Protein AF-0000000080648891 (afdb_homodimer)

Secondary structure (DSSP, 8-state):
--------------------------HHHHHHHHHHH---EEEEEEESEEEEEEPTT-TT-EEEEEES--SEEEEEEPTT---EEEEEHHHHHHHS---TTSPPEEEEEEE-TTS-EEEEEEEEEEEEEETTTTEEEEEEEESS-TTSTTSS-STT--SS--SEESSEEEEE--PPPEEEEEE-TT--EEEEEEE-EEEETTTTEEEES-S--HHHHHHHH-GGG-EE---/--------------------------HHHHHHHHHHH---EEEEEEESEEEEEEPTT-TT-EEEEEES--SEEEEEEPTT---EEEEEHHHHHHHS---TTSPPEEEEEEE-TTS-EEEEEEEEEEEEEETTTTEEEEEEEESS-TTSTTS--GGG--SS--SEESSEEEEE--PPPEEEEEE-TT--EEEEEEE-EEEETTTTEEEES-S--HHHHHHHH-GGG-EE---

Sequence (462 aa):
MAVLAMALLTVSGGVMAEEAEGTEVEVEDLEELQSEKNVTFMFVQTAQSGTLVPVEGQENLFTLTLMGVAPQTIAFSDRPERIVAQAEMQQFLDGMCFEAENPPNAALEILDADEEEDVAVVELFDPVYDNESQTLQYNVSILEMPDHSYAVFNERADQALPETFGPATLFIDDCSDGWWRCCTLDGTFCGKIKVGRCYNWAHARCEWCSYDHGHGCTDSYGSQCEYDCGNMAVLAMALLTVSGGVMAEEAEGTEVEVEDLEELQSEKNVTFMFVQTAQSGTLVPVEGQENLFTLTLMGVAPQTIAFSDRPERIVAQAEMQQFLDGMCFEAENPPNAALEILDADEEEDVAVVELFDPVYDNESQTLQYNVSILEMPDHSYAVFNERADQALPETFGPATLFIDDCSDGWWRCCTLDGTFCGKIKVGRCYNWAHARCEWCSYDHGHGCTDSYGSQCEYDCGN

Structure (mmCIF, N/CA/C/O backbone):
data_AF-0000000080648891-model_v1
#
loop_
_entity.id
_entity.type
_entity.pdbx_description
1 polymer Lipoprotein
#
loop_
_atom_site.group_PDB
_atom_site.id
_atom_site.type_symbol
_atom_site.label_atom_id
_atom_site.label_alt_id
_atom_site.label_comp_id
_atom_site.label_asym_id
_atom_site.label_entity_id
_atom_site.label_seq_id
_atom_site.pdbx_PDB_ins_code
_atom_site.Cartn_x
_atom_site.Cartn_y
_atom_site.Cartn_z
_atom_site.occupancy
_atom_site.B_iso_or_equiv
_atom_site.auth_seq_id
_atom_site.auth_comp_id
_atom_site.auth_asym_id
_atom_site.auth_atom_id
_atom_site.pdbx_PDB_model_num
ATOM 1 N N . MET A 1 1 ? 33.938 -25.906 64.125 1 26.42 1 MET A N 1
ATOM 2 C CA . MET A 1 1 ? 33.938 -25.969 62.688 1 26.42 1 MET A CA 1
ATOM 3 C C . MET A 1 1 ? 32.688 -25.297 62.125 1 26.42 1 MET A C 1
ATOM 5 O O . MET A 1 1 ? 31.578 -25.844 62.219 1 26.42 1 MET A O 1
ATOM 9 N N . ALA A 1 2 ? 32.594 -23.953 62.219 1 28.61 2 ALA A N 1
ATOM 10 C CA . ALA A 1 2 ? 31.531 -22.953 62 1 28.61 2 ALA A CA 1
ATOM 11 C C . ALA A 1 2 ? 31.109 -22.906 60.531 1 28.61 2 ALA A C 1
ATOM 13 O O . ALA A 1 2 ? 31.938 -22.656 59.656 1 28.61 2 ALA A O 1
ATOM 14 N N . VAL A 1 3 ? 30.156 -23.797 60.125 1 30.38 3 VAL A N 1
ATOM 15 C CA . VAL A 1 3 ? 29.609 -23.984 58.812 1 30.38 3 VAL A CA 1
ATOM 16 C C . VAL A 1 3 ? 28.984 -22.672 58.312 1 30.38 3 VAL A C 1
ATOM 18 O O . VAL A 1 3 ? 28.094 -22.125 58.969 1 30.38 3 VAL A O 1
ATOM 21 N N . LEU A 1 4 ? 29.75 -21.812 57.594 1 26.92 4 LEU A N 1
ATOM 22 C CA . LEU A 1 4 ? 29.422 -20.547 57 1 26.92 4 LEU A CA 1
ATOM 23 C C . LEU A 1 4 ? 28.281 -20.703 56 1 26.92 4 LEU A C 1
ATOM 25 O O . LEU A 1 4 ? 28.406 -21.453 55 1 26.92 4 LEU A O 1
ATOM 29 N N . ALA A 1 5 ? 27.031 -20.578 56.469 1 25.81 5 ALA A N 1
ATOM 30 C CA . ALA A 1 5 ? 25.781 -20.609 55.688 1 25.81 5 ALA A CA 1
ATOM 31 C C . ALA A 1 5 ? 25.75 -19.484 54.656 1 25.81 5 ALA A C 1
ATOM 33 O O . ALA A 1 5 ? 25.75 -18.297 55.031 1 25.81 5 ALA A O 1
ATOM 34 N N . MET A 1 6 ? 26.469 -19.703 53.5 1 25.17 6 MET A N 1
ATOM 35 C CA . MET A 1 6 ? 26.453 -18.734 52.438 1 25.17 6 MET A CA 1
ATOM 36 C C . MET A 1 6 ? 25.031 -18.469 51.938 1 25.17 6 MET A C 1
ATOM 38 O O . MET A 1 6 ? 24.328 -19.406 51.562 1 25.17 6 MET A O 1
ATOM 42 N N . ALA A 1 7 ? 24.297 -17.531 52.5 1 26.05 7 ALA A N 1
ATOM 43 C CA . ALA A 1 7 ? 22.984 -17.062 52.094 1 26.05 7 ALA A CA 1
ATOM 44 C C . ALA A 1 7 ? 23.016 -16.578 50.625 1 26.05 7 ALA A C 1
ATOM 46 O O . ALA A 1 7 ? 23.688 -15.594 50.312 1 26.05 7 ALA A O 1
ATOM 47 N N . LEU A 1 8 ? 22.969 -17.516 49.625 1 25.8 8 LEU A N 1
ATOM 48 C CA . LEU A 1 8 ? 22.859 -17.141 48.219 1 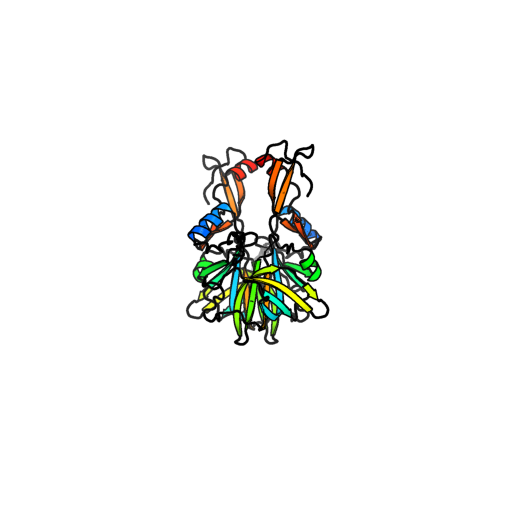25.8 8 LEU A CA 1
ATOM 49 C C . LEU A 1 8 ? 21.594 -16.344 47.969 1 25.8 8 LEU A C 1
ATOM 51 O O . LEU A 1 8 ? 20.484 -16.828 48.156 1 25.8 8 LEU A O 1
ATOM 55 N N . LEU A 1 9 ? 21.562 -15.039 48.25 1 26.14 9 LEU A N 1
ATOM 56 C CA . LEU A 1 9 ? 20.453 -14.172 47.906 1 26.14 9 LEU A CA 1
ATOM 57 C C . LEU A 1 9 ? 20.203 -14.18 46.406 1 26.14 9 LEU A C 1
ATOM 59 O O . LEU A 1 9 ? 21.062 -13.789 45.625 1 26.14 9 LEU A O 1
ATOM 63 N N . THR A 1 10 ? 19.453 -15.164 45.875 1 28.86 10 THR A N 1
ATOM 64 C CA . THR A 1 10 ? 19 -15.18 44.5 1 28.86 10 THR A CA 1
ATOM 65 C C . THR A 1 10 ? 18.156 -13.953 44.188 1 28.86 10 THR A C 1
ATOM 67 O O . THR A 1 10 ? 17.141 -13.711 44.844 1 28.86 10 THR A O 1
ATOM 70 N N . VAL A 1 11 ? 18.703 -12.773 43.938 1 28.33 11 VAL A N 1
ATOM 71 C CA . VAL A 1 11 ? 17.969 -11.602 43.469 1 28.33 11 VAL A CA 1
ATOM 72 C C . VAL A 1 11 ? 17.188 -11.938 42.188 1 28.33 11 VAL A C 1
ATOM 74 O O . VAL A 1 11 ? 17.797 -12.273 41.188 1 28.33 11 VAL A O 1
ATOM 77 N N . SER A 1 12 ? 16.062 -12.633 42.25 1 26.47 12 SER A N 1
ATOM 78 C CA . SER A 1 12 ? 15.18 -12.953 41.156 1 26.47 12 SER A CA 1
ATOM 79 C C . SER A 1 12 ? 14.664 -11.68 40.469 1 26.47 12 SER A C 1
ATOM 81 O O . SER A 1 12 ? 13.805 -10.984 41.031 1 26.47 12 SER A O 1
ATOM 83 N N . GLY A 1 13 ? 15.43 -10.672 40.125 1 28.08 13 GLY A N 1
ATOM 84 C CA . GLY A 1 13 ? 14.859 -9.484 39.5 1 28.08 13 GLY A CA 1
ATOM 85 C C . GLY A 1 13 ? 14.094 -9.781 38.219 1 28.08 13 GLY A C 1
ATOM 86 O O . GLY A 1 13 ? 14.695 -10.031 37.188 1 28.08 13 GLY A O 1
ATOM 87 N N . GLY A 1 14 ? 13 -10.508 38.281 1 26.88 14 GLY A N 1
ATOM 88 C CA . GLY A 1 14 ? 12.141 -10.797 37.156 1 26.88 14 GLY A CA 1
ATOM 89 C C . GLY A 1 14 ? 11.664 -9.547 36.438 1 26.88 14 GLY A C 1
ATOM 90 O O . GLY A 1 14 ? 10.938 -8.727 37 1 26.88 14 GLY A O 1
ATOM 91 N N . VAL A 1 15 ? 12.539 -8.828 35.688 1 28.97 15 VAL A N 1
ATOM 92 C CA . VAL A 1 15 ? 12.062 -7.754 34.812 1 28.97 15 VAL A CA 1
ATOM 93 C C . VAL A 1 15 ? 10.859 -8.242 34 1 28.97 15 VAL A C 1
ATOM 95 O O . VAL A 1 15 ? 10.938 -9.266 33.312 1 28.97 15 VAL A O 1
ATOM 98 N N . MET A 1 16 ? 9.68 -8.039 34.469 1 22.67 16 MET A N 1
ATOM 99 C CA . MET A 1 16 ? 8.414 -8.258 33.781 1 22.67 16 MET A CA 1
ATOM 100 C C . MET A 1 16 ? 8.414 -7.582 32.438 1 22.67 16 MET A C 1
ATOM 102 O O . MET A 1 16 ? 8.539 -6.359 32.344 1 22.67 16 MET A O 1
ATOM 106 N N . ALA A 1 17 ? 9.062 -8.117 31.5 1 25.44 17 ALA A N 1
ATOM 107 C CA . ALA A 1 17 ? 8.844 -7.688 30.109 1 25.44 17 ALA A CA 1
ATOM 108 C C . ALA A 1 17 ? 7.359 -7.52 29.828 1 25.44 17 ALA A C 1
ATOM 110 O O . ALA A 1 17 ? 6.574 -8.453 30.016 1 25.44 17 ALA A O 1
ATOM 111 N N . GLU A 1 18 ? 6.816 -6.348 29.953 1 26.92 18 GLU A N 1
ATOM 112 C CA . GLU A 1 18 ? 5.453 -6.055 29.516 1 26.92 18 GLU A CA 1
ATOM 113 C C . GLU A 1 18 ? 5.156 -6.695 28.172 1 26.92 18 GLU A C 1
ATOM 115 O O . GLU A 1 18 ? 5.887 -6.48 27.203 1 26.92 18 GLU A O 1
ATOM 120 N N . GLU A 1 19 ? 4.566 -7.801 28.109 1 26.33 19 GLU A N 1
ATOM 121 C CA . GLU A 1 19 ? 4.027 -8.617 27.016 1 26.33 19 GLU A CA 1
ATOM 122 C C . GLU A 1 19 ? 3.26 -7.762 26.016 1 26.33 19 GLU A C 1
ATOM 124 O O . GLU A 1 19 ? 2.289 -7.09 26.375 1 26.33 19 GLU A O 1
ATOM 129 N N . ALA A 1 20 ? 3.93 -7.152 25.094 1 27.78 20 ALA A N 1
ATOM 130 C CA . ALA A 1 20 ? 3.201 -6.527 24 1 27.78 20 ALA A CA 1
ATOM 131 C C . ALA A 1 20 ? 2.139 -7.469 23.438 1 27.78 20 ALA A C 1
ATOM 133 O O . ALA A 1 20 ? 2.465 -8.477 22.812 1 27.78 20 ALA A O 1
ATOM 134 N N . GLU A 1 21 ? 1.035 -7.656 24.156 1 28.05 21 GLU A N 1
ATOM 135 C CA . GLU A 1 21 ? -0.144 -8.422 23.766 1 28.05 21 GLU A CA 1
ATOM 136 C C . GLU A 1 21 ? -0.554 -8.102 22.328 1 28.05 21 GLU A C 1
ATOM 138 O O . GLU A 1 21 ? -0.754 -6.941 21.969 1 28.05 21 GLU A O 1
ATOM 143 N N . GLY A 1 22 ? -0.03 -8.727 21.406 1 31.25 22 GLY A N 1
ATOM 144 C CA . GLY A 1 22 ? -0.549 -8.688 20.047 1 31.25 22 GLY A CA 1
ATOM 145 C C . GLY A 1 22 ? -2.064 -8.719 20 1 31.25 22 GLY A C 1
ATOM 146 O O . GLY A 1 22 ? -2.686 -9.734 20.312 1 31.25 22 GLY A O 1
ATOM 147 N N . THR A 1 23 ? -2.785 -7.766 20.531 1 31.06 23 THR A N 1
ATOM 148 C CA . THR A 1 23 ? -4.223 -7.625 20.75 1 31.06 23 THR A CA 1
ATOM 149 C C . THR A 1 23 ? -4.984 -7.77 19.438 1 31.06 23 THR A C 1
ATOM 151 O O . THR A 1 23 ? -4.645 -7.133 18.438 1 31.06 23 THR A O 1
ATOM 154 N N . GLU A 1 24 ? -5.547 -9.008 19.094 1 34.56 24 GLU A N 1
ATOM 155 C CA . GLU A 1 24 ? -6.684 -9.07 18.188 1 34.56 24 GLU A CA 1
ATOM 156 C C . GLU A 1 24 ? -7.539 -7.809 18.281 1 34.56 24 GLU A C 1
ATOM 158 O O . GLU A 1 24 ? -8.07 -7.496 19.344 1 34.56 24 GLU A O 1
ATOM 163 N N . VAL A 1 25 ? -7.316 -6.867 17.547 1 41.78 25 VAL A N 1
ATOM 164 C CA . VAL A 1 25 ? -8.164 -5.699 17.781 1 41.78 25 VAL A CA 1
ATOM 165 C C . VAL A 1 25 ? -9.555 -5.957 17.219 1 41.78 25 VAL A C 1
ATOM 167 O O . VAL A 1 25 ? -9.711 -6.25 16.031 1 41.78 25 VAL A O 1
ATOM 170 N N . GLU A 1 26 ? -10.484 -6.578 17.984 1 41.69 26 GLU A N 1
ATOM 171 C CA . GLU A 1 26 ? -11.891 -6.621 17.625 1 41.69 26 GLU A CA 1
ATOM 172 C C . GLU A 1 26 ? -12.312 -5.359 16.875 1 41.69 26 GLU A C 1
ATOM 174 O O . GLU A 1 26 ? -11.727 -4.293 17.062 1 41.69 26 GLU A O 1
ATOM 179 N N . VAL A 1 27 ? -13.188 -5.652 15.812 1 44.38 27 VAL A N 1
ATOM 180 C CA . VAL A 1 27 ? -13.75 -4.582 15 1 44.38 27 VAL A CA 1
ATOM 181 C C . VAL A 1 27 ? -13.969 -3.338 15.859 1 44.38 27 VAL A C 1
ATOM 183 O O . VAL A 1 27 ? -13.805 -2.211 15.383 1 44.38 27 VAL A O 1
ATOM 186 N N . GLU A 1 28 ? -14.508 -3.693 16.984 1 45.03 28 GLU A N 1
ATOM 187 C CA . GLU A 1 28 ? -14.766 -2.572 17.875 1 45.03 28 GLU A CA 1
ATOM 188 C C . GLU A 1 28 ? -13.477 -1.821 18.219 1 45.03 28 GLU A C 1
ATOM 190 O O . GLU A 1 28 ? -13.469 -0.591 18.297 1 45.03 28 GLU A O 1
ATOM 195 N N . ASP A 1 29 ? -12.461 -2.59 18.406 1 48.34 29 ASP A N 1
ATOM 196 C CA . ASP A 1 29 ? -11.18 -1.974 18.766 1 48.34 29 ASP A CA 1
ATOM 197 C C . ASP A 1 29 ? -10.562 -1.273 17.547 1 48.34 29 ASP A C 1
ATOM 199 O O . ASP A 1 29 ? -9.945 -0.214 17.688 1 48.34 29 ASP A O 1
ATOM 203 N N . LEU A 1 30 ? -10.891 -1.833 16.422 1 46.53 30 LEU A N 1
ATOM 204 C CA . LEU A 1 30 ? -10.422 -1.188 15.195 1 46.53 30 LEU A CA 1
ATOM 205 C C . LEU A 1 30 ? -11.102 0.164 15 1 46.53 30 LEU A C 1
ATOM 207 O O . LEU A 1 30 ? -10.492 1.101 14.477 1 46.53 30 LEU A O 1
ATOM 211 N N . GLU A 1 31 ? -12.398 0.16 15.414 1 50.12 31 GLU A N 1
ATOM 212 C CA . GLU A 1 31 ? -13.133 1.418 15.297 1 50.12 31 GLU A CA 1
ATOM 213 C C . GLU A 1 31 ? -12.469 2.52 16.125 1 50.12 31 GLU A C 1
ATOM 215 O O . GLU A 1 31 ? -12.352 3.658 15.664 1 50.12 31 GLU A O 1
ATOM 220 N N . GLU A 1 32 ? -12.266 2.111 17.344 1 48.91 32 GLU A N 1
ATOM 221 C CA . GLU A 1 32 ? -11.648 3.113 18.203 1 48.91 32 GLU A CA 1
ATOM 222 C C . GLU A 1 32 ? -10.305 3.576 17.656 1 48.91 32 GLU A C 1
ATOM 224 O O . GLU A 1 32 ? -9.977 4.762 17.719 1 48.91 32 GLU A O 1
ATOM 229 N N . LEU A 1 33 ? -9.648 2.59 17.172 1 46.5 33 LEU A N 1
ATOM 230 C CA . LEU A 1 33 ? -8.328 2.924 16.641 1 46.5 33 LEU A CA 1
ATOM 231 C C . LEU A 1 33 ? -8.445 3.855 15.445 1 46.5 33 LEU A C 1
ATOM 233 O O . LEU A 1 33 ? -7.645 4.781 15.289 1 46.5 33 LEU A O 1
ATOM 237 N N . GLN A 1 34 ? -9.477 3.525 14.547 1 50.28 34 GLN A N 1
ATOM 238 C CA . GLN A 1 34 ? -9.609 4.34 13.344 1 50.28 34 GLN A CA 1
ATOM 239 C C . GLN A 1 34 ? -9.961 5.785 13.688 1 50.28 34 GLN A C 1
ATOM 241 O O . GLN A 1 34 ? -9.461 6.719 13.07 1 50.28 34 GLN A O 1
ATOM 246 N N . SER A 1 35 ? -10.945 5.887 14.633 1 47.25 35 SER A N 1
ATOM 247 C CA . SER A 1 35 ? -11.477 7.215 14.922 1 47.25 35 SER A CA 1
ATOM 248 C C . SER A 1 35 ? -10.383 8.156 15.398 1 47.25 35 SER A C 1
ATOM 250 O O . SER A 1 35 ? -10.406 9.352 15.102 1 47.25 35 SER A O 1
ATOM 252 N N . GLU A 1 36 ? -9.312 7.516 15.969 1 50.84 36 GLU A N 1
ATOM 253 C CA . GLU A 1 36 ? -8.391 8.477 16.562 1 50.84 36 GLU A CA 1
ATOM 254 C C . GLU A 1 36 ? -7.137 8.656 15.719 1 50.84 36 GLU A C 1
ATOM 256 O O . GLU A 1 36 ? -6.512 9.719 15.734 1 50.84 36 GLU A O 1
ATOM 261 N N . LYS A 1 37 ? -6.902 7.672 14.805 1 61.91 37 LYS A N 1
ATOM 262 C CA . LYS A 1 37 ? -5.531 7.801 14.312 1 61.91 37 LYS A CA 1
ATOM 263 C C . LYS A 1 37 ? -5.504 7.918 12.789 1 61.91 37 LYS A C 1
ATOM 265 O O . LYS A 1 37 ? -4.441 8.102 12.195 1 61.91 37 LYS A O 1
ATOM 270 N N . ASN A 1 38 ? -6.547 8.195 12.148 1 75.88 38 ASN A N 1
ATOM 271 C CA . ASN A 1 38 ? -6.539 8.266 10.695 1 75.88 38 ASN A CA 1
ATOM 272 C C . ASN A 1 38 ? -5.637 7.203 10.078 1 75.88 38 ASN A C 1
ATOM 274 O O . ASN A 1 38 ? -4.719 7.52 9.32 1 75.88 38 ASN A O 1
ATOM 278 N N . VAL A 1 39 ? -5.887 5.945 10.406 1 84.38 39 VAL A N 1
ATOM 279 C CA . VAL A 1 39 ? -5.082 4.812 9.961 1 84.38 39 VAL A CA 1
ATOM 280 C C . VAL A 1 39 ? -5.285 4.59 8.469 1 84.38 39 VAL A C 1
ATOM 282 O O . VAL A 1 39 ? -6.414 4.641 7.973 1 84.38 39 VAL A O 1
ATOM 285 N N . THR A 1 40 ? -4.191 4.492 7.75 1 89.5 40 THR A N 1
ATOM 286 C CA . THR A 1 40 ? -4.238 4.191 6.324 1 89.5 40 THR A CA 1
ATOM 287 C C . THR A 1 40 ? -3.996 2.709 6.07 1 89.5 40 THR A C 1
ATOM 289 O O . THR A 1 40 ? -3.223 2.07 6.789 1 89.5 40 THR A O 1
ATOM 292 N N . PHE A 1 41 ? -4.703 2.174 5.066 1 92.56 41 PHE A N 1
ATOM 293 C CA . PHE A 1 41 ? -4.637 0.75 4.758 1 92.56 41 PHE A CA 1
ATOM 294 C C . PHE A 1 41 ? -4.266 0.53 3.295 1 92.56 41 PHE A C 1
ATOM 296 O O . PHE A 1 41 ? -4.473 1.411 2.459 1 92.56 41 PHE A O 1
ATOM 303 N N . MET A 1 42 ? -3.73 -0.648 3.037 1 95.12 42 MET A N 1
ATOM 304 C CA . MET A 1 42 ? -3.588 -1.234 1.707 1 95.12 42 MET A CA 1
ATOM 305 C C . MET A 1 42 ? -4.305 -2.578 1.625 1 95.12 42 MET A C 1
ATOM 307 O O . MET A 1 42 ? -4.488 -3.252 2.641 1 95.12 42 MET A O 1
ATOM 311 N N . PHE A 1 43 ? -4.707 -2.9 0.429 1 96.12 43 PHE A N 1
ATOM 312 C CA . PHE A 1 43 ? -5.566 -4.066 0.267 1 96.12 43 PHE A CA 1
ATOM 313 C C . PHE A 1 43 ? -4.961 -5.051 -0.726 1 96.12 43 PHE A C 1
ATOM 315 O O . PHE A 1 43 ? -4.371 -4.645 -1.729 1 96.12 43 PHE A O 1
ATOM 322 N N . VAL A 1 44 ? -5.133 -6.309 -0.404 1 96 44 VAL A N 1
ATOM 323 C CA . VAL A 1 44 ? -4.512 -7.363 -1.201 1 96 44 VAL A CA 1
ATOM 324 C C . VAL A 1 44 ? -5.578 -8.352 -1.671 1 96 44 VAL A C 1
ATOM 326 O O . VAL A 1 44 ? -6.379 -8.836 -0.869 1 96 44 VAL A O 1
ATOM 329 N N . GLN A 1 45 ? -5.609 -8.609 -2.986 1 95.62 45 GLN A N 1
ATOM 330 C CA . GLN A 1 45 ? -6.453 -9.633 -3.592 1 95.62 45 GLN A CA 1
ATOM 331 C C . GLN A 1 45 ? -5.621 -10.625 -4.395 1 95.62 45 GLN A C 1
ATOM 333 O O . GLN A 1 45 ? -4.73 -10.234 -5.148 1 95.62 45 GLN A O 1
ATOM 338 N N . THR A 1 46 ? -5.902 -11.938 -4.18 1 94.38 46 THR A N 1
ATOM 339 C CA . THR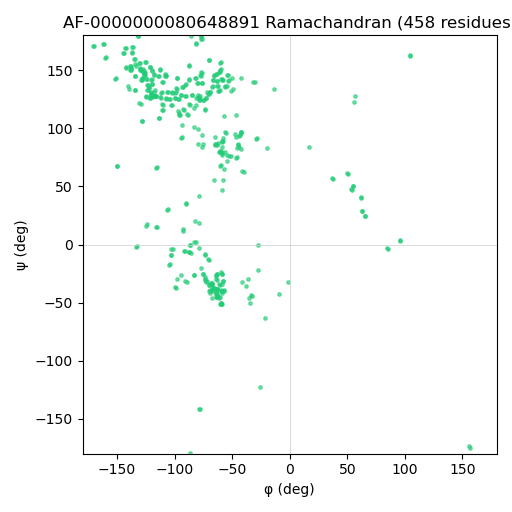 A 1 46 ? -5.125 -12.969 -4.859 1 94.38 46 THR A CA 1
ATOM 340 C C . THR A 1 46 ? -6.02 -13.812 -5.762 1 94.38 46 THR A C 1
ATOM 342 O O . THR A 1 46 ? -7.188 -14.047 -5.441 1 94.38 46 THR A O 1
ATOM 345 N N . ALA A 1 47 ? -5.445 -14.25 -6.891 1 94.56 47 ALA A N 1
ATOM 346 C CA . ALA A 1 47 ? -6.133 -15.086 -7.871 1 94.56 47 ALA A CA 1
ATOM 347 C C . ALA A 1 47 ? -5.219 -16.203 -8.375 1 94.56 47 ALA A C 1
ATOM 349 O O . ALA A 1 47 ? -3.998 -16.031 -8.43 1 94.56 47 ALA A O 1
ATOM 350 N N . GLN A 1 48 ? -5.766 -17.266 -8.797 1 92.94 48 GLN A N 1
ATOM 351 C CA . GLN A 1 48 ? -5.004 -18.406 -9.281 1 92.94 48 GLN A CA 1
ATOM 352 C C . GLN A 1 48 ? -4.59 -18.234 -10.734 1 92.94 48 GLN A C 1
ATOM 354 O O . GLN A 1 48 ? -3.627 -18.844 -11.195 1 92.94 48 GLN A O 1
ATOM 359 N N . SER A 1 49 ? -5.359 -17.469 -11.43 1 94.25 49 SER A N 1
ATOM 360 C CA . SER A 1 49 ? -5.07 -17.172 -12.828 1 94.25 49 SER A CA 1
ATOM 361 C C . SER A 1 49 ? -5.816 -15.922 -13.305 1 94.25 49 SER A C 1
ATOM 363 O O . SER A 1 49 ? -6.605 -15.344 -12.555 1 94.25 49 SER A O 1
ATOM 365 N N . GLY A 1 50 ? -5.48 -15.469 -14.555 1 95.62 50 GLY A N 1
ATOM 366 C CA . GLY A 1 50 ? -6.219 -14.328 -15.062 1 95.62 50 GLY A CA 1
ATOM 367 C C . GLY A 1 50 ? -5.957 -14.055 -16.531 1 95.62 50 GLY A C 1
ATOM 368 O O . GLY A 1 50 ? -5.156 -14.742 -17.172 1 95.62 50 GLY A O 1
ATOM 369 N N . THR A 1 51 ? -6.75 -13.141 -17.062 1 95.69 51 THR A N 1
ATOM 370 C CA . THR A 1 51 ? -6.574 -12.625 -18.422 1 95.69 51 THR A CA 1
ATOM 371 C C . THR A 1 51 ? -6.582 -11.102 -18.422 1 95.69 51 THR A C 1
ATOM 373 O O . THR A 1 51 ? -7.184 -10.477 -17.562 1 95.69 51 THR A O 1
ATOM 376 N N . LEU A 1 52 ? -5.906 -10.508 -19.312 1 93.31 52 LEU A N 1
ATOM 377 C CA . LEU A 1 52 ? -5.891 -9.086 -19.609 1 93.31 52 LEU A CA 1
ATOM 378 C C . LEU A 1 52 ? -6.129 -8.844 -21.094 1 93.31 52 LEU A C 1
ATOM 380 O O . LEU A 1 52 ? -5.238 -9.078 -21.922 1 93.31 52 LEU A O 1
ATOM 384 N N . VAL A 1 53 ? -7.344 -8.359 -21.406 1 94 53 VAL A N 1
ATOM 385 C CA . VAL A 1 53 ? -7.762 -8.266 -22.812 1 94 53 VAL A CA 1
ATOM 386 C C . VAL A 1 53 ? -8.094 -6.812 -23.156 1 94 53 VAL A C 1
ATOM 388 O O . VAL A 1 53 ? -8.883 -6.168 -22.453 1 94 53 VAL A O 1
ATOM 391 N N . PRO A 1 54 ? -7.516 -6.281 -24.219 1 91.69 54 PRO A N 1
ATOM 392 C CA . PRO A 1 54 ? -7.863 -4.914 -24.625 1 91.69 54 PRO A CA 1
ATOM 393 C C . PRO A 1 54 ? -9.336 -4.766 -25 1 91.69 54 PRO A C 1
ATOM 395 O O . PRO A 1 54 ? -9.93 -5.676 -25.578 1 91.69 54 PRO A O 1
ATOM 398 N N . VAL A 1 55 ? -9.852 -3.666 -24.484 1 92.75 55 VAL A N 1
ATOM 399 C CA . VAL A 1 55 ? -11.211 -3.336 -24.891 1 92.75 55 VAL A CA 1
ATOM 400 C C . VAL A 1 55 ? -11.195 -2.699 -26.281 1 92.75 55 VAL A C 1
ATOM 402 O O . VAL A 1 55 ? -10.547 -1.671 -26.484 1 92.75 55 VAL A O 1
ATOM 405 N N . GLU A 1 56 ? -11.992 -3.291 -27.156 1 92.5 56 GLU A N 1
ATOM 406 C CA . GLU A 1 56 ? -11.984 -2.84 -28.547 1 92.5 56 GLU A CA 1
ATOM 407 C C . GLU A 1 56 ? -12.422 -1.38 -28.656 1 92.5 56 GLU A C 1
ATOM 409 O O . GLU A 1 56 ? -13.406 -0.973 -28.031 1 92.5 56 GLU A O 1
ATOM 414 N N . GLY A 1 57 ? -11.602 -0.621 -29.422 1 91.69 57 GLY A N 1
ATOM 415 C CA . GLY A 1 57 ? -11.945 0.758 -29.734 1 91.69 57 GLY A CA 1
ATOM 416 C C . GLY A 1 57 ? -11.523 1.737 -28.656 1 91.69 57 GLY A C 1
ATOM 417 O O . GLY A 1 57 ? -11.758 2.941 -28.781 1 91.69 57 GLY A O 1
ATOM 418 N N . GLN A 1 58 ? -11 1.317 -27.609 1 90.94 58 GLN A N 1
ATOM 419 C CA . GLN A 1 58 ? -10.57 2.203 -26.531 1 90.94 58 GLN A CA 1
ATOM 420 C C . GLN A 1 58 ? -9.062 2.117 -26.312 1 90.94 58 GLN A C 1
ATOM 422 O O . GLN A 1 58 ? -8.508 1.022 -26.234 1 90.94 58 GLN A O 1
ATOM 427 N N . GLU A 1 59 ? -8.492 3.293 -26.219 1 87.31 59 GLU A N 1
ATOM 428 C CA . GLU A 1 59 ? -7.051 3.342 -25.984 1 87.31 59 GLU A CA 1
ATOM 429 C C . GLU A 1 59 ? -6.73 3.111 -24.5 1 87.31 59 GLU A C 1
ATOM 431 O O . GLU A 1 59 ? -7.387 3.676 -23.625 1 87.31 59 GLU A O 1
ATOM 436 N N . ASN A 1 60 ? -5.863 2.223 -24.172 1 89.06 60 ASN A N 1
ATOM 437 C CA . ASN A 1 60 ? -5.324 1.956 -22.844 1 89.06 60 ASN A CA 1
ATOM 438 C C . ASN A 1 60 ? -6.414 1.498 -21.875 1 89.06 60 ASN A C 1
ATOM 440 O O . ASN A 1 60 ? -6.469 1.956 -20.734 1 89.06 60 ASN A O 1
ATOM 444 N N . LEU A 1 61 ? -7.398 0.884 -22.391 1 91.75 61 LEU A N 1
ATOM 445 C CA . LEU A 1 61 ? -8.414 0.252 -21.562 1 91.75 61 LEU A CA 1
ATOM 446 C C . LEU A 1 61 ? -8.43 -1.259 -21.781 1 91.75 61 LEU A C 1
ATOM 448 O O . LEU A 1 61 ? -8.445 -1.732 -22.906 1 91.75 61 LEU A O 1
ATOM 452 N N . PHE A 1 62 ? -8.352 -2.012 -20.688 1 93.38 62 PHE A N 1
ATOM 453 C CA . PHE A 1 62 ? -8.32 -3.471 -20.703 1 93.38 62 PHE A CA 1
ATOM 454 C C . PHE A 1 62 ? -9.344 -4.047 -19.734 1 93.38 62 PHE A C 1
ATOM 456 O O . PHE A 1 62 ? -9.719 -3.389 -18.766 1 93.38 62 PHE A O 1
ATOM 463 N N . THR A 1 63 ? -9.789 -5.215 -20.078 1 96.81 63 THR A N 1
ATOM 464 C CA . THR A 1 63 ? -10.539 -6.008 -19.094 1 96.81 63 THR A CA 1
ATOM 465 C C . THR A 1 63 ? -9.625 -7.016 -18.406 1 96.81 63 THR A C 1
ATOM 467 O O . THR A 1 63 ? -9.062 -7.898 -19.062 1 96.81 63 THR A O 1
ATOM 470 N N . LEU A 1 64 ? -9.461 -6.805 -17.141 1 97.25 64 LEU A N 1
ATOM 471 C CA . LEU A 1 64 ? -8.75 -7.754 -16.297 1 97.25 64 LEU A CA 1
ATOM 472 C C . LEU A 1 64 ? -9.727 -8.742 -15.656 1 97.25 64 LEU A C 1
ATOM 474 O O . LEU A 1 64 ? -10.625 -8.344 -14.914 1 97.25 64 LEU A O 1
ATOM 478 N N . THR A 1 65 ? -9.586 -10.008 -16 1 98.62 65 THR A N 1
ATOM 479 C CA . THR A 1 65 ? -10.383 -11.047 -15.367 1 98.62 65 THR A CA 1
ATOM 480 C C . THR A 1 65 ? -9.5 -11.938 -14.484 1 98.62 65 THR A C 1
ATOM 482 O O . THR A 1 65 ? -8.531 -12.523 -14.961 1 98.62 65 THR A O 1
ATOM 485 N N . LEU A 1 66 ? -9.828 -11.977 -13.227 1 98.19 66 LEU A N 1
ATOM 486 C CA . LEU A 1 66 ? -9.133 -12.805 -12.242 1 98.19 66 LEU A CA 1
ATOM 487 C C . LEU A 1 66 ? -9.969 -14.023 -11.875 1 98.19 66 LEU A C 1
ATOM 489 O O . LEU A 1 66 ? -11.125 -13.883 -11.477 1 98.19 66 LEU A O 1
ATOM 493 N N . MET A 1 67 ? -9.414 -15.219 -12.008 1 97.81 67 MET A N 1
ATOM 494 C CA . MET A 1 67 ? -10.117 -16.469 -11.727 1 97.81 67 MET A CA 1
ATOM 495 C C . MET A 1 67 ? -9.516 -17.172 -10.508 1 97.81 67 MET A C 1
ATOM 497 O O . MET A 1 67 ? -8.297 -17.125 -10.297 1 97.81 67 MET A O 1
ATOM 501 N N . GLY A 1 68 ? -10.383 -17.938 -9.781 1 95.19 68 GLY A N 1
ATOM 502 C CA . GLY A 1 68 ? -9.93 -18.562 -8.547 1 95.19 68 GLY A CA 1
ATOM 503 C C . GLY A 1 68 ? -9.508 -17.547 -7.496 1 95.19 68 GLY A C 1
ATOM 504 O O . GLY A 1 68 ? -8.461 -17.703 -6.863 1 95.19 68 GLY A O 1
ATOM 505 N N . VAL A 1 69 ? -10.289 -16.422 -7.379 1 95.81 69 VAL A N 1
ATOM 506 C CA . VAL A 1 69 ? -9.953 -15.359 -6.43 1 95.81 69 VAL A CA 1
ATOM 507 C C . VAL A 1 69 ? -10.336 -15.797 -5.016 1 95.81 69 VAL A C 1
ATOM 509 O O . VAL A 1 69 ? -11.359 -16.453 -4.82 1 95.81 69 VAL A O 1
ATOM 512 N N . ALA A 1 70 ? -9.453 -15.477 -4.039 1 91.56 70 ALA A N 1
ATOM 513 C CA . ALA A 1 70 ? -9.852 -15.648 -2.646 1 91.56 70 ALA A CA 1
ATOM 514 C C . ALA A 1 70 ? -11.094 -14.82 -2.332 1 91.56 70 ALA A C 1
ATOM 516 O O . ALA A 1 70 ? -11.227 -13.68 -2.793 1 91.56 70 ALA A O 1
ATOM 517 N N . PRO A 1 71 ? -12.008 -15.359 -1.524 1 93.19 71 PRO A N 1
ATOM 518 C CA . PRO A 1 71 ? -13.266 -14.656 -1.265 1 93.19 71 PRO A CA 1
ATOM 519 C C . PRO A 1 71 ? -13.094 -13.453 -0.339 1 93.19 71 PRO A C 1
ATOM 521 O O . PRO A 1 71 ? -14.039 -12.68 -0.144 1 93.19 71 PRO A O 1
ATOM 524 N N . GLN A 1 72 ? -11.891 -13.305 0.229 1 90.62 72 GLN A N 1
ATOM 525 C CA . GLN A 1 72 ? -11.609 -12.188 1.117 1 90.62 72 GLN A CA 1
ATOM 526 C C . GLN A 1 72 ? -10.555 -11.258 0.516 1 90.62 72 GLN A C 1
ATOM 528 O O . GLN A 1 72 ? -9.664 -11.711 -0.202 1 90.62 72 GLN A O 1
ATOM 533 N N . THR A 1 73 ? -10.711 -10.031 0.778 1 93.38 73 THR A N 1
ATOM 534 C CA . THR A 1 73 ? -9.656 -9.047 0.563 1 93.38 73 THR A CA 1
ATOM 535 C C . THR A 1 73 ? -8.898 -8.773 1.86 1 93.38 73 THR A C 1
ATOM 537 O O . THR A 1 73 ? -9.508 -8.445 2.881 1 93.38 73 THR A O 1
ATOM 540 N N . ILE A 1 74 ? -7.613 -8.93 1.815 1 91.75 74 ILE A N 1
ATOM 541 C CA . ILE A 1 74 ? -6.77 -8.695 2.984 1 91.75 74 ILE A CA 1
ATOM 542 C C . ILE A 1 74 ? -6.359 -7.227 3.043 1 91.75 74 ILE A C 1
ATOM 544 O O . ILE A 1 74 ? -6.109 -6.605 2.008 1 91.75 74 ILE A O 1
ATOM 548 N N . ALA A 1 75 ? -6.324 -6.727 4.289 1 93.38 75 ALA A N 1
ATOM 549 C CA . ALA A 1 75 ? -5.852 -5.359 4.5 1 93.38 75 ALA A CA 1
ATOM 550 C C . ALA A 1 75 ? -4.766 -5.316 5.57 1 93.38 75 ALA A C 1
ATOM 552 O O . ALA A 1 75 ? -4.82 -6.059 6.555 1 93.38 75 ALA A O 1
ATOM 553 N N . PHE A 1 76 ? -3.795 -4.449 5.344 1 92.75 76 PHE A N 1
ATOM 554 C CA . PHE A 1 76 ? -2.83 -4.168 6.398 1 92.75 76 PHE A CA 1
ATOM 555 C C . PHE A 1 76 ? -2.525 -2.676 6.473 1 92.75 76 PHE A C 1
ATOM 557 O O . PHE A 1 76 ? -2.617 -1.968 5.469 1 92.75 76 PHE A O 1
ATOM 564 N N . SER A 1 77 ? -2.174 -2.217 7.641 1 91.75 77 SER A N 1
ATOM 565 C CA . SER A 1 77 ? -2.002 -0.787 7.871 1 91.75 77 SER A CA 1
ATOM 566 C C . SER A 1 77 ? -0.584 -0.338 7.535 1 91.75 77 SER A C 1
ATOM 568 O O . SER A 1 77 ? 0.346 -1.146 7.543 1 91.75 77 SER A O 1
ATOM 570 N N . ASP A 1 78 ? -0.534 0.909 7.215 1 91.62 78 ASP A N 1
ATOM 571 C CA . ASP A 1 78 ? 0.783 1.534 7.281 1 91.62 78 ASP A CA 1
ATOM 572 C C . ASP A 1 78 ? 1.313 1.548 8.711 1 91.62 78 ASP A C 1
ATOM 574 O O . ASP A 1 78 ? 0.537 1.624 9.664 1 91.62 78 ASP A O 1
ATOM 578 N N . ARG A 1 79 ? 2.596 1.417 8.758 1 91.12 79 ARG A N 1
ATOM 579 C CA . ARG A 1 79 ? 3.219 1.663 10.055 1 91.12 79 ARG A CA 1
ATOM 580 C C . ARG A 1 79 ? 2.953 3.09 10.531 1 91.12 79 ARG A C 1
ATOM 582 O O . ARG A 1 79 ? 2.73 3.986 9.719 1 91.12 79 ARG A O 1
ATOM 589 N N . PRO A 1 80 ? 2.885 3.395 11.844 1 88.88 80 PRO A N 1
ATOM 590 C CA . PRO A 1 80 ? 3.309 2.514 12.93 1 88.88 80 PRO A CA 1
ATOM 591 C C . PRO A 1 80 ? 2.205 1.562 13.391 1 88.88 80 PRO A C 1
ATOM 593 O O . PRO A 1 80 ? 2.432 0.717 14.258 1 88.88 80 PRO A O 1
ATOM 596 N N . GLU A 1 81 ? 1.025 1.748 12.859 1 87.38 81 GLU A N 1
ATOM 597 C CA . GLU A 1 81 ? -0.047 0.835 13.242 1 87.38 81 GLU A CA 1
ATOM 598 C C . GLU A 1 81 ? 0.22 -0.577 12.727 1 87.38 81 GLU A C 1
ATOM 600 O O . GLU A 1 81 ? 0.738 -0.753 11.617 1 87.38 81 GLU A O 1
ATOM 605 N N . ARG A 1 82 ? -0.107 -1.602 13.508 1 90.5 82 ARG A N 1
ATOM 606 C CA . ARG A 1 82 ? 0.102 -3.014 13.203 1 90.5 82 ARG A CA 1
ATOM 607 C C . ARG A 1 82 ? -1.228 -3.752 13.094 1 90.5 82 ARG A C 1
ATOM 609 O O . ARG A 1 82 ? -1.508 -4.656 13.883 1 90.5 82 ARG A O 1
ATOM 616 N N . ILE A 1 83 ? -1.921 -3.342 12.094 1 87.94 83 ILE A N 1
ATOM 617 C CA . ILE A 1 83 ? -3.268 -3.883 11.945 1 87.94 83 ILE A CA 1
ATOM 618 C C . ILE A 1 83 ? -3.33 -4.777 10.703 1 87.94 83 ILE A C 1
ATOM 620 O O . ILE A 1 83 ? -2.871 -4.391 9.625 1 87.94 83 ILE A O 1
ATOM 624 N N . VAL A 1 84 ? -3.771 -5.957 10.867 1 90 84 VAL A N 1
ATOM 625 C CA . VAL A 1 84 ? -4.148 -6.867 9.789 1 90 84 VAL A CA 1
ATOM 626 C C . VAL A 1 84 ? -5.641 -7.176 9.875 1 90 84 VAL A C 1
ATOM 628 O O . VAL A 1 84 ? -6.16 -7.488 10.945 1 90 84 VAL A O 1
ATOM 631 N N . ALA A 1 85 ? -6.324 -6.969 8.734 1 87.81 85 ALA A N 1
ATOM 632 C CA . ALA A 1 85 ? -7.77 -7.188 8.688 1 87.81 85 ALA A CA 1
ATOM 633 C C . ALA A 1 85 ? -8.188 -7.789 7.352 1 87.81 85 ALA A C 1
ATOM 635 O O . ALA A 1 85 ? -7.348 -8.031 6.48 1 87.81 85 ALA A O 1
ATOM 636 N N . GLN A 1 86 ? -9.414 -8.25 7.238 1 88.88 86 GLN A N 1
ATOM 637 C CA . GLN A 1 86 ? -9.961 -8.742 5.977 1 88.88 86 GLN A CA 1
ATOM 638 C C . GLN A 1 86 ? -11.43 -8.352 5.828 1 88.88 86 GLN A C 1
ATOM 640 O O . GLN A 1 86 ? -12.133 -8.156 6.824 1 88.88 86 GLN A O 1
ATOM 645 N N . ALA A 1 87 ? -11.859 -8.227 4.656 1 89.56 87 ALA A N 1
ATOM 646 C CA . ALA A 1 87 ? -13.258 -7.992 4.293 1 89.56 87 ALA A CA 1
ATOM 647 C C . ALA A 1 87 ? -13.719 -8.984 3.229 1 89.56 87 ALA A C 1
ATOM 649 O O . ALA A 1 87 ? -12.945 -9.344 2.334 1 89.56 87 ALA A O 1
ATOM 650 N N . GLU A 1 88 ? -14.977 -9.398 3.406 1 93.31 88 GLU A N 1
ATOM 651 C CA . GLU A 1 88 ? -15.562 -10.156 2.303 1 93.31 88 GLU A CA 1
ATOM 652 C C . GLU A 1 88 ? -15.461 -9.383 0.989 1 93.31 88 GLU A C 1
ATOM 654 O O . GLU A 1 88 ? -15.656 -8.172 0.96 1 93.31 88 GLU A O 1
ATOM 659 N N . MET A 1 89 ? -15.266 -10.148 -0.128 1 95.88 89 MET A N 1
ATOM 660 C CA . MET A 1 89 ? -14.922 -9.508 -1.396 1 95.88 89 MET A CA 1
ATOM 661 C C . MET A 1 89 ? -16.016 -8.531 -1.821 1 95.88 89 MET A C 1
ATOM 663 O O . MET A 1 89 ? -15.734 -7.359 -2.092 1 95.88 89 MET A O 1
ATOM 667 N N . GLN A 1 90 ? -17.266 -9.008 -1.831 1 97.19 90 GLN A N 1
ATOM 668 C CA . GLN A 1 90 ? -18.344 -8.133 -2.295 1 97.19 90 GLN A CA 1
ATOM 669 C C . GLN A 1 90 ? -18.484 -6.914 -1.392 1 97.19 90 GLN A C 1
ATOM 671 O O . GLN A 1 90 ? -18.734 -5.809 -1.872 1 97.19 90 GLN A O 1
ATOM 676 N N . GLN A 1 91 ? -18.312 -7.109 -0.126 1 95.31 91 GLN A N 1
ATOM 677 C CA . GLN A 1 91 ? -18.406 -5.996 0.813 1 95.31 91 GLN A CA 1
ATOM 678 C C . GLN A 1 91 ? -17.312 -4.969 0.545 1 95.31 91 GLN A C 1
ATOM 680 O O . GLN A 1 91 ? -17.547 -3.762 0.593 1 95.31 91 GLN A O 1
ATOM 685 N N . PHE A 1 92 ? -16.141 -5.465 0.334 1 96.31 92 PHE A N 1
ATOM 686 C CA . PHE A 1 92 ? -15.039 -4.57 -0.002 1 96.31 92 PHE A CA 1
ATOM 687 C C . PHE A 1 92 ? -15.344 -3.789 -1.274 1 96.31 92 PHE A C 1
ATOM 689 O O . PHE A 1 92 ? -15.172 -2.57 -1.316 1 96.31 92 PHE A O 1
ATOM 696 N N . LEU A 1 93 ? -15.75 -4.465 -2.316 1 97.38 93 LEU A N 1
ATOM 697 C CA . LEU A 1 93 ? -16 -3.832 -3.605 1 97.38 93 LEU A CA 1
ATOM 698 C C . LEU A 1 93 ? -17.094 -2.771 -3.48 1 97.38 93 LEU A C 1
ATOM 700 O O . LEU A 1 93 ? -17 -1.709 -4.098 1 97.38 93 LEU A O 1
ATOM 704 N N . ASP A 1 94 ? -18.047 -3.006 -2.641 1 95.25 94 ASP A N 1
ATOM 705 C CA . ASP A 1 94 ? -19.141 -2.059 -2.439 1 95.25 94 ASP A CA 1
ATOM 706 C C . ASP A 1 94 ? -18.656 -0.824 -1.678 1 95.25 94 ASP A C 1
ATOM 708 O O . ASP A 1 94 ? -19.188 0.273 -1.865 1 95.25 94 ASP A O 1
ATOM 712 N N . GLY A 1 95 ? -17.703 -1.086 -0.863 1 93.56 95 GLY A N 1
ATOM 713 C CA . GLY A 1 95 ? -17.312 -0.038 0.063 1 93.56 95 GLY A CA 1
ATOM 714 C C . GLY A 1 95 ? -16.141 0.797 -0.445 1 93.56 95 GLY A C 1
ATOM 715 O O . GLY A 1 95 ? -15.977 1.946 -0.035 1 93.56 95 GLY A O 1
ATOM 716 N N . MET A 1 96 ? -15.336 0.078 -1.325 1 90.62 96 MET A N 1
ATOM 717 C CA . MET A 1 96 ? -14.141 0.738 -1.836 1 90.62 96 MET A CA 1
ATOM 718 C C . MET A 1 96 ? -14.484 1.686 -2.98 1 90.62 96 MET A C 1
ATOM 720 O O . MET A 1 96 ? -15.359 1.389 -3.793 1 90.62 96 MET A O 1
ATOM 724 N N . CYS A 1 97 ? -14.641 2.932 -3.01 1 82.44 97 CYS A N 1
ATOM 725 C CA . CYS A 1 97 ? -14.953 3.994 -3.959 1 82.44 97 CYS A CA 1
ATOM 726 C C . CYS A 1 97 ? -14.203 3.787 -5.273 1 82.44 97 CYS A C 1
ATOM 728 O O . CYS A 1 97 ? -13.172 4.422 -5.512 1 82.44 97 CYS A O 1
ATOM 730 N N . PHE A 1 98 ? -14.75 2.896 -6.215 1 89.75 98 PHE A N 1
ATOM 731 C CA . PHE A 1 98 ? -14.172 2.65 -7.531 1 89.75 98 PHE A CA 1
ATOM 732 C C . PHE A 1 98 ? -14.742 3.617 -8.562 1 89.75 98 PHE A C 1
ATOM 734 O O . PHE A 1 98 ? -14.891 3.268 -9.734 1 89.75 98 PHE A O 1
ATOM 741 N N . GLU A 1 99 ? -15.016 4.785 -8.172 1 84.06 99 GLU A N 1
ATOM 742 C CA . GLU A 1 99 ? -15.602 5.785 -9.055 1 84.06 99 GLU A CA 1
ATOM 743 C C . GLU A 1 99 ? -14.633 6.168 -10.172 1 84.06 99 GLU A C 1
ATOM 745 O O . GLU A 1 99 ? -13.43 6.293 -9.938 1 84.06 99 GLU A O 1
ATOM 750 N N . ALA A 1 100 ? -15.203 6.418 -11.273 1 83.31 100 ALA A N 1
ATOM 751 C CA . ALA A 1 100 ? -14.414 6.691 -12.469 1 83.31 100 ALA A CA 1
ATOM 752 C C . ALA A 1 100 ? -13.57 7.953 -12.297 1 83.31 100 ALA A C 1
ATOM 754 O O . ALA A 1 100 ? -12.492 8.07 -12.875 1 83.31 100 ALA A O 1
ATOM 755 N N . GLU A 1 101 ? -14.031 8.867 -11.539 1 86.44 101 GLU A N 1
ATOM 756 C CA . GLU A 1 101 ? -13.344 10.141 -11.383 1 86.44 101 GLU A CA 1
ATOM 757 C C . GLU A 1 101 ? -12.016 9.969 -10.648 1 86.44 101 GLU A C 1
ATOM 759 O O . GLU A 1 101 ? -11.07 10.734 -10.875 1 86.44 101 GLU A O 1
ATOM 764 N N . ASN A 1 102 ? -12.016 9.031 -9.727 1 91.56 102 ASN A N 1
ATOM 765 C CA . ASN A 1 102 ? -10.805 8.781 -8.953 1 91.56 102 ASN A CA 1
ATOM 766 C C . ASN A 1 102 ? -10.703 7.324 -8.523 1 91.56 102 ASN A C 1
ATOM 768 O O . ASN A 1 102 ? -10.75 7.012 -7.336 1 91.56 102 ASN A O 1
ATOM 772 N N . PRO A 1 103 ? -10.508 6.434 -9.523 1 95.12 103 PRO A N 1
ATOM 773 C CA . PRO A 1 103 ? -10.43 5.004 -9.203 1 95.12 103 PRO A CA 1
ATOM 774 C C . PRO A 1 103 ? -9.148 4.641 -8.453 1 95.12 103 PRO A C 1
ATOM 776 O O . PRO A 1 103 ? -8.164 5.387 -8.5 1 95.12 103 PRO A O 1
ATOM 779 N N . PRO A 1 104 ? -9.141 3.518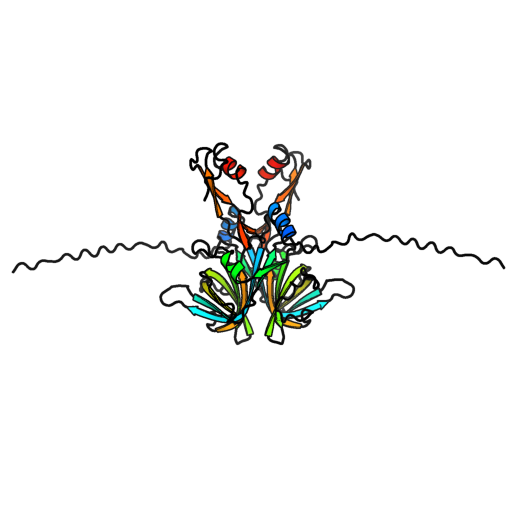 -7.746 1 96.94 104 PRO A N 1
ATOM 780 C CA . PRO A 1 104 ? -7.934 3.107 -7.023 1 96.94 104 PRO A CA 1
ATOM 781 C C . PRO A 1 104 ? -6.758 2.824 -7.953 1 96.94 104 PRO A C 1
ATOM 783 O O . PRO A 1 104 ? -6.953 2.346 -9.078 1 96.94 104 PRO A O 1
ATOM 786 N N . ASN A 1 105 ? -5.578 3.232 -7.508 1 96.31 105 ASN A N 1
ATOM 787 C CA . ASN A 1 105 ? -4.352 2.666 -8.055 1 96.31 105 ASN A CA 1
ATOM 788 C C . ASN A 1 105 ? -4.082 1.269 -7.508 1 96.31 105 ASN A C 1
ATOM 790 O O . ASN A 1 105 ? -4.441 0.965 -6.367 1 96.31 105 ASN A O 1
ATOM 794 N N . ALA A 1 106 ? -3.477 0.44 -8.32 1 96.81 106 ALA A N 1
ATOM 795 C CA . ALA A 1 106 ? -3.09 -0.887 -7.852 1 96.81 106 ALA A CA 1
ATOM 796 C C . ALA A 1 106 ? -1.864 -1.398 -8.602 1 96.81 106 ALA A C 1
ATOM 798 O O . ALA A 1 106 ? -1.674 -1.085 -9.781 1 96.81 106 ALA A O 1
ATOM 799 N N . ALA A 1 107 ? -1.016 -2.088 -7.883 1 95 107 ALA A N 1
ATOM 800 C CA . ALA A 1 107 ? 0.002 -2.91 -8.531 1 95 107 ALA A CA 1
ATOM 801 C C . ALA A 1 107 ? -0.532 -4.305 -8.836 1 95 107 ALA A C 1
ATOM 803 O O . ALA A 1 107 ? -1.009 -5.004 -7.941 1 95 107 ALA A O 1
ATOM 804 N N . LEU A 1 108 ? -0.513 -4.641 -10.125 1 94.25 108 LEU A N 1
ATOM 805 C CA . LEU A 1 108 ? -0.842 -5.992 -10.578 1 94.25 108 LEU A CA 1
ATOM 806 C C . LEU A 1 108 ? 0.421 -6.82 -10.773 1 94.25 108 LEU A C 1
ATOM 808 O O . LEU A 1 108 ? 1.242 -6.516 -11.641 1 94.25 108 LEU A O 1
ATOM 812 N N . GLU A 1 109 ? 0.604 -7.828 -9.906 1 91.5 109 GLU A N 1
ATOM 813 C CA . GLU A 1 109 ? 1.687 -8.797 -10.07 1 91.5 109 GLU A CA 1
ATOM 814 C C . GLU A 1 109 ? 1.185 -10.086 -10.695 1 91.5 109 GLU A C 1
ATOM 816 O O . GLU A 1 109 ? 0.227 -10.695 -10.211 1 91.5 109 GLU A O 1
ATOM 821 N N . ILE A 1 110 ? 1.835 -10.477 -11.781 1 90.5 110 ILE A N 1
ATOM 822 C CA . ILE A 1 110 ? 1.4 -11.703 -12.453 1 90.5 110 ILE A CA 1
ATOM 823 C C . ILE A 1 110 ? 2.594 -12.633 -12.648 1 90.5 110 ILE A C 1
ATOM 825 O O . ILE A 1 110 ? 3.74 -12.18 -12.703 1 90.5 110 ILE A O 1
ATOM 829 N N . LEU A 1 111 ? 2.26 -13.914 -12.656 1 86.5 111 LEU A N 1
ATOM 830 C CA . LEU A 1 111 ? 3.213 -14.93 -13.102 1 86.5 111 LEU A CA 1
ATOM 831 C C . LEU A 1 111 ? 2.875 -15.414 -14.5 1 86.5 111 LEU A C 1
ATOM 833 O O . LEU A 1 111 ? 1.767 -15.898 -14.75 1 86.5 111 LEU A O 1
ATOM 837 N N . ASP A 1 112 ? 3.854 -15.203 -15.367 1 78.12 112 ASP A N 1
ATOM 838 C CA . ASP A 1 112 ? 3.6 -15.641 -16.734 1 78.12 112 ASP A CA 1
ATOM 839 C C . ASP A 1 112 ? 3.969 -17.109 -16.922 1 78.12 112 ASP A C 1
ATOM 841 O O . ASP A 1 112 ? 4.344 -17.781 -15.961 1 78.12 112 ASP A O 1
ATOM 845 N N . ALA A 1 113 ? 3.752 -17.547 -18.172 1 69.88 113 ALA A N 1
ATOM 846 C CA . ALA A 1 113 ? 3.963 -18.953 -18.484 1 69.88 113 ALA A CA 1
ATOM 847 C C . ALA A 1 113 ? 5.426 -19.344 -18.297 1 69.88 113 ALA A C 1
ATOM 849 O O . ALA A 1 113 ? 5.73 -20.516 -18.031 1 69.88 113 ALA A O 1
ATOM 850 N N . ASP A 1 114 ? 6.305 -18.422 -18.406 1 68.5 114 ASP A N 1
ATOM 851 C CA . ASP A 1 114 ? 7.727 -18.719 -18.25 1 68.5 114 ASP A CA 1
ATOM 852 C C . ASP A 1 114 ? 8.172 -18.5 -16.812 1 68.5 114 ASP A C 1
ATOM 854 O O . ASP A 1 114 ? 9.375 -18.453 -16.516 1 68.5 114 ASP A O 1
ATOM 858 N N . GLU A 1 115 ? 7.227 -18.359 -15.945 1 67.75 115 GLU A N 1
ATOM 859 C CA . GLU A 1 115 ? 7.434 -18.203 -14.508 1 67.75 115 GLU A CA 1
ATOM 860 C C . GLU A 1 115 ? 8.164 -16.891 -14.195 1 67.75 115 GLU A C 1
ATOM 862 O O . GLU A 1 115 ? 8.93 -16.812 -13.234 1 67.75 115 GLU A O 1
ATOM 867 N N . GLU A 1 116 ? 7.996 -16.016 -15.117 1 74.62 116 GLU A N 1
ATOM 868 C CA . GLU A 1 116 ? 8.555 -14.695 -14.875 1 74.62 116 GLU A CA 1
ATOM 869 C C . GLU A 1 116 ? 7.52 -13.766 -14.242 1 74.62 116 GLU A C 1
ATOM 871 O O . GLU A 1 116 ? 6.34 -13.805 -14.602 1 74.62 116 GLU A O 1
ATOM 876 N N . GLU A 1 117 ? 7.973 -13.062 -13.242 1 80.94 117 GLU A N 1
ATOM 877 C CA . GLU A 1 117 ? 7.094 -12.125 -12.555 1 80.94 117 GLU A CA 1
ATOM 878 C C . GLU A 1 117 ? 7.062 -10.773 -13.273 1 80.94 117 GLU A C 1
ATOM 880 O O . GLU A 1 117 ? 8.109 -10.25 -13.664 1 80.94 117 GLU A O 1
ATOM 885 N N . ASP A 1 118 ? 5.828 -10.281 -13.555 1 83.56 118 ASP A N 1
ATOM 886 C CA . ASP A 1 118 ? 5.621 -8.938 -14.094 1 83.56 118 ASP A CA 1
ATOM 887 C C . ASP A 1 118 ? 4.758 -8.094 -13.156 1 83.56 118 ASP A 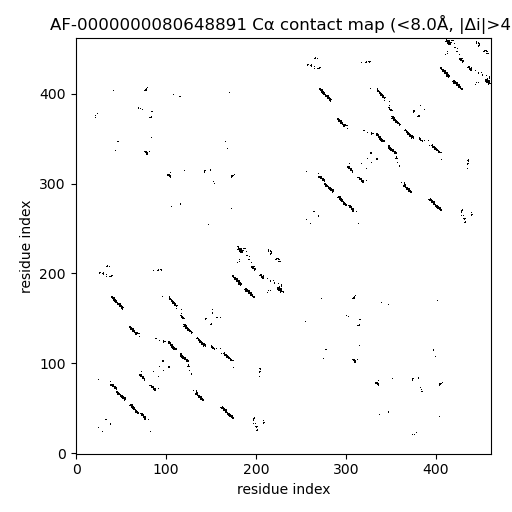C 1
ATOM 889 O O . ASP A 1 118 ? 3.85 -8.617 -12.508 1 83.56 118 ASP A O 1
ATOM 893 N N . VAL A 1 119 ? 5.141 -6.824 -13.086 1 89.31 119 VAL A N 1
ATOM 894 C CA . VAL A 1 119 ? 4.344 -5.891 -12.297 1 89.31 119 VAL A CA 1
ATOM 895 C C . VAL A 1 119 ? 3.848 -4.754 -13.188 1 89.31 119 VAL A C 1
ATOM 897 O O . VAL A 1 119 ? 4.625 -4.168 -13.945 1 89.31 119 VAL A O 1
ATOM 900 N N . ALA A 1 120 ? 2.564 -4.531 -13.18 1 89.38 120 ALA A N 1
ATOM 901 C CA . ALA A 1 120 ? 1.967 -3.363 -13.82 1 89.38 120 ALA A CA 1
ATOM 902 C C . ALA A 1 120 ? 1.171 -2.533 -12.82 1 89.38 120 ALA A C 1
ATOM 904 O O . ALA A 1 120 ? 0.472 -3.082 -11.961 1 89.38 120 ALA A O 1
ATOM 905 N N . VAL A 1 121 ? 1.357 -1.236 -12.875 1 93.12 121 VAL A N 1
ATOM 906 C CA . VAL A 1 121 ? 0.524 -0.361 -12.055 1 93.12 121 VAL A CA 1
ATOM 907 C C . VAL A 1 121 ? -0.672 0.124 -12.875 1 93.12 121 VAL A C 1
ATOM 909 O O . VAL A 1 121 ? -0.512 0.603 -14 1 93.12 121 VAL A O 1
ATOM 912 N N . VAL A 1 122 ? -1.826 -0.05 -12.281 1 93.44 122 VAL A N 1
ATOM 913 C CA . VAL A 1 122 ? -3.049 0.189 -13.047 1 93.44 122 VAL A CA 1
ATOM 914 C C . VAL A 1 122 ? -4.031 0.998 -12.203 1 93.44 122 VAL A C 1
ATOM 916 O O . VAL A 1 122 ? -3.891 1.081 -10.984 1 93.44 122 VAL A O 1
ATOM 919 N N . GLU A 1 123 ? -4.973 1.635 -12.922 1 95.5 123 GLU A N 1
ATOM 920 C CA . GLU A 1 123 ? -6.227 2.082 -12.32 1 95.5 123 GLU A CA 1
ATOM 921 C C . GLU A 1 123 ? -7.297 1.003 -12.406 1 95.5 123 GLU A C 1
ATOM 923 O O . GLU A 1 123 ? -7.422 0.327 -13.438 1 95.5 123 GLU A O 1
ATOM 928 N N . LEU A 1 124 ? -8.078 0.792 -11.359 1 97.31 124 LEU A N 1
ATOM 929 C CA . LEU A 1 124 ? -9.125 -0.223 -11.336 1 97.31 124 LEU A CA 1
ATOM 930 C C . LEU A 1 124 ? -10.508 0.42 -11.43 1 97.31 124 LEU A C 1
ATOM 932 O O . LEU A 1 124 ? -10.836 1.307 -10.641 1 97.31 124 LEU A O 1
ATOM 936 N N . PHE A 1 125 ? -11.305 -0.193 -12.398 1 94.12 125 PHE A N 1
ATOM 937 C CA . PHE A 1 125 ? -12.664 0.302 -12.609 1 94.12 125 PHE A CA 1
ATOM 938 C C . PHE A 1 125 ? -13.664 -0.846 -12.617 1 94.12 125 PHE A C 1
ATOM 940 O O . PHE A 1 125 ? -13.312 -1.984 -12.93 1 94.12 125 PHE A O 1
ATOM 947 N N . ASP A 1 126 ? -14.906 -0.467 -12.297 1 95.62 126 ASP A N 1
ATOM 948 C CA . ASP A 1 126 ? -16.094 -1.263 -12.594 1 95.62 126 ASP A CA 1
ATOM 949 C C . ASP A 1 126 ? -15.914 -2.707 -12.125 1 95.62 126 ASP A C 1
ATOM 951 O O . ASP A 1 126 ? -16.109 -3.643 -12.906 1 95.62 126 ASP A O 1
ATOM 955 N N . PRO A 1 127 ? -15.734 -2.877 -10.875 1 98.19 127 PRO A N 1
ATOM 956 C CA . PRO A 1 127 ? -15.57 -4.254 -10.406 1 98.19 127 PRO A CA 1
ATOM 957 C C . PRO A 1 127 ? -16.844 -5.078 -10.539 1 98.19 127 PRO A C 1
ATOM 959 O O . PRO A 1 127 ? -17.953 -4.562 -10.305 1 98.19 127 PRO A O 1
ATOM 962 N N . VAL A 1 128 ? -16.688 -6.273 -11.016 1 98.31 128 VAL A N 1
ATOM 963 C CA . VAL A 1 128 ? -17.75 -7.27 -11.055 1 98.31 128 VAL A CA 1
ATOM 964 C C . VAL A 1 128 ? -17.25 -8.578 -10.453 1 98.31 128 VAL A C 1
ATOM 966 O O . VAL A 1 128 ? -16.266 -9.156 -10.922 1 98.31 128 VAL A O 1
ATOM 969 N N . TYR A 1 129 ? -17.938 -8.992 -9.43 1 98.44 129 TYR A N 1
ATOM 970 C CA . TYR A 1 129 ? -17.531 -10.203 -8.719 1 98.44 129 TYR A CA 1
ATOM 971 C C . TYR A 1 129 ? -18.641 -11.25 -8.75 1 98.44 129 TYR A C 1
ATOM 973 O O . TYR A 1 129 ? -19.812 -10.938 -8.516 1 98.44 129 TYR A O 1
ATOM 981 N N . ASP A 1 130 ? -18.234 -12.43 -9.117 1 98.5 130 ASP A N 1
ATOM 982 C CA . ASP A 1 130 ? -19.109 -13.602 -9.031 1 98.5 130 ASP A CA 1
ATOM 983 C C . ASP A 1 130 ? -18.578 -14.594 -7.992 1 98.5 130 ASP A C 1
ATOM 985 O O . ASP A 1 130 ? -17.609 -15.305 -8.242 1 98.5 130 ASP A O 1
ATOM 989 N N . ASN A 1 131 ? -19.266 -14.688 -6.906 1 96.81 131 ASN A N 1
ATOM 990 C CA . ASN A 1 131 ? -18.828 -15.531 -5.797 1 96.81 131 ASN A CA 1
ATOM 991 C C . ASN A 1 131 ? -18.875 -17.016 -6.168 1 96.81 131 ASN A C 1
ATOM 993 O O . ASN A 1 131 ? -18 -17.781 -5.789 1 96.81 131 ASN A O 1
ATOM 997 N N . GLU A 1 132 ? -19.828 -17.469 -6.863 1 97.19 132 GLU A N 1
ATOM 998 C CA . GLU A 1 132 ? -20 -18.875 -7.223 1 97.19 132 GLU A CA 1
ATOM 999 C C . GLU A 1 132 ? -18.844 -19.359 -8.086 1 97.19 132 GLU A C 1
ATOM 1001 O O . GLU A 1 132 ? -18.281 -20.438 -7.832 1 97.19 132 GLU A O 1
ATOM 1006 N N . SER A 1 133 ? -18.438 -18.578 -9.078 1 97.81 133 SER A N 1
ATOM 1007 C CA . SER A 1 133 ? -17.359 -18.969 -9.969 1 97.81 133 SER A CA 1
ATOM 1008 C C . SER A 1 133 ? -16.016 -18.469 -9.461 1 97.81 133 SER A C 1
ATOM 1010 O O . SER A 1 133 ? -14.969 -18.75 -10.062 1 97.81 133 SER A O 1
ATOM 1012 N N . GLN A 1 134 ? -16 -17.688 -8.391 1 97 134 GLN A N 1
ATOM 1013 C CA . GLN A 1 134 ? -14.789 -17.062 -7.84 1 97 134 GLN A CA 1
ATOM 1014 C C . GLN A 1 134 ? -14.047 -16.281 -8.906 1 97 134 GLN A C 1
ATOM 1016 O O . GLN A 1 134 ? -12.836 -16.438 -9.078 1 97 134 GLN A O 1
ATOM 1021 N N . THR A 1 135 ? -14.836 -15.492 -9.594 1 98.62 135 THR A N 1
ATOM 1022 C CA . THR A 1 135 ? -14.289 -14.68 -10.672 1 98.62 135 THR A CA 1
ATOM 1023 C C . THR A 1 135 ? -14.484 -13.195 -10.391 1 98.62 135 THR A C 1
ATOM 1025 O O . THR A 1 135 ? -15.578 -12.773 -10.008 1 98.62 135 THR A O 1
ATOM 1028 N N . LEU A 1 136 ? -13.438 -12.406 -10.461 1 98.75 136 LEU A N 1
ATOM 1029 C CA . LEU A 1 136 ? -13.438 -10.961 -10.273 1 98.75 136 LEU A CA 1
ATOM 1030 C C . LEU A 1 136 ? -12.945 -10.25 -11.531 1 98.75 136 LEU A C 1
ATOM 1032 O O . LEU A 1 136 ? -11.891 -10.594 -12.07 1 98.75 136 LEU A O 1
ATOM 1036 N N . GLN A 1 137 ? -13.703 -9.32 -11.992 1 98.75 137 GLN A N 1
ATOM 1037 C CA . GLN A 1 137 ? -13.344 -8.57 -13.188 1 98.75 137 GLN A CA 1
ATOM 1038 C C . GLN A 1 137 ? -13.211 -7.082 -12.891 1 98.75 137 GLN A C 1
ATOM 1040 O O . GLN A 1 137 ? -14.031 -6.516 -12.164 1 98.75 137 GLN A O 1
ATOM 1045 N N . TYR A 1 138 ? -12.211 -6.441 -13.43 1 98.31 138 TYR A N 1
ATOM 1046 C CA . TYR A 1 138 ? -12.039 -4.996 -13.469 1 98.31 138 TYR A CA 1
ATOM 1047 C C . TYR A 1 138 ? -11.812 -4.512 -14.898 1 98.31 138 TYR A C 1
ATOM 1049 O O . TYR A 1 138 ? -11.234 -5.23 -15.719 1 98.31 138 TYR A O 1
ATOM 1057 N N . ASN A 1 139 ? -12.281 -3.359 -15.195 1 96.75 139 ASN A N 1
ATOM 1058 C CA . ASN A 1 139 ? -11.609 -2.578 -16.219 1 96.75 139 ASN A CA 1
ATOM 1059 C C . ASN A 1 139 ? -10.367 -1.881 -15.68 1 96.75 139 ASN A C 1
ATOM 1061 O O . ASN A 1 139 ? -10.367 -1.386 -14.547 1 96.75 139 ASN A O 1
ATOM 1065 N N . VAL A 1 140 ? -9.297 -1.914 -16.547 1 95.19 140 VAL A N 1
ATOM 1066 C CA . VAL A 1 140 ? -8.078 -1.3 -16.016 1 95.19 140 VAL A CA 1
ATOM 1067 C C . VAL A 1 140 ? -7.453 -0.401 -17.078 1 95.19 140 VAL A C 1
ATOM 1069 O O . VAL A 1 140 ? -7.605 -0.648 -18.281 1 95.19 140 VAL A O 1
ATOM 1072 N N . SER A 1 141 ? -6.859 0.699 -16.656 1 92.06 141 SER A N 1
ATOM 1073 C CA . SER A 1 141 ? -5.934 1.518 -17.438 1 92.06 141 SER A CA 1
ATOM 1074 C C . SER A 1 141 ? -4.52 1.438 -16.859 1 92.06 141 SER A C 1
ATOM 1076 O O . SER A 1 141 ? -4.324 1.506 -15.648 1 92.06 141 SER A O 1
ATOM 1078 N N . ILE A 1 142 ? -3.58 1.183 -17.688 1 89.75 142 ILE A N 1
ATOM 1079 C CA . ILE A 1 142 ? -2.195 1.047 -17.25 1 89.75 142 ILE A CA 1
ATOM 1080 C C . ILE A 1 142 ? -1.562 2.428 -17.094 1 89.75 142 ILE A C 1
ATOM 1082 O O . ILE A 1 142 ? -1.618 3.246 -18.016 1 89.75 142 ILE A O 1
ATOM 1086 N N . LEU A 1 143 ? -1.135 2.732 -15.93 1 85.81 143 LEU A N 1
ATOM 1087 C CA . LEU A 1 143 ? -0.579 4.047 -15.641 1 85.81 143 LEU A CA 1
ATOM 1088 C C . LEU A 1 143 ? 0.762 4.238 -16.344 1 85.81 143 LEU A C 1
ATOM 1090 O O . LEU A 1 143 ? 1.091 5.348 -16.766 1 85.81 143 LEU A O 1
ATOM 1094 N N . GLU A 1 144 ? 1.629 3.145 -16.328 1 69.5 144 GLU A N 1
ATOM 1095 C CA . GLU A 1 144 ? 2.928 3.316 -16.969 1 69.5 144 GLU A CA 1
ATOM 1096 C C . GLU A 1 144 ? 2.812 3.172 -18.484 1 69.5 144 GLU A C 1
ATOM 1098 O O . GLU A 1 144 ? 2.201 2.225 -18.984 1 69.5 144 GLU A O 1
ATOM 1103 N N . MET A 1 145 ? 2.527 4.148 -19.203 1 51.44 145 MET A N 1
ATOM 1104 C CA . MET A 1 145 ? 2.531 3.912 -20.656 1 51.44 145 MET A CA 1
ATOM 1105 C C . MET A 1 145 ? 3.914 3.482 -21.125 1 51.44 145 MET A C 1
ATOM 1107 O O . MET A 1 145 ? 4.926 3.854 -20.531 1 51.44 145 MET A O 1
ATOM 1111 N N . PRO A 1 146 ? 3.799 2.326 -21.984 1 42.03 146 PRO A N 1
ATOM 1112 C CA . PRO A 1 146 ? 4.961 1.641 -22.547 1 42.03 146 PRO A CA 1
ATOM 1113 C C . PRO A 1 146 ? 6.109 2.594 -22.875 1 42.03 146 PRO A C 1
ATOM 1115 O O . PRO A 1 146 ? 7.277 2.221 -22.734 1 42.03 146 PRO A O 1
ATOM 1118 N N . ASP A 1 147 ? 5.891 3.629 -23.547 1 41.72 147 ASP A N 1
ATOM 1119 C CA . ASP A 1 147 ? 7.113 4.316 -23.953 1 41.72 147 ASP A CA 1
ATOM 1120 C C . ASP A 1 147 ? 7.934 4.75 -22.75 1 41.72 147 ASP A C 1
ATOM 1122 O O . ASP A 1 147 ? 9.086 5.164 -22.891 1 41.72 147 ASP A O 1
ATOM 1126 N N . HIS A 1 148 ? 7.34 4.891 -21.75 1 36.47 148 HIS A N 1
ATOM 1127 C CA . HIS A 1 148 ? 8.172 5.137 -20.578 1 36.47 148 HIS A CA 1
ATOM 1128 C C . HIS A 1 148 ? 8.492 3.834 -19.844 1 36.47 148 HIS A C 1
ATOM 1130 O O . HIS A 1 148 ? 7.625 2.969 -19.703 1 36.47 148 HIS A O 1
ATOM 1136 N N . SER A 1 149 ? 9.664 3.332 -20.016 1 34.44 149 SER A N 1
ATOM 1137 C CA . SER A 1 149 ? 10.383 2.104 -19.703 1 34.44 149 SER A CA 1
ATOM 1138 C C . SER A 1 149 ? 9.828 1.432 -18.453 1 34.44 149 SER A C 1
ATOM 1140 O O . SER A 1 149 ? 10.32 0.387 -18.031 1 34.44 149 SER A O 1
ATOM 1142 N N . TYR A 1 150 ? 9.195 2.203 -17.688 1 34.12 150 TYR A N 1
ATOM 1143 C CA . TYR A 1 150 ? 9.156 1.518 -16.391 1 34.12 150 TYR A CA 1
ATOM 1144 C C . TYR A 1 150 ? 8.109 0.411 -16.406 1 34.12 150 TYR A C 1
ATOM 1146 O O . TYR A 1 150 ? 7.715 -0.087 -15.344 1 34.12 150 TYR A O 1
ATOM 1154 N N . ALA A 1 151 ? 7.176 0.624 -17.422 1 38.62 151 ALA A N 1
ATOM 1155 C CA . ALA A 1 151 ? 6.258 -0.484 -17.172 1 38.62 151 ALA A CA 1
ATOM 1156 C C . ALA A 1 151 ? 6.98 -1.637 -16.469 1 38.62 151 ALA A C 1
ATOM 1158 O O . ALA A 1 151 ? 6.566 -2.078 -15.398 1 38.62 151 ALA A O 1
ATOM 1159 N N . VAL A 1 152 ? 6.93 -2.932 -17.156 1 40.03 152 VAL A N 1
ATOM 1160 C CA . VAL A 1 152 ? 7.34 -4.309 -16.906 1 40.03 152 VAL A CA 1
ATOM 1161 C C . VAL A 1 152 ? 8.844 -4.359 -16.641 1 40.03 152 VAL A C 1
ATOM 1163 O O . VAL A 1 152 ? 9.648 -4.199 -17.562 1 40.03 152 VAL A O 1
ATOM 1166 N N . PHE A 1 153 ? 9.227 -3.67 -15.773 1 38.16 153 PHE A N 1
ATOM 1167 C CA . PHE A 1 153 ? 10.617 -3.779 -15.352 1 38.16 153 PHE A CA 1
ATOM 1168 C C . PHE A 1 153 ? 11.195 -5.129 -15.75 1 38.16 153 PHE A C 1
ATOM 1170 O O . PHE A 1 153 ? 12.414 -5.32 -15.719 1 38.16 153 PHE A O 1
ATOM 1177 N N . ASN A 1 154 ? 10.594 -6.266 -15.148 1 37.97 154 ASN A N 1
ATOM 1178 C CA . ASN A 1 154 ? 11.734 -7.16 -15.297 1 37.97 154 ASN A CA 1
ATOM 1179 C C . ASN A 1 154 ? 12.32 -7.09 -16.703 1 37.97 154 ASN A C 1
ATOM 1181 O O . ASN A 1 154 ? 11.594 -6.906 -17.672 1 37.97 154 ASN A O 1
ATOM 1185 N N . GLU A 1 155 ? 13.516 -6.555 -16.859 1 38.59 155 GLU A N 1
ATOM 1186 C CA . GLU A 1 155 ? 14.234 -6.691 -18.109 1 38.59 155 GLU A CA 1
ATOM 1187 C C . GLU A 1 155 ? 13.539 -7.68 -19.047 1 38.59 155 GLU A C 1
ATOM 1189 O O . GLU A 1 155 ? 13.82 -7.719 -20.25 1 38.59 155 GLU A O 1
ATOM 1194 N N . ARG A 1 156 ? 13.141 -8.688 -18.438 1 37.53 156 ARG A N 1
ATOM 1195 C CA . ARG A 1 156 ? 12.703 -9.75 -19.328 1 37.53 156 ARG A CA 1
ATOM 1196 C C . ARG A 1 156 ? 11.305 -9.469 -19.875 1 37.53 156 ARG A C 1
ATOM 1198 O O . ARG A 1 156 ? 10.633 -10.375 -20.375 1 37.53 156 ARG A O 1
ATOM 1205 N N . ALA A 1 157 ? 10.781 -8.25 -19.297 1 41.16 157 ALA A N 1
ATOM 1206 C CA . ALA A 1 157 ? 9.367 -8.016 -19.594 1 41.16 157 ALA A CA 1
ATOM 1207 C C . ALA A 1 157 ? 9.133 -7.992 -21.109 1 41.16 157 ALA A C 1
ATOM 1209 O O . ALA A 1 157 ? 9.891 -7.367 -21.844 1 41.16 157 ALA A O 1
ATOM 1210 N N . ASP A 1 158 ? 8.57 -8.82 -21.562 1 45.53 158 ASP A N 1
ATOM 1211 C CA . ASP A 1 158 ? 7.941 -8.758 -22.875 1 45.53 158 ASP A CA 1
ATOM 1212 C C . ASP A 1 158 ? 7.23 -7.43 -23.094 1 45.53 158 ASP A C 1
ATOM 1214 O O . ASP A 1 158 ? 6.918 -6.723 -22.125 1 45.53 158 ASP A O 1
ATOM 1218 N N . GLN A 1 159 ? 7.195 -6.77 -24.312 1 50.12 159 GLN A N 1
ATOM 1219 C CA . GLN A 1 159 ? 6.543 -5.566 -24.812 1 50.12 159 GLN A CA 1
ATOM 1220 C C . GLN A 1 159 ? 5.141 -5.418 -24.234 1 50.12 159 GLN A C 1
ATOM 1222 O O . GLN A 1 159 ? 4.664 -4.301 -24.016 1 50.12 159 GLN A O 1
ATOM 1227 N N . ALA A 1 160 ? 4.402 -6.516 -24.016 1 58.66 160 ALA A N 1
ATOM 1228 C CA . ALA A 1 160 ? 2.998 -6.473 -23.609 1 58.66 160 ALA A CA 1
ATOM 1229 C C . ALA A 1 160 ? 2.699 -7.531 -22.562 1 58.66 160 ALA A C 1
ATOM 1231 O O . ALA A 1 160 ? 3.316 -8.602 -22.547 1 58.66 160 ALA A O 1
ATOM 1232 N N . LEU A 1 161 ? 1.968 -7.09 -21.484 1 71.56 161 LEU A N 1
ATOM 1233 C CA . LEU A 1 161 ? 1.436 -8.102 -20.578 1 71.56 161 LEU A CA 1
ATOM 1234 C C . LEU A 1 161 ? 0.724 -9.203 -21.359 1 71.56 161 LEU A C 1
ATOM 1236 O O . LEU A 1 161 ? 0.031 -8.93 -22.344 1 71.56 161 LEU A O 1
ATOM 1240 N N . PRO A 1 162 ? 1.061 -10.438 -20.953 1 79.12 162 PRO A N 1
ATOM 1241 C CA . PRO A 1 162 ? 0.345 -11.523 -21.641 1 79.12 162 PRO A CA 1
ATOM 1242 C C . PRO A 1 162 ? -1.166 -11.453 -21.422 1 79.12 162 PRO A C 1
ATOM 1244 O O . PRO A 1 162 ? -1.628 -10.984 -20.375 1 79.12 162 PRO A O 1
ATOM 1247 N N . GLU A 1 163 ? -1.86 -11.906 -22.453 1 86.81 163 GLU A N 1
ATOM 1248 C CA . GLU A 1 163 ? -3.318 -11.914 -22.375 1 86.81 163 GLU A CA 1
ATOM 1249 C C . GLU A 1 163 ? -3.807 -12.914 -21.328 1 86.81 163 GLU A C 1
ATOM 1251 O O . GLU A 1 163 ? -4.879 -12.734 -20.75 1 86.81 163 GLU A O 1
ATOM 1256 N N . THR A 1 164 ? -3.043 -13.984 -21.203 1 92.12 164 THR A N 1
ATOM 1257 C CA . THR A 1 164 ? -3.344 -14.992 -20.188 1 92.12 164 THR A CA 1
ATOM 1258 C C . THR A 1 164 ? -2.141 -15.211 -19.266 1 92.12 164 THR A C 1
ATOM 1260 O O . THR A 1 164 ? -0.999 -15.227 -19.734 1 92.12 164 THR A O 1
ATOM 1263 N N . PHE A 1 165 ? -2.428 -15.312 -18 1 91 165 PHE A N 1
ATOM 1264 C CA . PHE A 1 165 ? -1.34 -15.5 -17.047 1 91 165 PHE A CA 1
ATOM 1265 C C . PHE A 1 165 ? -1.774 -16.406 -15.898 1 91 165 PHE A C 1
ATOM 1267 O O . PHE A 1 165 ? -2.957 -16.719 -15.766 1 91 165 PHE A O 1
ATOM 1274 N N . GLY A 1 166 ? -0.785 -16.906 -15.148 1 91.25 166 GLY A N 1
ATOM 1275 C CA . GLY A 1 166 ? -1.042 -17.719 -13.969 1 91.25 166 GLY A CA 1
ATOM 1276 C C . GLY A 1 166 ? -1.438 -16.906 -12.75 1 91.25 166 GLY A C 1
ATOM 1277 O O . GLY A 1 166 ? -2.236 -15.977 -12.859 1 91.25 166 GLY A O 1
ATOM 1278 N N . PRO A 1 167 ? -0.925 -17.344 -11.555 1 92.19 167 PRO A N 1
ATOM 1279 C CA . PRO A 1 167 ? -1.291 -16.641 -10.32 1 92.19 167 PRO A CA 1
ATOM 1280 C C . PRO A 1 167 ? -1.031 -15.133 -10.398 1 92.19 167 PRO A C 1
ATOM 1282 O O . PRO A 1 167 ? -0.048 -14.703 -11.008 1 92.19 167 PRO A O 1
ATOM 1285 N N . ALA A 1 168 ? -1.931 -14.438 -9.828 1 93.38 168 ALA A N 1
ATOM 1286 C CA . ALA A 1 168 ? -1.862 -12.984 -9.844 1 93.38 168 ALA A CA 1
ATOM 1287 C C . ALA A 1 168 ? -2.248 -12.398 -8.484 1 93.38 168 ALA A C 1
ATOM 1289 O O . ALA A 1 168 ? -3.023 -13 -7.746 1 93.38 168 ALA A O 1
ATOM 1290 N N . THR A 1 169 ? -1.689 -11.289 -8.188 1 94.31 169 THR A N 1
ATOM 1291 C CA . THR A 1 169 ? -2.008 -10.555 -6.965 1 94.31 169 THR A CA 1
ATOM 1292 C C . THR A 1 169 ? -2.203 -9.07 -7.266 1 94.31 169 THR A C 1
ATOM 1294 O O . THR A 1 169 ? -1.442 -8.484 -8.031 1 94.31 169 THR A O 1
ATOM 1297 N N . LEU A 1 170 ? -3.291 -8.516 -6.719 1 96.94 170 LEU A N 1
ATOM 1298 C CA . LEU A 1 170 ? -3.52 -7.078 -6.742 1 96.94 170 LEU A CA 1
ATOM 1299 C C . LEU A 1 170 ? -3.195 -6.453 -5.387 1 96.94 170 LEU A C 1
ATOM 1301 O O . LEU A 1 170 ? -3.643 -6.949 -4.352 1 96.94 170 LEU A O 1
ATOM 1305 N N . PHE A 1 171 ? -2.43 -5.406 -5.43 1 96.81 171 PHE A N 1
ATOM 1306 C CA . PHE A 1 171 ? -2.221 -4.527 -4.281 1 96.81 171 PHE A CA 1
ATOM 1307 C C . PHE A 1 171 ? -2.865 -3.168 -4.516 1 96.81 171 PHE A C 1
ATOM 1309 O O . PHE A 1 171 ? -2.424 -2.406 -5.379 1 96.81 171 PHE A O 1
ATOM 1316 N N . ILE A 1 172 ? -3.783 -2.9 -3.744 1 97.88 172 ILE A N 1
ATOM 1317 C CA . ILE A 1 172 ? -4.668 -1.766 -3.984 1 97.88 172 ILE A CA 1
ATOM 1318 C C . ILE A 1 172 ? -4.41 -0.678 -2.943 1 97.88 172 ILE A C 1
ATOM 1320 O O . ILE A 1 172 ? -4.27 -0.97 -1.753 1 97.88 172 ILE A O 1
ATOM 1324 N N . ASP A 1 173 ? -4.43 0.544 -3.393 1 96.44 173 ASP A N 1
ATOM 1325 C CA . ASP A 1 173 ? -4.094 1.664 -2.52 1 96.44 173 ASP A CA 1
ATOM 1326 C C . ASP A 1 173 ? -5.25 1.995 -1.578 1 96.44 173 ASP A C 1
ATOM 1328 O O . ASP A 1 173 ? -6.227 1.25 -1.504 1 96.44 173 ASP A O 1
ATOM 1332 N N . ASP A 1 174 ? -5.043 2.986 -0.735 1 93.25 174 ASP A N 1
ATOM 1333 C CA . ASP A 1 174 ? -5.938 3.367 0.353 1 93.25 174 ASP A CA 1
ATOM 1334 C C . ASP A 1 174 ? -7.148 4.137 -0.174 1 93.25 174 ASP A C 1
ATOM 1336 O O . ASP A 1 174 ? -7.254 4.387 -1.376 1 93.25 174 ASP A O 1
ATOM 1340 N N . CYS A 1 175 ? -8.062 4.465 0.825 1 91.44 175 CYS A N 1
ATOM 1341 C CA . CYS A 1 175 ? -9.195 5.336 0.512 1 91.44 175 CYS A CA 1
ATOM 1342 C C . CYS A 1 175 ? -8.719 6.695 0.015 1 91.44 175 CYS A C 1
ATOM 1344 O O . CYS A 1 175 ? -7.699 7.207 0.485 1 91.44 175 CYS A O 1
ATOM 1346 N N . SER A 1 176 ? -9.406 7.25 -0.944 1 84.12 176 SER A N 1
ATOM 1347 C CA . SER A 1 176 ? -9.047 8.539 -1.521 1 84.12 176 SER A CA 1
ATOM 1348 C C . SER A 1 176 ? -9.547 9.695 -0.659 1 84.12 176 SER A C 1
ATOM 1350 O O . SER A 1 176 ? -10.641 9.617 -0.094 1 84.12 176 SER A O 1
ATOM 1352 N N . ASP A 1 177 ? -8.68 10.68 -0.664 1 78.62 177 ASP A N 1
ATOM 1353 C CA . ASP A 1 177 ? -9.18 11.906 -0.061 1 78.62 177 ASP A CA 1
ATOM 1354 C C . ASP A 1 177 ? -10.414 12.422 -0.806 1 78.62 177 ASP A C 1
ATOM 1356 O O . ASP A 1 177 ? -10.703 11.969 -1.914 1 78.62 177 ASP A O 1
ATOM 1360 N N . GLY A 1 178 ? -11.188 13.195 -0.081 1 79 178 GLY A N 1
ATOM 1361 C CA . GLY A 1 178 ? -12.352 13.844 -0.674 1 79 178 GLY A CA 1
ATOM 1362 C C . GLY A 1 178 ? -12.438 15.32 -0.352 1 79 178 GLY A C 1
ATOM 1363 O O . GLY A 1 178 ? -11.5 15.898 0.212 1 79 178 GLY A O 1
ATOM 1364 N N . TRP A 1 179 ? -13.516 15.922 -0.912 1 83.31 179 TRP A N 1
ATOM 1365 C CA . TRP A 1 179 ? -13.742 17.344 -0.684 1 83.31 179 TRP A CA 1
ATOM 1366 C C . TRP A 1 179 ? -14.914 17.562 0.27 1 83.31 179 TRP A C 1
ATOM 1368 O O . TRP A 1 179 ? -16.016 17.062 0.042 1 83.31 179 TRP A O 1
ATOM 1378 N N . TRP A 1 180 ? -14.602 18.281 1.275 1 85.69 180 TRP A N 1
ATOM 1379 C CA . TRP A 1 180 ? -15.625 18.688 2.234 1 85.69 180 TRP A CA 1
ATOM 1380 C C . TRP A 1 180 ? -16.125 20.094 1.937 1 85.69 180 TRP A C 1
ATOM 1382 O O . TRP A 1 180 ? -15.336 21.016 1.763 1 85.69 180 TRP A O 1
ATOM 1392 N N . ARG A 1 181 ? -17.406 20.188 1.974 1 88.62 181 ARG A N 1
ATOM 1393 C CA . ARG A 1 181 ? -18 21.484 1.692 1 88.62 181 ARG A CA 1
ATOM 1394 C C . ARG A 1 181 ? -18.172 22.297 2.975 1 88.62 181 ARG A C 1
ATOM 1396 O O . ARG A 1 181 ? -18.797 21.828 3.93 1 88.62 181 ARG A O 1
ATOM 1403 N N . CYS A 1 182 ? -17.688 23.484 2.99 1 90.44 182 CYS A N 1
ATOM 1404 C CA . CYS A 1 182 ? -17.797 24.422 4.109 1 90.44 182 CYS A CA 1
ATOM 1405 C C . CYS A 1 182 ? -18.922 25.422 3.881 1 90.44 182 CYS A C 1
ATOM 1407 O O . CYS A 1 182 ? -18.984 26.047 2.822 1 90.44 182 CYS A O 1
ATOM 1409 N N . CYS A 1 183 ? -19.719 25.547 4.891 1 91.94 183 CYS A N 1
ATOM 1410 C CA . CYS A 1 183 ? -20.828 26.484 4.762 1 91.94 183 CYS A CA 1
ATOM 1411 C C . CYS A 1 183 ? -21 27.312 6.031 1 91.94 183 CYS A C 1
ATOM 1413 O O . CYS A 1 183 ? -20.422 26.984 7.07 1 91.94 183 CYS A O 1
ATOM 1415 N N . THR A 1 184 ? -21.781 28.375 5.863 1 92.12 184 THR A N 1
ATOM 1416 C CA . THR A 1 184 ? -22.203 29.141 7.027 1 92.12 184 THR A CA 1
ATOM 1417 C C . THR A 1 184 ? -23.406 28.469 7.707 1 92.12 184 THR A C 1
ATOM 1419 O O . THR A 1 184 ? -23.922 27.469 7.215 1 92.12 184 THR A O 1
ATOM 1422 N N . LEU A 1 185 ? -23.734 29.062 8.875 1 88.06 185 LEU A N 1
ATOM 1423 C CA . LEU A 1 185 ? -24.859 28.531 9.633 1 88.06 185 LEU A CA 1
ATOM 1424 C C . LEU A 1 185 ? -26.141 28.547 8.797 1 88.06 185 LEU A C 1
ATOM 1426 O O . LEU A 1 185 ? -26.984 27.656 8.93 1 88.06 185 LEU A O 1
ATOM 1430 N N . ASP A 1 186 ? -26.281 29.5 7.902 1 88.62 186 ASP A N 1
ATOM 1431 C CA . ASP A 1 186 ? -27.5 29.656 7.094 1 88.62 186 ASP A CA 1
ATOM 1432 C C . ASP A 1 186 ? -27.422 28.797 5.836 1 88.62 186 ASP A C 1
ATOM 1434 O O . ASP A 1 186 ? -28.312 28.844 4.988 1 88.62 186 ASP A O 1
ATOM 1438 N N . GLY A 1 187 ? -26.312 28.047 5.625 1 88.06 187 GLY A N 1
ATOM 1439 C CA . GLY A 1 187 ? -26.219 27.109 4.512 1 88.06 187 GLY A CA 1
ATOM 1440 C C . GLY A 1 187 ? -25.516 27.703 3.301 1 88.06 187 GLY A C 1
ATOM 1441 O O . GLY A 1 187 ? -25.453 27.062 2.246 1 88.06 187 GLY A O 1
ATOM 1442 N N . THR A 1 188 ? -25.031 28.969 3.488 1 91.75 188 THR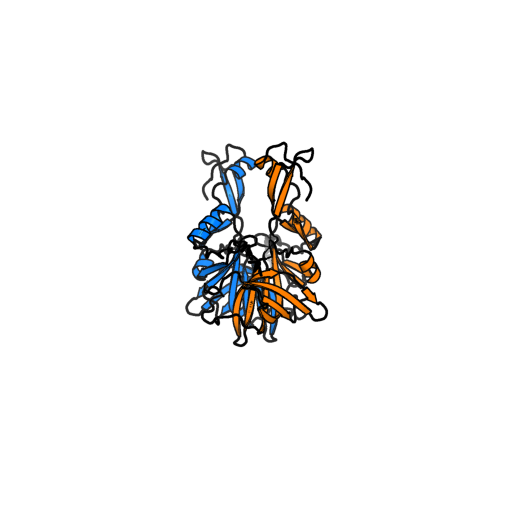 A N 1
ATOM 1443 C CA . THR A 1 188 ? -24.312 29.594 2.375 1 91.75 188 THR A CA 1
ATOM 1444 C C . THR A 1 188 ? -22.969 28.906 2.154 1 91.75 188 THR A C 1
ATOM 1446 O O . THR A 1 188 ? -22.188 28.734 3.094 1 91.75 188 THR A O 1
ATOM 1449 N N . PHE A 1 189 ? -22.719 28.578 0.89 1 93 189 PHE A N 1
ATOM 1450 C CA . PHE A 1 189 ? -21.5 27.875 0.525 1 93 189 PHE A CA 1
ATOM 1451 C C . PHE A 1 189 ? -20.297 28.797 0.6 1 93 189 PHE A C 1
ATOM 1453 O O . PHE A 1 189 ? -20.281 29.859 -0.028 1 93 189 PHE A O 1
ATOM 1460 N N . CYS A 1 190 ? -19.219 28.406 1.363 1 92.88 190 CYS A N 1
ATOM 1461 C CA . CYS A 1 190 ? -18 29.188 1.516 1 92.88 190 CYS A CA 1
ATOM 1462 C C . CYS A 1 190 ? -16.906 28.656 0.594 1 92.88 190 CYS A C 1
ATOM 1464 O O . CYS A 1 190 ? -16.109 29.438 0.058 1 92.88 190 CYS A O 1
ATOM 1466 N N . GLY A 1 191 ? -16.859 27.359 0.422 1 92.19 191 GLY A N 1
ATOM 1467 C CA . GLY A 1 191 ? -15.805 26.688 -0.309 1 92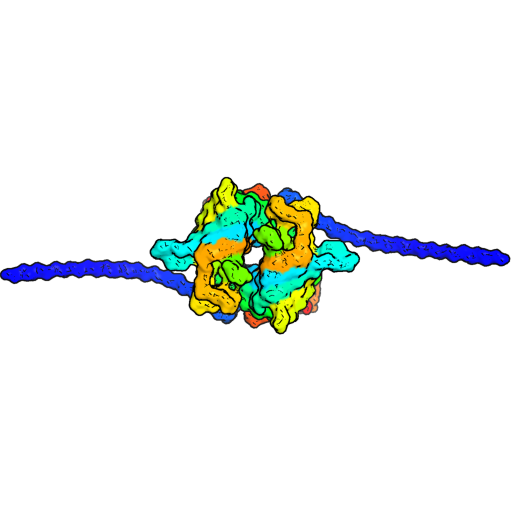.19 191 GLY A CA 1
ATOM 1468 C C . GLY A 1 191 ? -15.625 25.234 0.099 1 92.19 191 GLY A C 1
ATOM 1469 O O . GLY A 1 191 ? -16.5 24.656 0.741 1 92.19 191 GLY A O 1
ATOM 1470 N N . LYS A 1 192 ? -14.531 24.578 -0.472 1 89.81 192 LYS A N 1
ATOM 1471 C CA . LYS A 1 192 ? -14.281 23.188 -0.141 1 89.81 192 LYS A CA 1
ATOM 1472 C C . LYS A 1 192 ? -12.852 22.984 0.358 1 89.81 192 LYS A C 1
ATOM 1474 O O . LYS A 1 192 ? -11.953 23.734 -0.012 1 89.81 192 LYS A O 1
ATOM 1479 N N . ILE A 1 193 ? -12.734 22.062 1.29 1 85.31 193 ILE A N 1
ATOM 1480 C CA . ILE A 1 193 ? -11.406 21.672 1.752 1 85.31 193 ILE A CA 1
ATOM 1481 C C . ILE A 1 193 ? -11.188 20.188 1.488 1 85.31 193 ILE A C 1
ATOM 1483 O O . ILE A 1 193 ? -12.141 19.406 1.491 1 85.31 193 ILE A O 1
ATOM 1487 N N . LYS A 1 194 ? -9.961 19.891 1.274 1 81.94 194 LYS A N 1
ATOM 1488 C CA . LYS A 1 194 ? -9.602 18.484 1.115 1 81.94 194 LYS A CA 1
ATOM 1489 C C . LYS A 1 194 ? -9.523 17.781 2.467 1 81.94 194 LYS A C 1
ATOM 1491 O O . LYS A 1 194 ? -8.867 18.266 3.389 1 81.94 194 LYS A O 1
ATOM 1496 N N . VAL A 1 195 ? -10.289 16.719 2.555 1 82.25 195 VAL A N 1
ATOM 1497 C CA . VAL A 1 195 ? -10.297 15.969 3.803 1 82.25 195 VAL A CA 1
ATOM 1498 C C . VAL A 1 195 ? -10.008 14.492 3.518 1 82.25 195 VAL A C 1
ATOM 1500 O O . VAL A 1 195 ? -10.391 13.969 2.471 1 82.25 195 VAL A O 1
ATOM 1503 N N . GLY A 1 196 ? -9.375 13.891 4.469 1 81.44 196 GLY A N 1
ATOM 1504 C CA . GLY A 1 196 ? -9.023 12.492 4.305 1 81.44 196 GLY A CA 1
ATOM 1505 C C . GLY A 1 196 ? -10.195 11.547 4.512 1 81.44 196 GLY A C 1
ATOM 1506 O O . GLY A 1 196 ? -11.094 11.836 5.309 1 81.44 196 GLY A O 1
ATOM 1507 N N . ARG A 1 197 ? -10.219 10.484 3.771 1 86.94 197 ARG A N 1
ATOM 1508 C CA . ARG A 1 197 ? -11.117 9.359 4.023 1 86.94 197 ARG A CA 1
ATOM 1509 C C . ARG A 1 197 ? -10.352 8.156 4.566 1 86.94 197 ARG A C 1
ATOM 1511 O O . ARG A 1 197 ? -9.195 7.941 4.207 1 86.94 197 ARG A O 1
ATOM 1518 N N . CYS A 1 198 ? -11.039 7.492 5.43 1 88.75 198 CYS A N 1
ATOM 1519 C CA . CYS A 1 198 ? -10.461 6.297 6.039 1 88.75 198 CYS A CA 1
ATOM 1520 C C . CYS A 1 198 ? -11.398 5.102 5.887 1 88.75 198 CYS A C 1
ATOM 1522 O O . CYS A 1 198 ? -12.617 5.27 5.832 1 88.75 198 CYS A O 1
ATOM 1524 N N . TYR A 1 199 ? -10.797 3.984 5.77 1 91 199 TYR A N 1
ATOM 1525 C CA . TYR A 1 199 ? -11.625 2.787 5.707 1 91 199 TYR A CA 1
ATOM 1526 C C . TYR A 1 199 ? -12.211 2.459 7.074 1 91 199 TYR A C 1
ATOM 1528 O O . TYR A 1 199 ? -11.477 2.244 8.039 1 91 199 TYR A O 1
ATOM 1536 N N . ASN A 1 200 ? -13.484 2.518 7.125 1 88.88 200 ASN A N 1
ATOM 1537 C CA . ASN A 1 200 ? -14.203 2.146 8.336 1 88.88 200 ASN A CA 1
ATOM 1538 C C . ASN A 1 200 ? -14.555 0.662 8.352 1 88.88 200 ASN A C 1
ATOM 1540 O O . ASN A 1 200 ? -15.398 0.212 7.574 1 88.88 200 ASN A O 1
ATOM 1544 N N . TRP A 1 201 ? -14.008 -0.115 9.188 1 87.5 201 TRP A N 1
ATOM 1545 C CA . TRP A 1 201 ? -14.141 -1.568 9.195 1 87.5 201 TRP A CA 1
ATOM 1546 C C . TRP A 1 201 ? -15.5 -1.991 9.734 1 87.5 201 TRP A C 1
ATOM 1548 O O . TRP A 1 201 ? -15.977 -3.094 9.445 1 87.5 201 TRP A O 1
ATOM 1558 N N . ALA A 1 202 ? -16.094 -1.129 10.555 1 85.06 202 ALA A N 1
ATOM 1559 C CA . ALA A 1 202 ? -17.438 -1.436 11.039 1 85.06 202 ALA A CA 1
ATOM 1560 C C . ALA A 1 202 ? -18.469 -1.321 9.914 1 85.06 202 ALA A C 1
ATOM 1562 O O . ALA A 1 202 ? -19.406 -2.111 9.844 1 85.06 202 ALA A O 1
ATOM 1563 N N . HIS A 1 203 ? -18.266 -0.374 8.992 1 88.5 203 HIS A N 1
ATOM 1564 C CA . HIS A 1 203 ? -19.203 -0.135 7.895 1 88.5 203 HIS A CA 1
ATOM 1565 C C . HIS A 1 203 ? -18.672 -0.72 6.59 1 88.5 203 HIS A C 1
ATOM 1567 O O . HIS A 1 203 ? -19.375 -0.719 5.574 1 88.5 203 HIS A O 1
ATOM 1573 N N . ALA A 1 204 ? -17.438 -1.151 6.633 1 88.25 204 ALA A N 1
ATOM 1574 C CA . ALA A 1 204 ? -16.75 -1.751 5.492 1 88.25 204 ALA A CA 1
ATOM 1575 C C . ALA A 1 204 ? -16.781 -0.818 4.285 1 88.25 204 ALA A C 1
ATOM 1577 O O . ALA A 1 204 ? -17.141 -1.23 3.182 1 88.25 204 ALA A O 1
ATOM 1578 N N . ARG A 1 205 ? -16.391 0.401 4.57 1 91.56 205 ARG A N 1
ATOM 1579 C CA . ARG A 1 205 ? -16.375 1.359 3.469 1 91.56 205 ARG A CA 1
ATOM 1580 C C . ARG A 1 205 ? -15.477 2.547 3.793 1 91.56 205 ARG A C 1
ATOM 1582 O O . ARG A 1 205 ? -15.148 2.783 4.957 1 91.56 205 ARG A O 1
ATOM 1589 N N . CYS A 1 206 ? -15.117 3.201 2.736 1 91.38 206 CYS A N 1
ATOM 1590 C CA . CYS A 1 206 ? -14.398 4.457 2.895 1 91.38 206 CYS A CA 1
ATOM 1591 C C . CYS A 1 206 ? -15.328 5.574 3.344 1 91.38 206 CYS A C 1
ATOM 1593 O O . CYS A 1 206 ? -16.359 5.824 2.709 1 91.38 206 CYS A O 1
ATOM 1595 N N . GLU A 1 207 ? -14.977 6.191 4.438 1 89 207 GLU A N 1
ATOM 1596 C CA . GLU A 1 207 ? -15.711 7.332 4.984 1 89 207 GLU A CA 1
ATOM 1597 C C . GLU A 1 207 ? -14.75 8.422 5.449 1 89 207 GLU A C 1
ATOM 1599 O O . GLU A 1 207 ? -13.531 8.242 5.418 1 89 207 GLU A O 1
ATOM 1604 N N . TRP A 1 208 ? -15.352 9.539 5.754 1 85.56 208 TRP A N 1
ATOM 1605 C CA . TRP A 1 208 ? -14.508 10.586 6.316 1 85.56 208 TRP A CA 1
ATOM 1606 C C . TRP A 1 208 ? -13.781 10.086 7.562 1 85.56 208 TRP A C 1
ATOM 1608 O O . TRP A 1 208 ? -14.375 9.414 8.406 1 85.56 208 TRP A O 1
ATOM 1618 N N . CYS A 1 209 ? -12.484 10.422 7.648 1 83.38 209 CYS A N 1
ATOM 1619 C CA . CYS A 1 209 ? -11.711 10 8.812 1 83.38 209 CYS A CA 1
ATOM 1620 C C . CYS A 1 209 ? -12.289 10.586 10.094 1 83.38 209 CYS A C 1
ATOM 1622 O O . CYS A 1 209 ? -12.273 9.938 11.141 1 83.38 209 CYS A O 1
ATOM 1624 N N . SER A 1 210 ? -12.578 11.875 10 1 75.5 210 SER A N 1
ATOM 1625 C CA . SER A 1 210 ? -13.258 12.617 11.062 1 75.5 210 SER A CA 1
ATOM 1626 C C . SER A 1 210 ? -14.391 13.469 10.5 1 75.5 210 SER A C 1
ATOM 1628 O O . SER A 1 210 ? -14.414 13.773 9.305 1 75.5 210 SER A O 1
ATOM 1630 N N . TYR A 1 211 ? -15.328 13.695 11.398 1 69.62 211 TYR A N 1
ATOM 1631 C CA . TYR A 1 211 ? -16.422 14.547 10.953 1 69.62 211 TYR A CA 1
ATOM 1632 C C . TYR A 1 211 ? -16.266 15.969 11.484 1 69.62 211 TYR A C 1
ATOM 1634 O O . TYR A 1 211 ? -17.078 16.844 11.188 1 69.62 211 TYR A O 1
ATOM 1642 N N . ASP A 1 212 ? -15.289 16.094 12.242 1 71.62 212 ASP A N 1
ATOM 1643 C CA . ASP A 1 212 ? -15.023 17.453 12.719 1 71.62 212 ASP A CA 1
ATOM 1644 C C . ASP A 1 212 ? -14 18.156 11.828 1 71.62 212 ASP A C 1
ATOM 1646 O O . ASP A 1 212 ? -12.797 18.047 12.055 1 71.62 212 ASP A O 1
ATOM 1650 N N . HIS A 1 213 ? -14.586 18.859 10.836 1 76.81 213 HIS A N 1
ATOM 1651 C CA . HIS A 1 213 ? -13.695 19.562 9.914 1 76.81 213 HIS A CA 1
ATOM 1652 C C . HIS A 1 213 ? -13.883 21.062 10.008 1 76.81 213 HIS A C 1
ATOM 1654 O O . HIS A 1 213 ? -13.445 21.812 9.125 1 76.81 213 HIS A O 1
ATOM 1660 N N . GLY A 1 214 ? -14.555 21.406 11.086 1 75.62 214 GLY A N 1
ATOM 1661 C CA . GLY A 1 214 ? -14.836 22.812 11.305 1 75.62 214 GLY A CA 1
ATOM 1662 C C . GLY A 1 214 ? -13.586 23.672 11.352 1 75.62 214 GLY A C 1
ATOM 1663 O O . GLY A 1 214 ? -13.555 24.766 10.789 1 75.62 214 GLY A O 1
ATOM 1664 N N . HIS A 1 215 ? -12.57 23.156 11.953 1 78.25 215 HIS A N 1
ATOM 1665 C CA . HIS A 1 215 ? -11.336 23.922 12.086 1 78.25 215 HIS A CA 1
ATOM 1666 C C . HIS A 1 215 ? -10.719 24.203 10.719 1 78.25 215 HIS A C 1
ATOM 1668 O O . HIS A 1 215 ? -10.266 25.328 10.453 1 78.25 215 HIS A O 1
ATOM 1674 N N . GLY A 1 216 ? -10.758 23.172 9.852 1 81.62 216 GLY A N 1
ATOM 1675 C CA . GLY A 1 216 ? -10.242 23.375 8.508 1 81.62 216 GLY A CA 1
ATOM 1676 C C . GLY A 1 216 ? -11.023 24.422 7.727 1 81.62 216 GLY A C 1
ATOM 1677 O O . GLY A 1 216 ? -10.43 25.25 7.027 1 81.62 216 GLY A O 1
ATOM 1678 N N . CYS A 1 217 ? -12.25 24.406 7.91 1 87.56 217 CYS A N 1
ATOM 1679 C CA . CYS A 1 217 ? -13.109 25.375 7.219 1 87.56 217 CYS A CA 1
ATOM 1680 C C . CYS A 1 217 ? -12.883 26.781 7.754 1 87.56 217 CYS A C 1
ATOM 1682 O O . CYS A 1 217 ? -12.789 27.734 6.977 1 87.56 217 CYS A O 1
ATOM 1684 N N . THR A 1 218 ? -12.711 26.859 9.039 1 88 218 THR A N 1
ATOM 1685 C CA . THR A 1 218 ? -12.492 28.156 9.68 1 88 218 THR A CA 1
ATOM 1686 C C . THR A 1 218 ? -11.156 28.75 9.234 1 88 218 THR A C 1
ATOM 1688 O O . THR A 1 218 ? -11.062 29.938 8.953 1 88 218 THR A O 1
ATOM 1691 N N . ASP A 1 219 ? -10.219 27.953 9.102 1 82.12 219 ASP A N 1
ATOM 1692 C CA . ASP A 1 219 ? -8.883 28.406 8.719 1 82.12 219 ASP A CA 1
ATOM 1693 C C . ASP A 1 219 ? -8.875 28.906 7.27 1 82.12 219 ASP A C 1
ATOM 1695 O O . ASP A 1 219 ? -8.188 29.875 6.949 1 82.12 219 ASP A O 1
ATOM 1699 N N . SER A 1 220 ? -9.688 28.25 6.488 1 85.94 220 SER A N 1
ATOM 1700 C CA . SER A 1 220 ? -9.633 28.531 5.059 1 85.94 220 SER A CA 1
ATOM 1701 C C . SER A 1 220 ? -10.586 29.672 4.684 1 85.94 220 SER A C 1
ATOM 1703 O O . SER A 1 220 ? -10.32 30.422 3.744 1 85.94 220 SER A O 1
ATOM 1705 N N . TYR A 1 221 ? -11.695 29.734 5.441 1 90.5 221 TYR A N 1
ATOM 1706 C CA . TYR A 1 221 ? -12.734 30.609 4.922 1 90.5 221 TYR A CA 1
ATOM 1707 C C . TYR A 1 221 ? -13.273 31.516 6.016 1 90.5 221 TYR A C 1
ATOM 1709 O O . TYR A 1 221 ? -14.172 32.344 5.77 1 90.5 221 TYR A O 1
ATOM 1717 N N . GLY A 1 222 ? -12.742 31.344 7.199 1 90.5 222 GLY A N 1
ATOM 1718 C CA . GLY A 1 222 ? -13.188 32.188 8.297 1 90.5 222 GLY A CA 1
ATOM 1719 C C . GLY A 1 222 ? -14.117 31.469 9.258 1 90.5 222 GLY A C 1
ATOM 1720 O O . GLY A 1 222 ? -14.68 30.422 8.922 1 90.5 222 GLY A O 1
ATOM 1721 N N . SER A 1 223 ? -14.273 32.031 10.438 1 90.31 223 SER A N 1
ATOM 1722 C CA . SER A 1 223 ? -14.992 31.422 11.539 1 90.31 223 SER A CA 1
ATOM 1723 C C . SER A 1 223 ? -16.469 31.234 11.195 1 90.31 223 SER A C 1
ATOM 1725 O O . SER A 1 223 ? -17.141 30.359 11.75 1 90.31 223 SER A O 1
ATOM 1727 N N . GLN A 1 224 ? -17.031 32.031 10.328 1 91.25 224 GLN A N 1
ATOM 1728 C CA . GLN A 1 224 ? -18.438 31.922 9.961 1 91.25 224 GLN A CA 1
ATOM 1729 C C . GLN A 1 224 ? -18.688 30.672 9.133 1 91.25 224 GLN A C 1
ATOM 1731 O O . GLN A 1 224 ? -19.844 30.266 8.938 1 91.25 224 GLN A O 1
ATOM 1736 N N . CYS A 1 225 ? -17.641 29.953 8.602 1 91.62 225 CYS A N 1
ATOM 1737 C CA . CYS A 1 225 ? -17.781 28.844 7.668 1 91.62 225 CYS A CA 1
ATOM 1738 C C . CYS A 1 225 ? -17.5 27.516 8.359 1 91.62 225 CYS A C 1
ATOM 1740 O O . CYS A 1 225 ? -17.031 26.562 7.719 1 91.62 225 CYS A O 1
ATOM 1742 N N . GLU A 1 226 ? -17.734 27.344 9.594 1 86.19 226 GLU A N 1
ATOM 1743 C CA . GLU A 1 226 ? -17.375 26.156 10.367 1 86.19 226 GLU A CA 1
ATOM 1744 C C . GLU A 1 226 ? -18.391 25.031 10.18 1 86.19 226 GLU A C 1
ATOM 1746 O O . GLU A 1 226 ? -18.219 23.938 10.703 1 86.19 226 GLU A O 1
ATOM 1751 N N . TYR A 1 227 ? -19.406 25.234 9.352 1 78.69 227 TYR A N 1
ATOM 1752 C CA . TYR A 1 227 ? -20.5 24.297 9.273 1 78.69 227 TYR A CA 1
ATOM 1753 C C . TYR A 1 227 ? -20.453 23.5 7.977 1 78.69 227 TYR A C 1
ATOM 1755 O O . TYR A 1 227 ? -19.812 23.922 7.008 1 78.69 227 TYR A O 1
ATOM 1763 N N . ASP A 1 228 ? -20.906 22.219 8.125 1 74.12 228 ASP A N 1
ATOM 1764 C CA . ASP A 1 228 ? -21.016 21.328 6.969 1 74.12 228 ASP A CA 1
ATOM 1765 C C . ASP A 1 228 ? -22.281 21.625 6.164 1 74.12 228 ASP A C 1
ATOM 1767 O O . ASP A 1 228 ? -23.359 21.781 6.734 1 74.12 228 ASP A O 1
ATOM 1771 N N . CYS A 1 229 ? -21.938 21.844 4.777 1 73.75 229 CYS A N 1
ATOM 1772 C CA . CYS A 1 229 ? -23.094 22.109 3.928 1 73.75 229 CYS A CA 1
ATOM 1773 C C . CYS A 1 229 ? -23.828 20.828 3.588 1 73.75 229 CYS A C 1
ATOM 1775 O O . CYS A 1 229 ? -24.828 20.859 2.863 1 73.75 229 CYS A O 1
ATOM 1777 N N . GLY A 1 230 ? -23.609 19.719 4.359 1 60.5 230 GLY A N 1
ATOM 1778 C CA . GLY A 1 230 ? -24.234 18.484 3.914 1 60.5 230 GLY A CA 1
ATOM 1779 C C . GLY A 1 230 ? -23.859 18.109 2.498 1 60.5 230 GLY A C 1
ATOM 1780 O O . GLY A 1 230 ? -23.391 18.953 1.725 1 60.5 230 GLY A O 1
ATOM 1781 N N . ASN A 1 231 ? -23.25 16.844 2.178 1 53.16 231 ASN A N 1
ATOM 1782 C CA . ASN A 1 231 ? -23.047 16.344 0.822 1 53.16 231 ASN A CA 1
ATOM 1783 C C . ASN A 1 231 ? -24.375 16.047 0.133 1 53.16 231 ASN A C 1
ATOM 1785 O O . ASN A 1 231 ? -25.359 15.703 0.792 1 53.16 231 ASN A O 1
ATOM 1789 N N . MET B 1 1 ? -26.844 23.906 -69.375 1 25.14 1 MET B N 1
ATOM 1790 C CA . MET B 1 1 ? -26.469 22.719 -68.625 1 25.14 1 MET B CA 1
ATOM 1791 C C . MET B 1 1 ? -25.797 23.094 -67.312 1 25.14 1 MET B C 1
ATOM 1793 O O . MET B 1 1 ? -24.625 23.453 -67.25 1 25.14 1 MET B O 1
ATOM 1797 N N . ALA B 1 2 ? -26.484 23.797 -66.438 1 27.08 2 ALA B N 1
ATOM 1798 C CA . ALA B 1 2 ? -26.25 24.547 -65.188 1 27.08 2 ALA B CA 1
ATOM 1799 C C . ALA B 1 2 ? -25.812 23.625 -64.062 1 27.08 2 ALA B C 1
ATOM 1801 O O . ALA B 1 2 ? -26.547 22.719 -63.656 1 27.08 2 ALA B O 1
ATOM 1802 N N . VAL B 1 3 ? -24.453 23.359 -63.969 1 29.45 3 VAL B N 1
ATOM 1803 C CA . VAL B 1 3 ? -23.766 22.438 -63.094 1 29.45 3 VAL B CA 1
ATOM 1804 C C . VAL B 1 3 ? -23.938 22.906 -61.625 1 29.45 3 VAL B C 1
ATOM 1806 O O . VAL B 1 3 ? -23.609 24.047 -61.312 1 29.45 3 VAL B O 1
ATOM 1809 N N . LEU B 1 4 ? -24.922 22.438 -60.906 1 26.52 4 LEU B N 1
ATOM 1810 C CA . LEU B 1 4 ? -25.312 22.688 -59.531 1 26.52 4 LEU B CA 1
ATOM 1811 C C . LEU B 1 4 ? -24.172 22.312 -58.594 1 26.52 4 LEU B C 1
ATOM 1813 O O . LEU B 1 4 ? -23.766 21.156 -58.531 1 26.52 4 LEU B O 1
ATOM 1817 N N . ALA B 1 5 ? -23.266 23.219 -58.312 1 25.7 5 ALA B N 1
ATOM 1818 C CA . ALA B 1 5 ? -22.109 23.156 -57.406 1 25.7 5 ALA B CA 1
ATOM 1819 C C . ALA B 1 5 ? -22.531 22.922 -55.969 1 25.7 5 ALA B C 1
ATOM 1821 O O . ALA B 1 5 ? -23.203 23.781 -55.375 1 25.7 5 ALA B O 1
ATOM 1822 N N . MET B 1 6 ? -22.844 21.688 -55.562 1 24.41 6 MET B N 1
ATOM 1823 C CA . MET B 1 6 ? -23.266 21.375 -54.219 1 24.41 6 MET B CA 1
ATOM 1824 C C . MET B 1 6 ? -22.172 21.688 -53.219 1 24.41 6 MET B C 1
ATOM 1826 O O . MET B 1 6 ? -21.047 21.188 -53.344 1 24.41 6 MET B O 1
ATOM 1830 N N . ALA B 1 7 ? -22.031 22.859 -52.688 1 24.94 7 ALA B N 1
ATOM 1831 C CA . ALA B 1 7 ? -21.094 23.297 -51.656 1 24.94 7 ALA B CA 1
ATOM 1832 C C . ALA B 1 7 ? -21.266 22.5 -50.375 1 24.94 7 ALA B C 1
ATOM 1834 O O . ALA B 1 7 ? -22.297 22.625 -49.688 1 24.94 7 ALA B O 1
ATOM 1835 N N . LEU B 1 8 ? -20.766 21.234 -50.281 1 24.75 8 LEU B N 1
ATOM 1836 C CA . LEU B 1 8 ? -20.859 20.453 -49.062 1 24.75 8 LEU B CA 1
ATOM 1837 C C . LEU B 1 8 ? -20.078 21.109 -47.906 1 24.75 8 LEU B C 1
ATOM 1839 O O . LEU B 1 8 ? -18.859 21.328 -48.031 1 24.75 8 LEU B O 1
ATOM 1843 N N . LEU B 1 9 ? -20.609 22.031 -47.156 1 24.44 9 LEU B N 1
ATOM 1844 C CA . LEU B 1 9 ? -20.016 22.672 -46 1 24.44 9 LEU B CA 1
ATOM 1845 C C . LEU B 1 9 ? -19.703 21.641 -44.906 1 24.44 9 LEU B C 1
ATOM 1847 O O . LEU B 1 9 ? -20.594 21.016 -44.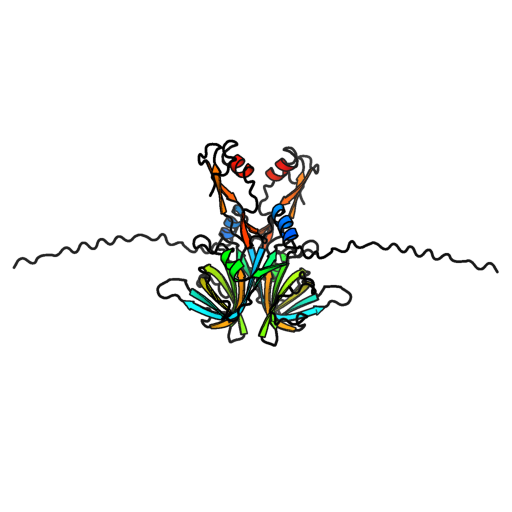375 1 24.44 9 LEU B O 1
ATOM 1851 N N . THR B 1 10 ? -18.594 20.891 -44.969 1 27.75 10 THR B N 1
ATOM 1852 C CA . THR B 1 10 ? -18.172 19.969 -43.938 1 27.75 10 THR B CA 1
ATOM 1853 C C . THR B 1 10 ? -17.859 20.734 -42.656 1 27.75 10 THR B C 1
ATOM 1855 O O . THR B 1 10 ? -17.047 21.641 -42.625 1 27.75 10 THR B O 1
ATOM 1858 N N . VAL B 1 11 ? -18.766 21.031 -41.781 1 27.19 11 VAL B N 1
ATOM 1859 C CA . VAL B 1 11 ? -18.562 21.641 -40.469 1 27.19 11 VAL B CA 1
ATOM 1860 C C . VAL B 1 11 ? -17.641 20.766 -39.625 1 27.19 11 VAL B C 1
ATOM 1862 O O . VAL B 1 11 ? -17.984 19.625 -39.312 1 27.19 11 VAL B O 1
ATOM 1865 N N . SER B 1 12 ? -16.328 20.766 -39.781 1 25.64 12 SER B N 1
ATOM 1866 C CA . SER B 1 12 ? -15.336 19.984 -39.062 1 25.64 12 SER B CA 1
ATOM 1867 C C . SER B 1 12 ? -15.289 20.391 -37.594 1 25.64 12 SER B C 1
ATOM 1869 O O . SER B 1 12 ? -14.836 21.484 -37.25 1 25.64 12 SER B O 1
ATOM 1871 N N . GLY B 1 13 ? -16.344 20.391 -36.75 1 28.08 13 GLY B N 1
ATOM 1872 C CA . GLY B 1 13 ? -16.266 20.828 -35.375 1 28.08 13 GLY B CA 1
ATOM 1873 C C . GLY B 1 13 ? -15.273 20.016 -34.562 1 28.08 13 GLY B C 1
ATOM 1874 O O . GLY B 1 13 ? -15.531 18.859 -34.219 1 28.08 13 GLY B O 1
ATOM 1875 N N . GLY B 1 14 ? -13.984 20.094 -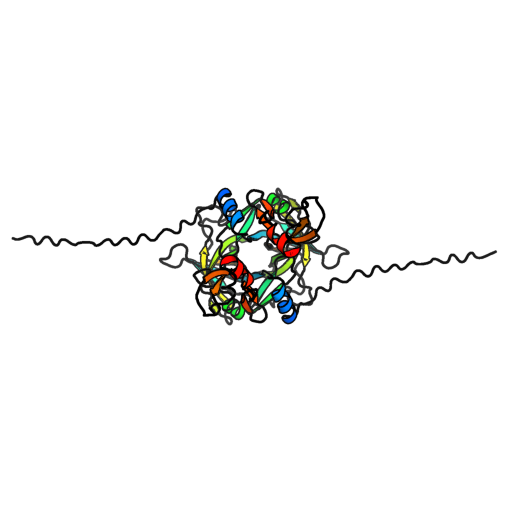34.781 1 25.83 14 GLY B N 1
ATOM 1876 C CA . GLY B 1 14 ? -12.906 19.391 -34.125 1 25.83 14 GLY B CA 1
ATOM 1877 C C . GLY B 1 14 ? -12.852 19.688 -32.625 1 25.83 14 GLY B C 1
ATOM 1878 O O . GLY B 1 14 ? -12.594 20.828 -32.219 1 25.83 14 GLY B O 1
ATOM 1879 N N . VAL B 1 15 ? -13.852 19.25 -31.797 1 29.83 15 VAL B N 1
ATOM 1880 C CA . VAL B 1 15 ? -13.703 19.375 -30.359 1 29.83 15 VAL B CA 1
ATOM 1881 C C . VAL B 1 15 ? -12.328 18.875 -29.922 1 29.83 15 VAL B C 1
ATOM 1883 O O . VAL B 1 15 ? -11.93 17.766 -30.266 1 29.83 15 VAL B O 1
ATOM 1886 N N . MET B 1 16 ? -11.375 19.734 -29.781 1 22.95 16 MET B N 1
ATOM 1887 C CA . MET B 1 16 ? -10.023 19.531 -29.266 1 22.95 16 MET B CA 1
ATOM 1888 C C . MET B 1 16 ? -10.07 18.859 -27.906 1 22.95 16 MET B C 1
ATOM 1890 O O . MET B 1 16 ? -10.617 19.406 -26.953 1 22.95 16 MET B O 1
ATOM 1894 N N . ALA B 1 17 ? -10.312 17.641 -27.828 1 25.44 17 ALA B N 1
ATOM 1895 C CA . ALA B 1 17 ? -10.086 16.859 -26.609 1 25.44 17 ALA B CA 1
ATOM 1896 C C . ALA B 1 17 ? -8.742 17.203 -25.984 1 25.44 17 ALA B C 1
ATOM 1898 O O . ALA B 1 17 ? -7.699 17.094 -26.641 1 25.44 17 ALA B O 1
ATOM 1899 N N . GLU B 1 18 ? -8.68 18.125 -25.062 1 26.61 18 GLU B N 1
ATOM 1900 C CA . GLU B 1 18 ? -7.473 18.391 -24.297 1 26.61 18 GLU B CA 1
ATOM 1901 C C . GLU B 1 18 ? -6.793 17.094 -23.875 1 26.61 18 GLU B C 1
ATOM 1903 O O . GLU B 1 18 ? -7.422 16.234 -23.25 1 26.61 18 GLU B O 1
ATOM 1908 N N . GLU B 1 19 ? -5.84 16.625 -24.547 1 25.77 19 GLU B N 1
ATOM 1909 C CA . GLU B 1 19 ? -4.918 15.508 -24.406 1 25.77 19 GLU B CA 1
ATOM 1910 C C . GLU B 1 19 ? -4.34 15.438 -23 1 25.77 19 GLU B C 1
ATOM 1912 O O . GLU B 1 19 ? -3.709 16.391 -22.531 1 25.77 19 GLU B O 1
ATOM 1917 N N . ALA B 1 20 ? -5.047 14.844 -22.094 1 27.17 20 ALA B N 1
ATOM 1918 C CA . ALA B 1 20 ? -4.438 14.555 -20.797 1 27.17 20 ALA B CA 1
ATOM 1919 C C . ALA B 1 20 ? -3.045 13.953 -20.969 1 27.17 20 ALA B C 1
ATOM 1921 O O . ALA B 1 20 ? -2.904 12.812 -21.422 1 27.17 20 ALA B O 1
ATOM 1922 N N . GLU B 1 21 ? -2.053 14.789 -21.312 1 28.08 21 GLU B N 1
ATOM 1923 C CA . GLU B 1 21 ? -0.634 14.461 -21.438 1 28.08 21 GLU B CA 1
ATOM 1924 C C . GLU B 1 21 ? -0.156 13.617 -20.25 1 28.08 21 GLU B C 1
ATOM 1926 O O . GLU B 1 21 ? -0.323 14.008 -19.094 1 28.08 21 GLU B O 1
ATOM 1931 N N . GLY B 1 22 ? -0.285 12.422 -20.281 1 30.8 22 GLY B N 1
ATOM 1932 C CA . GLY B 1 22 ? 0.364 11.516 -19.344 1 30.8 22 GLY B CA 1
ATOM 1933 C C . GLY B 1 22 ? 1.8 11.898 -19.047 1 30.8 22 GLY B C 1
ATOM 1934 O O . GLY B 1 22 ? 2.668 11.82 -19.906 1 30.8 22 GLY B O 1
ATOM 1935 N N . THR B 1 23 ? 2.105 13.047 -18.453 1 30.2 23 THR B N 1
ATOM 1936 C CA . THR B 1 23 ? 3.369 13.727 -18.203 1 30.2 23 THR B CA 1
ATOM 1937 C C . THR B 1 23 ? 4.332 12.828 -17.453 1 30.2 23 THR B C 1
ATOM 1939 O O . THR B 1 23 ? 3.967 12.242 -16.422 1 30.2 23 THR B O 1
ATOM 1942 N N . GLU B 1 24 ? 5.293 12.078 -18.125 1 33.94 24 GLU B N 1
ATOM 1943 C CA . GLU B 1 24 ? 6.527 11.633 -17.484 1 33.94 24 GLU B CA 1
ATOM 1944 C C . GLU B 1 24 ? 6.953 12.602 -16.375 1 33.94 24 GLU B C 1
ATOM 1946 O O . GLU B 1 24 ? 7.207 13.773 -16.641 1 33.94 24 GLU B O 1
ATOM 1951 N N . VAL B 1 25 ? 6.59 12.43 -15.211 1 40.84 25 VAL B N 1
ATOM 1952 C CA . VAL B 1 25 ? 7.016 13.469 -14.281 1 40.84 25 VAL B CA 1
ATOM 1953 C C . VAL B 1 25 ? 8.5 13.289 -13.953 1 40.84 25 VAL B C 1
ATOM 1955 O O . VAL B 1 25 ? 8.914 12.234 -13.469 1 40.84 25 VAL B O 1
ATOM 1958 N N . GLU B 1 26 ? 9.461 13.797 -14.766 1 40.59 26 GLU B N 1
ATOM 1959 C CA . GLU B 1 26 ? 10.859 13.906 -14.367 1 40.59 26 GLU B CA 1
ATOM 1960 C C . GLU B 1 26 ? 11 14.109 -12.859 1 40.59 26 GLU B C 1
ATOM 1962 O O . GLU B 1 26 ? 10.094 14.656 -12.219 1 40.59 26 GLU B O 1
ATOM 1967 N N . VAL B 1 27 ? 12.109 13.336 -12.344 1 43.25 27 VAL B N 1
ATOM 1968 C CA . VAL B 1 27 ? 12.445 13.445 -10.93 1 43.25 27 VAL B CA 1
ATOM 1969 C C . VAL B 1 27 ? 12.164 14.859 -10.438 1 43.25 27 VAL B C 1
ATOM 1971 O O . VAL B 1 27 ? 11.758 15.047 -9.281 1 43.25 27 VAL B O 1
ATOM 1974 N N . GLU B 1 28 ? 12.594 15.688 -11.312 1 44.31 28 GLU B N 1
ATOM 1975 C CA . GLU B 1 28 ? 12.367 17.078 -10.938 1 44.31 28 GLU B CA 1
ATOM 1976 C C . GLU B 1 28 ? 10.883 17.375 -10.742 1 44.31 28 GLU B C 1
ATOM 1978 O O . GLU B 1 28 ? 10.508 18.109 -9.836 1 44.31 28 GLU B O 1
ATOM 1983 N N . ASP B 1 29 ? 10.125 16.797 -11.625 1 47.72 29 ASP B N 1
ATOM 1984 C CA . ASP B 1 29 ? 8.688 17.031 -11.547 1 47.72 29 ASP B CA 1
ATOM 1985 C C . ASP B 1 29 ? 8.07 16.281 -10.375 1 47.72 29 ASP B C 1
ATOM 1987 O O . ASP B 1 29 ? 7.156 16.781 -9.711 1 47.72 29 ASP B O 1
ATOM 1991 N N . LEU B 1 30 ? 8.703 15.156 -10.102 1 46.19 30 LEU B N 1
ATOM 1992 C CA . LEU B 1 30 ? 8.25 14.414 -8.93 1 46.19 30 LEU B CA 1
ATOM 1993 C C . LEU B 1 30 ? 8.523 15.203 -7.652 1 46.19 30 LEU B C 1
ATOM 1995 O O . LEU B 1 30 ? 7.738 15.141 -6.703 1 46.19 30 LEU B O 1
ATOM 1999 N N . GLU B 1 31 ? 9.703 15.883 -7.695 1 49.97 31 GLU B N 1
ATOM 2000 C CA . GLU B 1 31 ? 10.039 16.688 -6.527 1 49.97 31 GLU B CA 1
ATOM 2001 C C . GLU B 1 31 ? 8.969 17.75 -6.266 1 49.97 31 GLU B C 1
ATOM 2003 O O . GLU B 1 31 ? 8.586 17.984 -5.117 1 49.97 31 GLU B O 1
ATOM 2008 N N . GLU B 1 32 ? 8.727 18.422 -7.355 1 48.81 32 GLU B N 1
ATOM 2009 C CA . GLU B 1 32 ? 7.73 19.484 -7.191 1 48.81 32 GLU B CA 1
ATOM 2010 C C . GLU B 1 32 ? 6.402 18.906 -6.707 1 48.81 32 GLU B C 1
ATOM 2012 O O . GLU B 1 32 ? 5.738 19.5 -5.855 1 48.81 32 GLU B O 1
ATOM 2017 N N . LEU B 1 33 ? 6.137 17.812 -7.312 1 45.59 33 LEU B N 1
ATOM 2018 C CA . LEU B 1 33 ? 4.859 17.203 -6.945 1 45.59 33 LEU B CA 1
ATOM 2019 C C . LEU B 1 33 ? 4.863 16.781 -5.48 1 45.59 33 LEU B C 1
ATOM 2021 O O . LEU B 1 33 ? 3.852 16.938 -4.785 1 45.59 33 LEU B O 1
ATOM 2025 N N . GLN B 1 34 ? 6.055 16.172 -5.055 1 49.47 34 GLN B N 1
ATOM 2026 C CA . GLN B 1 34 ? 6.109 15.711 -3.672 1 49.47 34 GLN B CA 1
ATOM 2027 C C . GLN B 1 34 ? 5.973 16.875 -2.691 1 49.47 34 GLN B C 1
ATOM 2029 O O . GLN B 1 34 ? 5.32 16.75 -1.655 1 49.47 34 GLN B O 1
ATOM 2034 N N . SER B 1 35 ? 6.75 17.938 -3.035 1 46.75 35 SER B N 1
ATOM 2035 C CA . SER B 1 35 ? 6.836 19.031 -2.078 1 46.75 35 SER B CA 1
ATOM 2036 C C . SER B 1 35 ? 5.457 19.625 -1.778 1 46.75 35 SER B C 1
ATOM 2038 O O . SER B 1 35 ? 5.188 20.047 -0.651 1 46.75 35 SER B O 1
ATOM 2040 N N . GLU B 1 36 ? 4.559 19.438 -2.781 1 51.06 36 GLU B N 1
ATOM 2041 C CA . GLU B 1 36 ? 3.336 20.172 -2.498 1 51.06 36 GLU B CA 1
ATOM 2042 C C . GLU B 1 36 ? 2.223 19.25 -2.023 1 51.06 36 GLU B C 1
ATOM 2044 O O . GLU B 1 36 ? 1.327 19.672 -1.287 1 51.06 36 GLU B O 1
ATOM 2049 N N . LYS B 1 37 ? 2.387 17.922 -2.273 1 62.06 37 LYS B N 1
ATOM 2050 C CA . LYS B 1 37 ? 1.121 17.219 -2.055 1 62.06 37 LYS B CA 1
ATOM 2051 C C . LYS B 1 37 ? 1.28 16.094 -1.043 1 62.06 37 LYS B C 1
ATOM 2053 O O . LYS B 1 37 ? 0.315 15.398 -0.725 1 62.06 37 LYS B O 1
ATOM 2058 N N . ASN B 1 38 ? 2.277 16.062 -0.256 1 76.69 38 ASN B N 1
ATOM 2059 C CA . ASN B 1 38 ? 2.451 14.969 0.69 1 76.69 38 ASN B CA 1
ATOM 2060 C C . ASN B 1 38 ? 1.997 13.641 0.096 1 76.69 38 ASN B C 1
ATOM 2062 O O . ASN B 1 38 ? 1.139 12.961 0.665 1 76.69 38 ASN B O 1
ATOM 2066 N N . VAL B 1 39 ? 2.568 13.258 -1.031 1 84.75 39 VAL B N 1
ATOM 2067 C CA . VAL B 1 39 ? 2.207 12.047 -1.76 1 84.75 39 VAL B CA 1
ATOM 2068 C C . VAL B 1 39 ? 2.686 10.82 -0.988 1 84.75 39 VAL B C 1
ATOM 2070 O O . VAL B 1 39 ? 3.809 10.797 -0.481 1 84.75 39 VAL B O 1
ATOM 2073 N N . THR B 1 40 ? 1.783 9.883 -0.792 1 89.62 40 THR B N 1
ATOM 2074 C CA . THR B 1 40 ? 2.127 8.617 -0.15 1 89.62 40 THR B CA 1
ATOM 2075 C C . THR B 1 40 ? 2.371 7.531 -1.191 1 89.62 40 THR B C 1
ATOM 2077 O O . THR B 1 40 ? 1.724 7.516 -2.24 1 89.62 40 THR B O 1
ATOM 2080 N N . PHE B 1 41 ? 3.352 6.664 -0.885 1 92.75 41 PHE B N 1
ATOM 2081 C CA . PHE B 1 41 ? 3.746 5.613 -1.818 1 92.75 41 PHE B CA 1
ATOM 2082 C C . PHE B 1 41 ? 3.676 4.246 -1.154 1 92.75 41 PHE B C 1
ATOM 2084 O O . PHE B 1 41 ? 3.736 4.141 0.073 1 92.75 41 PHE B O 1
ATOM 2091 N N . MET B 1 42 ? 3.539 3.238 -1.992 1 95.12 42 MET B N 1
ATOM 2092 C CA . MET B 1 42 ? 3.762 1.833 -1.663 1 95.12 42 MET B CA 1
ATOM 2093 C C . MET B 1 42 ? 4.844 1.229 -2.553 1 95.12 42 MET B C 1
ATOM 2095 O O . MET B 1 42 ? 5.07 1.703 -3.668 1 95.12 42 MET B O 1
ATOM 2099 N N . PHE B 1 43 ? 5.496 0.237 -2.016 1 96.06 43 PHE B N 1
ATOM 2100 C CA . PHE B 1 43 ? 6.672 -0.288 -2.701 1 96.06 43 PHE B CA 1
ATOM 2101 C C . PHE B 1 43 ? 6.527 -1.784 -2.953 1 96.06 43 PHE B C 1
ATOM 2103 O O . PHE B 1 43 ? 5.977 -2.51 -2.119 1 96.06 43 PHE B O 1
ATOM 2110 N N . VAL B 1 44 ? 7.012 -2.188 -4.109 1 95.94 44 VAL B N 1
ATOM 2111 C CA . VAL B 1 44 ? 6.852 -3.574 -4.535 1 95.94 44 VAL B CA 1
ATOM 2112 C C . VAL B 1 44 ? 8.219 -4.176 -4.859 1 95.94 44 VAL B C 1
ATOM 2114 O O . VAL B 1 44 ? 9 -3.586 -5.605 1 95.94 44 VAL B O 1
ATOM 2117 N N . GLN B 1 45 ? 8.516 -5.328 -4.242 1 95.62 45 GLN B N 1
ATOM 2118 C CA . GLN B 1 45 ? 9.703 -6.121 -4.551 1 95.62 45 GLN B CA 1
ATOM 2119 C C . GLN B 1 45 ? 9.32 -7.543 -4.957 1 95.62 45 GLN B C 1
ATOM 2121 O O . GLN B 1 45 ? 8.484 -8.172 -4.316 1 95.62 45 GLN B O 1
ATOM 2126 N N . THR B 1 46 ? 9.938 -8.016 -6.074 1 94.38 46 THR B N 1
ATOM 2127 C CA . THR B 1 46 ? 9.602 -9.344 -6.574 1 94.38 46 THR B CA 1
ATOM 2128 C C . THR B 1 46 ? 10.828 -10.258 -6.543 1 94.38 46 THR B C 1
ATOM 2130 O O . THR B 1 46 ? 11.953 -9.797 -6.734 1 94.38 46 THR B O 1
ATOM 2133 N N . ALA B 1 47 ? 10.562 -11.547 -6.289 1 94.62 47 ALA B N 1
ATOM 2134 C CA . ALA B 1 47 ? 11.602 -12.57 -6.242 1 94.62 47 ALA B CA 1
ATOM 2135 C C . ALA B 1 47 ? 11.148 -13.852 -6.93 1 94.62 47 ALA B C 1
ATOM 2137 O O . ALA B 1 47 ? 9.953 -14.156 -6.945 1 94.62 47 ALA B O 1
ATOM 2138 N N . GLN B 1 48 ? 12.039 -14.609 -7.426 1 92.88 48 GLN B N 1
ATOM 2139 C CA . GLN B 1 48 ? 11.727 -15.844 -8.141 1 92.88 48 GLN B CA 1
ATOM 2140 C C . GLN B 1 48 ? 11.5 -17 -7.168 1 92.88 48 GLN B C 1
ATOM 2142 O O . GLN B 1 48 ? 10.836 -17.984 -7.508 1 92.88 48 GLN B O 1
ATOM 2147 N N . SER B 1 49 ? 12.094 -16.891 -6.027 1 94.44 49 SER B N 1
ATOM 2148 C CA . SER B 1 49 ? 11.938 -17.906 -4.988 1 94.44 49 SER B CA 1
ATOM 2149 C C . SER B 1 49 ? 12.352 -17.359 -3.625 1 94.44 49 SER B C 1
ATOM 2151 O O . SER B 1 49 ? 12.828 -16.234 -3.516 1 94.44 49 SER B O 1
ATOM 2153 N N . GLY B 1 50 ? 12.086 -18.188 -2.559 1 95.69 50 GLY B N 1
ATOM 2154 C CA . GLY B 1 50 ? 12.531 -17.734 -1.249 1 95.69 50 GLY B CA 1
ATOM 2155 C C . GLY B 1 50 ? 12.406 -18.797 -0.178 1 95.69 50 GLY B C 1
ATOM 2156 O O . GLY B 1 50 ? 11.945 -19.906 -0.448 1 95.69 50 GLY B O 1
ATOM 2157 N N . THR B 1 51 ? 12.969 -18.484 0.983 1 95.69 51 THR B N 1
ATOM 2158 C CA . THR B 1 51 ? 12.852 -19.297 2.182 1 95.69 51 THR B CA 1
ATOM 2159 C C . THR B 1 51 ? 12.414 -18.453 3.377 1 95.69 51 THR B C 1
ATOM 2161 O O . THR B 1 51 ? 12.688 -17.25 3.424 1 95.69 51 THR B O 1
ATOM 2164 N N . LEU B 1 52 ? 11.734 -19.016 4.27 1 93.5 52 LEU B N 1
ATOM 2165 C CA . LEU B 1 52 ? 11.352 -18.469 5.562 1 93.5 52 LEU B CA 1
ATOM 2166 C C . LEU B 1 52 ? 11.719 -19.422 6.691 1 93.5 52 LEU B C 1
ATOM 2168 O O . LEU B 1 52 ? 11.062 -20.453 6.883 1 93.5 52 LEU B O 1
ATOM 2172 N N . VAL B 1 53 ? 12.773 -19.031 7.426 1 94 53 VAL B N 1
ATOM 2173 C CA . VAL B 1 53 ? 13.344 -19.938 8.414 1 94 53 VAL B CA 1
ATOM 2174 C C . VAL B 1 53 ? 13.281 -19.297 9.797 1 94 53 VAL B C 1
ATOM 2176 O O . VAL B 1 53 ? 13.742 -18.172 9.992 1 94 53 VAL B O 1
ATOM 2179 N N . PRO B 1 54 ? 12.75 -20.016 10.797 1 91.88 54 PRO B N 1
ATOM 2180 C CA . PRO B 1 54 ? 12.734 -19.469 12.156 1 91.88 54 PRO B CA 1
ATOM 2181 C C . PRO B 1 54 ? 14.141 -19.234 12.711 1 91.88 54 PRO B C 1
ATOM 2183 O O . PRO B 1 54 ? 15.055 -20.031 12.438 1 91.88 54 PRO B O 1
ATOM 2186 N N . VAL B 1 55 ? 14.234 -18.078 13.32 1 92.5 55 VAL B N 1
ATOM 2187 C CA . VAL B 1 55 ? 15.484 -17.797 14.023 1 92.5 55 VAL B CA 1
ATOM 2188 C C . VAL B 1 55 ? 15.484 -18.531 15.367 1 92.5 55 VAL B C 1
ATOM 2190 O O . VAL B 1 55 ? 14.609 -18.312 16.203 1 92.5 55 VAL B O 1
ATOM 2193 N N . GLU B 1 56 ? 16.547 -19.312 15.555 1 92.44 56 GLU B N 1
ATOM 2194 C CA . GLU B 1 56 ? 16.609 -20.141 16.75 1 92.44 56 GLU B CA 1
ATOM 2195 C C . GLU B 1 56 ? 16.625 -19.281 18.016 1 92.44 56 GLU B C 1
ATOM 2197 O O . GLU B 1 56 ? 17.344 -18.281 18.094 1 92.44 56 GLU B O 1
ATOM 2202 N N . GLY B 1 57 ? 15.742 -19.688 18.969 1 91.81 57 GLY B N 1
ATOM 2203 C CA . GLY B 1 57 ? 15.711 -19.062 20.281 1 91.81 57 GLY B CA 1
ATOM 2204 C C . GLY B 1 57 ? 14.859 -17.812 20.328 1 91.81 57 GLY B C 1
ATOM 2205 O O . GLY B 1 57 ? 14.75 -17.156 21.375 1 91.81 57 GLY B O 1
ATOM 2206 N N . GLN B 1 58 ? 14.328 -17.391 19.281 1 90.88 58 GLN B N 1
ATOM 2207 C CA . GLN B 1 58 ? 13.508 -16.188 19.25 1 90.88 58 GLN B CA 1
ATOM 2208 C C . GLN B 1 58 ? 12.078 -16.5 18.828 1 90.88 58 GLN B C 1
ATOM 2210 O O . GLN B 1 58 ? 11.859 -17.203 17.844 1 90.88 58 GLN B O 1
ATOM 2215 N N . GLU B 1 59 ? 11.188 -15.977 19.609 1 87.19 59 GLU B N 1
ATOM 2216 C CA . GLU B 1 59 ? 9.773 -16.188 19.297 1 87.19 59 GLU B CA 1
ATOM 2217 C C . GLU B 1 59 ? 9.32 -15.266 18.172 1 87.19 59 GLU B C 1
ATOM 2219 O O . GLU B 1 59 ? 9.641 -14.078 18.172 1 87.19 59 GLU B O 1
ATOM 2224 N N . ASN B 1 60 ? 8.711 -15.766 17.141 1 88.94 60 ASN B N 1
ATOM 2225 C CA . ASN B 1 60 ? 8.078 -15.039 16.047 1 88.94 60 ASN B CA 1
ATOM 2226 C C . ASN B 1 60 ? 9.094 -14.219 15.266 1 88.94 60 ASN B C 1
ATOM 2228 O O . ASN B 1 60 ? 8.836 -13.062 14.922 1 88.94 60 ASN B O 1
ATOM 2232 N N . LEU B 1 61 ? 10.281 -14.672 15.242 1 91.62 61 LEU B N 1
ATOM 2233 C CA . LEU B 1 61 ? 11.305 -14.078 14.391 1 91.62 61 LEU B CA 1
ATOM 2234 C C . LEU B 1 61 ? 11.789 -15.078 13.344 1 91.62 61 LEU B C 1
ATOM 2236 O O . LEU B 1 61 ? 12.117 -16.219 13.68 1 91.62 61 LEU B O 1
ATOM 2240 N N . PHE B 1 62 ? 11.773 -14.664 12.078 1 93.56 62 PHE B N 1
ATOM 2241 C CA . PHE B 1 62 ? 12.172 -15.492 10.953 1 93.56 62 PHE B CA 1
ATOM 2242 C C . PHE B 1 62 ? 13.164 -14.758 10.062 1 93.56 62 PHE B C 1
ATOM 2244 O O . PHE B 1 62 ? 13.188 -13.531 10.031 1 93.56 62 PHE B O 1
ATOM 2251 N N . THR B 1 63 ? 13.984 -15.547 9.43 1 96.69 63 THR B N 1
ATOM 2252 C CA . THR B 1 63 ? 14.781 -15.016 8.328 1 96.69 63 THR B CA 1
ATOM 2253 C C . THR B 1 63 ? 14.109 -15.297 6.984 1 96.69 63 THR B C 1
ATOM 2255 O O . THR B 1 63 ? 13.922 -16.453 6.613 1 96.69 63 THR B O 1
ATOM 2258 N N . LEU B 1 64 ? 13.695 -14.234 6.355 1 97.31 64 LEU B N 1
ATOM 2259 C CA . LEU B 1 64 ? 13.18 -14.305 4.992 1 97.31 64 LEU B CA 1
ATOM 2260 C C . LEU B 1 64 ? 14.297 -14.07 3.98 1 97.31 64 LEU B C 1
ATOM 2262 O O . LEU B 1 64 ? 14.922 -13.008 3.967 1 97.31 64 LEU B O 1
ATOM 2266 N N . THR B 1 65 ? 14.594 -15.086 3.184 1 98.62 65 THR B N 1
ATOM 2267 C CA . THR B 1 65 ? 15.555 -14.938 2.096 1 98.62 65 THR B CA 1
ATOM 2268 C C . THR B 1 65 ? 14.852 -14.992 0.742 1 98.62 65 THR B C 1
ATOM 2270 O O . THR B 1 65 ? 14.172 -15.977 0.431 1 98.62 65 THR B O 1
ATOM 2273 N N . LEU B 1 66 ? 14.969 -13.938 -0.013 1 98.19 66 LEU B N 1
ATOM 2274 C CA . LEU B 1 66 ? 14.414 -13.836 -1.357 1 98.19 66 LEU B CA 1
ATOM 2275 C C . LEU B 1 66 ? 15.508 -13.977 -2.412 1 98.19 66 LEU B C 1
ATOM 2277 O O . LEU B 1 66 ? 16.5 -13.25 -2.381 1 98.19 66 LEU B O 1
ATOM 2281 N N . MET B 1 67 ? 15.359 -14.914 -3.344 1 97.81 67 MET B N 1
ATOM 2282 C CA . MET B 1 67 ? 16.344 -15.188 -4.387 1 97.81 67 MET B CA 1
ATOM 2283 C C . MET B 1 67 ? 15.797 -14.805 -5.762 1 97.81 67 MET B C 1
ATOM 2285 O O . MET B 1 67 ? 14.609 -14.961 -6.027 1 97.81 67 MET B O 1
ATOM 2289 N N . GLY B 1 68 ? 16.734 -14.422 -6.668 1 95 68 GLY B N 1
ATOM 2290 C CA . GLY B 1 68 ? 16.312 -13.93 -7.969 1 95 68 GLY B CA 1
ATOM 2291 C C . GLY B 1 68 ? 15.469 -12.672 -7.883 1 95 68 GLY B C 1
ATOM 2292 O O . GLY B 1 68 ? 14.43 -12.57 -8.539 1 95 68 GLY B O 1
ATOM 2293 N N . VAL B 1 69 ? 15.852 -11.711 -6.969 1 95.75 69 VAL B N 1
ATOM 2294 C CA . VAL B 1 69 ? 15.094 -10.484 -6.777 1 95.75 69 VAL B CA 1
ATOM 2295 C C . VAL B 1 69 ? 15.375 -9.516 -7.926 1 95.75 69 VAL B C 1
ATOM 2297 O O . VAL B 1 69 ? 16.5 -9.43 -8.414 1 95.75 69 VAL B O 1
ATOM 2300 N N . ALA B 1 70 ? 14.281 -8.844 -8.398 1 91.5 70 ALA B N 1
ATOM 2301 C CA . ALA B 1 70 ? 14.508 -7.738 -9.32 1 91.5 70 ALA B CA 1
ATOM 2302 C C . ALA B 1 70 ? 15.398 -6.668 -8.695 1 91.5 70 ALA B C 1
ATOM 2304 O O . ALA B 1 70 ? 15.258 -6.355 -7.508 1 91.5 70 ALA B O 1
ATOM 2305 N N . PRO B 1 71 ? 16.297 -6.074 -9.469 1 93.12 71 PRO B N 1
ATOM 2306 C CA . PRO B 1 71 ? 17.25 -5.117 -8.898 1 93.12 71 PRO B CA 1
ATOM 2307 C C . PRO B 1 71 ? 16.594 -3.779 -8.547 1 93.12 71 PRO B C 1
ATOM 2309 O O . PRO B 1 71 ? 17.234 -2.928 -7.918 1 93.12 71 PRO B O 1
ATOM 2312 N N . GLN B 1 72 ? 15.344 -3.596 -8.961 1 90.44 72 GLN B N 1
ATOM 2313 C CA . GLN B 1 72 ? 14.625 -2.363 -8.664 1 90.44 72 GLN B CA 1
ATOM 2314 C C . GLN B 1 72 ? 13.445 -2.625 -7.727 1 90.44 72 GLN B C 1
ATOM 2316 O O . GLN B 1 72 ? 12.836 -3.693 -7.777 1 90.44 72 GLN B O 1
ATOM 2321 N N . THR B 1 73 ? 13.203 -1.711 -6.902 1 93.44 73 THR B N 1
ATOM 2322 C CA . THR B 1 73 ? 11.953 -1.638 -6.16 1 93.44 73 THR B CA 1
ATOM 2323 C C . THR B 1 73 ? 10.969 -0.693 -6.844 1 93.44 73 THR B C 1
ATOM 2325 O O . THR B 1 73 ? 11.297 0.464 -7.117 1 93.44 73 THR B O 1
ATOM 2328 N N . ILE B 1 74 ? 9.805 -1.185 -7.133 1 91.75 74 ILE B N 1
ATOM 2329 C CA . ILE B 1 74 ? 8.773 -0.391 -7.789 1 91.75 74 ILE B CA 1
ATOM 2330 C C . ILE B 1 74 ? 7.945 0.351 -6.738 1 91.75 74 ILE B C 1
ATOM 2332 O O . ILE B 1 74 ? 7.68 -0.183 -5.66 1 91.75 74 ILE B O 1
ATOM 2336 N N . ALA B 1 75 ? 7.59 1.588 -7.105 1 93.38 75 ALA B N 1
ATOM 2337 C CA . ALA B 1 75 ? 6.715 2.373 -6.242 1 93.38 75 ALA B CA 1
ATOM 2338 C C . ALA B 1 75 ? 5.52 2.916 -7.02 1 93.38 75 ALA B C 1
ATOM 2340 O O . ALA B 1 75 ? 5.645 3.285 -8.188 1 93.38 75 ALA B O 1
ATOM 2341 N N . PHE B 1 76 ? 4.383 2.934 -6.359 1 92.62 76 PHE B N 1
ATOM 2342 C CA . PHE B 1 76 ? 3.232 3.629 -6.926 1 92.62 76 PHE B CA 1
ATOM 2343 C C . PHE B 1 76 ? 2.5 4.43 -5.859 1 92.62 76 PHE B C 1
ATOM 2345 O O . PHE B 1 76 ? 2.518 4.066 -4.68 1 92.62 76 PHE B O 1
ATOM 2352 N N . SER B 1 77 ? 1.871 5.496 -6.262 1 91.88 77 SER B N 1
ATOM 2353 C CA . SER B 1 77 ? 1.256 6.422 -5.312 1 91.88 77 SER B CA 1
ATOM 2354 C C . SER B 1 77 ? -0.167 5.996 -4.969 1 91.88 77 SER B C 1
ATOM 2356 O O . SER B 1 77 ? -0.811 5.281 -5.738 1 91.88 77 SER B O 1
ATOM 2358 N N . ASP B 1 78 ? -0.529 6.414 -3.803 1 91.75 78 ASP B N 1
ATOM 2359 C CA . ASP B 1 78 ? -1.967 6.43 -3.549 1 91.75 78 ASP B CA 1
ATOM 2360 C C . ASP B 1 78 ? -2.682 7.395 -4.488 1 91.75 78 ASP B C 1
ATOM 2362 O O . ASP B 1 78 ? -2.107 8.406 -4.902 1 91.75 78 ASP B O 1
ATOM 2366 N N . ARG B 1 79 ? -3.865 6.992 -4.809 1 91.25 79 ARG B N 1
ATOM 2367 C CA . ARG B 1 79 ? -4.715 7.957 -5.496 1 91.25 79 ARG B CA 1
ATOM 2368 C C . ARG B 1 79 ? -4.945 9.195 -4.637 1 91.25 79 ARG B C 1
ATOM 2370 O O . ARG B 1 79 ? -4.875 9.125 -3.408 1 91.25 79 ARG B O 1
ATOM 2377 N N . PRO B 1 80 ? -5.18 10.414 -5.188 1 89.12 80 PRO B N 1
ATOM 2378 C CA . PRO B 1 80 ? -5.484 10.648 -6.602 1 89.12 80 PRO B CA 1
ATOM 2379 C C . PRO B 1 80 ? -4.23 10.789 -7.461 1 89.12 80 PRO B C 1
ATOM 2381 O O . PRO B 1 80 ? -4.324 10.922 -8.68 1 89.12 80 PRO B O 1
ATOM 2384 N N . GLU B 1 81 ? -3.074 10.828 -6.816 1 87.5 81 GLU B N 1
ATOM 2385 C CA . GLU B 1 81 ? -1.853 10.93 -7.609 1 87.5 81 GLU B CA 1
ATOM 2386 C C . GLU B 1 81 ? -1.622 9.664 -8.43 1 87.5 81 GLU B C 1
ATOM 2388 O O . GLU B 1 81 ? -1.895 8.562 -7.969 1 87.5 81 GLU B O 1
ATOM 2393 N N . ARG B 1 82 ? -1.142 9.82 -9.664 1 90.69 82 ARG B N 1
ATOM 2394 C CA . ARG B 1 82 ? -0.878 8.734 -10.609 1 90.69 82 ARG B CA 1
ATOM 2395 C C . ARG B 1 82 ? 0.611 8.633 -10.914 1 90.69 82 ARG B C 1
ATOM 2397 O O . ARG B 1 82 ? 1.027 8.828 -12.062 1 90.69 82 ARG B O 1
ATOM 2404 N N . ILE B 1 83 ? 1.29 8.266 -9.883 1 88 83 ILE B N 1
ATOM 2405 C CA . ILE B 1 83 ? 2.742 8.25 -10.016 1 88 83 ILE B CA 1
ATOM 2406 C C . ILE B 1 83 ? 3.244 6.805 -9.945 1 88 83 ILE B C 1
ATOM 2408 O O . ILE B 1 83 ? 2.852 6.047 -9.055 1 88 83 ILE B O 1
ATOM 2412 N N . VAL B 1 84 ? 3.99 6.41 -10.891 1 90 84 VAL B N 1
ATOM 2413 C CA . VAL B 1 84 ? 4.77 5.176 -10.883 1 90 84 VAL B CA 1
ATOM 2414 C C . VAL B 1 84 ? 6.258 5.508 -10.953 1 90 84 VAL B C 1
ATOM 2416 O O . VAL B 1 84 ? 6.684 6.328 -11.766 1 90 84 VAL B O 1
ATOM 2419 N N . ALA B 1 85 ? 7.012 4.93 -9.992 1 87.75 85 ALA B N 1
ATOM 2420 C CA . ALA B 1 85 ? 8.445 5.191 -9.922 1 87.75 85 ALA B CA 1
ATOM 2421 C C . ALA B 1 85 ? 9.211 3.934 -9.523 1 87.75 85 ALA B C 1
ATOM 2423 O O . ALA B 1 85 ? 8.617 2.875 -9.312 1 87.75 85 ALA B O 1
ATOM 2424 N N . GLN B 1 86 ? 10.523 3.945 -9.633 1 88.88 86 GLN B N 1
ATOM 2425 C CA . GLN B 1 86 ? 11.367 2.85 -9.18 1 88.88 86 GLN B CA 1
ATOM 2426 C C . GLN B 1 86 ? 12.664 3.377 -8.57 1 88.88 86 GLN B C 1
ATOM 2428 O O . GLN B 1 86 ? 13.133 4.461 -8.922 1 88.88 86 GLN B O 1
ATOM 2433 N N . ALA B 1 87 ? 13.203 2.672 -7.691 1 89.5 87 ALA B N 1
ATOM 2434 C CA . ALA B 1 87 ? 14.508 2.922 -7.082 1 89.5 87 ALA B CA 1
ATOM 2435 C C . ALA B 1 87 ? 15.391 1.675 -7.141 1 89.5 87 ALA B C 1
ATOM 2437 O O . ALA B 1 87 ? 14.898 0.554 -6.992 1 89.5 87 ALA B O 1
ATOM 2438 N N . GLU B 1 88 ? 16.672 1.947 -7.387 1 93.25 88 GLU B N 1
ATOM 2439 C CA . GLU B 1 88 ? 17.609 0.835 -7.219 1 93.25 88 GLU B CA 1
ATOM 2440 C C . GLU B 1 88 ? 17.469 0.21 -5.832 1 93.25 88 GLU B C 1
ATOM 2442 O O . GLU B 1 88 ? 17.312 0.921 -4.84 1 93.25 88 GLU B O 1
ATOM 2447 N N . MET B 1 89 ? 17.672 -1.145 -5.766 1 95.88 89 MET B N 1
ATOM 2448 C CA . MET B 1 89 ? 17.344 -1.876 -4.543 1 95.88 89 MET B CA 1
ATOM 2449 C C . MET B 1 89 ? 18.156 -1.346 -3.365 1 95.88 89 MET B C 1
ATOM 2451 O O . MET B 1 89 ? 17.594 -0.99 -2.33 1 95.88 89 MET B O 1
ATOM 2455 N N . GLN B 1 90 ? 19.484 -1.246 -3.549 1 97.12 90 GLN B N 1
ATOM 2456 C CA . GLN B 1 90 ? 20.312 -0.807 -2.432 1 97.12 90 GLN B CA 1
ATOM 2457 C C . GLN B 1 90 ? 19.953 0.616 -2.01 1 97.12 90 GLN B C 1
ATOM 2459 O O . GLN B 1 90 ? 19.953 0.934 -0.819 1 97.12 90 GLN B O 1
ATOM 2464 N N . GLN B 1 91 ? 19.672 1.445 -2.951 1 95.31 91 GLN B N 1
ATOM 2465 C CA . GLN B 1 91 ? 19.281 2.82 -2.646 1 95.31 91 GLN B CA 1
ATOM 2466 C C . GLN B 1 91 ? 17.984 2.861 -1.841 1 95.31 91 GLN B C 1
ATOM 2468 O O . GLN B 1 91 ? 17.875 3.639 -0.893 1 95.31 91 GLN B O 1
ATOM 2473 N N . PHE B 1 92 ? 17.078 2.078 -2.266 1 96.25 92 PHE B N 1
ATOM 2474 C CA . PHE B 1 92 ? 15.82 1.991 -1.525 1 96.25 92 PHE B CA 1
ATOM 2475 C C . PHE B 1 92 ? 16.062 1.525 -0.095 1 96.25 92 PHE B C 1
ATOM 2477 O O . PHE B 1 92 ? 15.547 2.119 0.854 1 96.25 92 PHE B O 1
ATOM 2484 N N . LEU B 1 93 ? 16.781 0.45 0.074 1 97.38 93 LEU B N 1
ATOM 2485 C CA . LEU B 1 93 ? 17.031 -0.125 1.391 1 97.38 93 LEU B CA 1
ATOM 2486 C C . LEU B 1 93 ? 17.734 0.88 2.301 1 97.38 93 LEU B C 1
ATOM 2488 O O . LEU B 1 93 ? 17.422 0.961 3.492 1 97.38 93 LEU B O 1
ATOM 2492 N N . ASP B 1 94 ? 18.562 1.695 1.747 1 95.25 94 ASP B N 1
ATOM 2493 C CA . ASP B 1 94 ? 19.297 2.699 2.521 1 95.25 94 ASP B CA 1
ATOM 2494 C C . ASP B 1 94 ? 18.359 3.836 2.947 1 95.25 94 ASP B C 1
ATOM 2496 O O . ASP B 1 94 ? 18.578 4.457 3.99 1 95.25 94 ASP B O 1
ATOM 2500 N N . GLY B 1 95 ? 17.359 4.023 2.141 1 93.62 95 GLY B N 1
ATOM 2501 C CA . GLY B 1 95 ? 16.547 5.211 2.328 1 93.62 95 GLY B CA 1
ATOM 2502 C C . GLY B 1 95 ? 15.273 4.945 3.115 1 93.62 95 GLY B C 1
ATOM 2503 O O . GLY B 1 95 ? 14.711 5.859 3.723 1 93.62 95 GLY B O 1
ATOM 2504 N N . MET B 1 96 ? 14.586 3.672 3.088 1 90.69 96 MET B N 1
ATOM 2505 C CA . MET B 1 96 ? 13.281 3.312 3.645 1 90.69 96 MET B CA 1
ATOM 2506 C C . MET B 1 96 ? 13.383 3.076 5.148 1 90.69 96 MET B C 1
ATOM 2508 O O . MET B 1 96 ? 12.367 2.885 5.816 1 90.69 96 MET B O 1
ATOM 2512 N N . CYS B 1 97 ? 13.984 3.672 6.004 1 82.81 97 CYS B N 1
ATOM 2513 C CA . CYS B 1 97 ? 14.109 3.607 7.453 1 82.81 97 CYS B CA 1
ATOM 2514 C C . CYS B 1 97 ? 13.609 2.27 7.984 1 82.81 97 CYS B C 1
ATOM 2516 O O . CYS B 1 97 ? 12.484 2.172 8.469 1 82.81 97 CYS B O 1
ATOM 2518 N N . PHE B 1 98 ? 14.352 1.206 8.023 1 90.25 98 PHE B N 1
ATOM 2519 C CA . PHE B 1 98 ? 14.047 -0.118 8.555 1 90.25 98 PHE B CA 1
ATOM 2520 C C . PHE B 1 98 ? 14.445 -0.216 10.023 1 90.25 98 PHE B C 1
ATOM 2522 O O . PHE B 1 98 ? 14.852 -1.281 10.492 1 90.25 98 PHE B O 1
ATOM 2529 N N . GLU B 1 99 ? 14.281 0.835 10.734 1 84.5 99 GLU B N 1
ATOM 2530 C CA . GLU B 1 99 ? 14.664 0.87 12.141 1 84.5 99 GLU B CA 1
ATOM 2531 C C . GLU B 1 99 ? 13.805 -0.079 12.969 1 84.5 99 GLU B C 1
ATOM 2533 O O . GLU B 1 99 ? 12.594 -0.189 12.742 1 84.5 99 GLU B O 1
ATOM 2538 N N . ALA B 1 100 ? 14.422 -0.627 13.93 1 83.88 100 ALA B N 1
ATOM 2539 C CA . ALA B 1 100 ? 13.773 -1.647 14.75 1 83.88 100 ALA B CA 1
ATOM 2540 C C . ALA B 1 100 ? 12.578 -1.068 15.508 1 83.88 100 ALA B C 1
ATOM 2542 O O . ALA B 1 100 ? 11.609 -1.778 15.789 1 83.88 100 ALA B O 1
ATOM 2543 N N . GLU B 1 101 ? 12.633 0.163 15.828 1 86.75 101 GLU B N 1
ATOM 2544 C CA . GLU B 1 101 ? 11.586 0.786 16.625 1 86.75 101 GLU B CA 1
ATOM 2545 C C . GLU B 1 101 ? 10.273 0.879 15.852 1 86.75 101 GLU B C 1
ATOM 2547 O O . GLU B 1 101 ? 9.195 0.857 16.438 1 86.75 101 GLU B O 1
ATOM 2552 N N . ASN B 1 102 ? 10.422 1.075 14.555 1 91.62 102 ASN B N 1
ATOM 2553 C CA . ASN B 1 102 ? 9.242 1.193 13.711 1 91.62 102 ASN B CA 1
ATOM 2554 C C . ASN B 1 102 ? 9.508 0.683 12.297 1 91.62 102 ASN B C 1
ATOM 2556 O O . ASN B 1 102 ? 9.469 1.455 11.336 1 91.62 102 ASN B O 1
ATOM 2560 N N . PRO B 1 103 ? 9.719 -0.648 12.188 1 95.06 103 PRO B N 1
ATOM 2561 C CA . PRO B 1 103 ? 10.016 -1.212 10.867 1 95.06 103 PRO B CA 1
ATOM 2562 C C . PRO B 1 103 ? 8.805 -1.198 9.938 1 95.06 103 PRO B C 1
ATOM 2564 O O . PRO B 1 103 ? 7.664 -1.11 10.398 1 95.06 103 PRO B O 1
ATOM 2567 N N . PRO B 1 104 ? 9.023 -1.271 8.633 1 96.94 104 PRO B N 1
ATOM 2568 C CA . PRO B 1 104 ? 7.898 -1.29 7.691 1 96.94 104 PRO B CA 1
ATOM 2569 C C . PRO B 1 104 ? 7.004 -2.518 7.863 1 96.94 104 PRO B C 1
ATOM 2571 O O . PRO B 1 104 ? 7.496 -3.598 8.203 1 96.94 104 PRO B O 1
ATOM 2574 N N . ASN B 1 105 ? 5.711 -2.285 7.734 1 96.38 105 ASN B N 1
ATOM 2575 C CA . ASN B 1 105 ? 4.797 -3.387 7.453 1 96.38 105 ASN B CA 1
ATOM 2576 C C . ASN B 1 105 ? 4.871 -3.812 5.988 1 96.38 105 ASN B C 1
ATOM 2578 O O . ASN B 1 105 ? 5.133 -2.99 5.109 1 96.38 105 ASN B O 1
ATOM 2582 N N . ALA B 1 106 ? 4.652 -5.09 5.75 1 96.88 106 ALA B N 1
ATOM 2583 C CA . ALA B 1 106 ? 4.605 -5.574 4.371 1 96.88 106 ALA B CA 1
ATOM 2584 C C . ALA B 1 106 ? 3.705 -6.801 4.25 1 96.88 106 ALA B C 1
ATOM 2586 O O . ALA B 1 106 ? 3.609 -7.598 5.184 1 96.88 106 ALA B O 1
ATOM 2587 N N . ALA B 1 107 ? 2.99 -6.875 3.152 1 95.06 107 ALA B N 1
ATOM 2588 C CA . ALA B 1 107 ? 2.361 -8.133 2.76 1 95.06 107 ALA B CA 1
ATOM 2589 C C . ALA B 1 107 ? 3.318 -8.992 1.936 1 95.06 107 ALA B C 1
ATOM 2591 O O . ALA B 1 107 ? 3.844 -8.539 0.915 1 95.06 107 ALA B O 1
ATOM 2592 N N . LEU B 1 108 ? 3.59 -10.18 2.463 1 94.44 108 LEU B N 1
ATOM 2593 C CA . LEU B 1 108 ? 4.363 -11.188 1.735 1 94.44 108 LEU B CA 1
ATOM 2594 C C . LEU B 1 108 ? 3.439 -12.164 1.022 1 94.44 108 LEU B C 1
ATOM 2596 O O . LEU B 1 108 ? 2.703 -12.914 1.67 1 94.44 108 LEU B O 1
ATOM 2600 N N . GLU B 1 109 ? 3.432 -12.109 -0.323 1 91.81 109 GLU B N 1
ATOM 2601 C CA . GLU B 1 109 ? 2.713 -13.078 -1.138 1 91.81 109 GLU B CA 1
ATOM 2602 C C . GLU B 1 109 ? 3.658 -14.148 -1.686 1 91.81 109 GLU B C 1
ATOM 2604 O O . GLU B 1 109 ? 4.668 -13.828 -2.312 1 91.81 109 GLU B O 1
ATOM 2609 N N . ILE B 1 110 ? 3.309 -15.398 -1.423 1 90.69 110 ILE B N 1
ATOM 2610 C CA . ILE B 1 110 ? 4.172 -16.469 -1.9 1 90.69 110 ILE B CA 1
ATOM 2611 C C . ILE B 1 110 ? 3.342 -17.5 -2.68 1 90.69 110 ILE B C 1
ATOM 2613 O O . ILE B 1 110 ? 2.135 -17.625 -2.461 1 90.69 110 ILE B O 1
ATOM 2617 N N . LEU B 1 111 ? 4.027 -18.094 -3.625 1 86.56 111 LEU B N 1
ATOM 2618 C CA . LEU B 1 111 ? 3.486 -19.281 -4.281 1 86.56 111 LEU B CA 1
ATOM 2619 C C . LEU B 1 111 ? 4.148 -20.547 -3.746 1 86.56 111 LEU B C 1
ATOM 2621 O O . LEU B 1 111 ? 5.371 -20.688 -3.814 1 86.56 111 LEU B O 1
ATOM 2625 N N . ASP B 1 112 ? 3.285 -21.391 -3.191 1 78.25 112 ASP B N 1
ATOM 2626 C CA . ASP B 1 112 ? 3.846 -22.625 -2.652 1 78.25 112 ASP B CA 1
ATOM 2627 C C . ASP B 1 112 ? 3.957 -23.688 -3.736 1 78.25 112 ASP B C 1
ATOM 2629 O O . ASP B 1 112 ? 3.66 -23.438 -4.902 1 78.25 112 ASP B O 1
ATOM 2633 N N . ALA B 1 113 ? 4.477 -24.844 -3.281 1 70 113 ALA B N 1
ATOM 2634 C CA . ALA B 1 113 ? 4.734 -25.938 -4.207 1 70 113 ALA B CA 1
ATOM 2635 C C . ALA B 1 113 ? 3.441 -26.438 -4.844 1 70 113 ALA B C 1
ATOM 2637 O O . ALA B 1 113 ? 3.451 -26.953 -5.961 1 70 113 ALA B O 1
ATOM 2638 N N . ASP B 1 114 ? 2.357 -26.25 -4.188 1 68.69 114 ASP B N 1
ATOM 2639 C CA . ASP B 1 114 ? 1.075 -26.703 -4.719 1 68.69 114 ASP B CA 1
ATOM 2640 C C . ASP B 1 114 ? 0.388 -25.594 -5.516 1 68.69 114 ASP B C 1
ATOM 2642 O O . ASP B 1 114 ? -0.795 -25.703 -5.844 1 68.69 114 ASP B O 1
ATOM 2646 N N . GLU B 1 115 ? 1.117 -24.578 -5.781 1 68.19 115 GLU B N 1
ATOM 2647 C CA . GLU B 1 115 ? 0.671 -23.438 -6.574 1 68.19 115 GLU B CA 1
ATOM 2648 C C . GLU B 1 115 ? -0.448 -22.672 -5.867 1 68.19 115 GLU B C 1
ATOM 2650 O O . GLU B 1 115 ? -1.332 -22.109 -6.52 1 68.19 115 GLU B O 1
ATOM 2655 N N . GLU B 1 116 ? -0.408 -22.844 -4.598 1 74.56 116 GLU B N 1
ATOM 2656 C CA . GLU B 1 116 ? -1.362 -22.078 -3.801 1 74.56 116 GLU B CA 1
ATOM 2657 C C . GLU B 1 116 ? -0.752 -20.766 -3.318 1 74.56 116 GLU B C 1
ATOM 2659 O O . GLU B 1 116 ? 0.423 -20.719 -2.949 1 74.56 116 GLU B O 1
ATOM 2664 N N . GLU B 1 117 ? -1.522 -19.75 -3.443 1 81 117 GLU B N 1
ATOM 2665 C CA . GLU B 1 117 ? -1.073 -18.438 -2.998 1 81 117 GLU B CA 1
ATOM 2666 C C . GLU B 1 117 ? -1.33 -18.234 -1.507 1 81 117 GLU B C 1
ATOM 2668 O O . GLU B 1 117 ? -2.418 -18.547 -1.013 1 81 117 GLU B O 1
ATOM 2673 N N . ASP B 1 118 ? -0.268 -17.812 -0.77 1 83.62 118 ASP B N 1
ATOM 2674 C CA . ASP B 1 118 ? -0.383 -17.438 0.634 1 83.62 118 ASP B CA 1
ATOM 2675 C C . ASP B 1 118 ? 0.051 -15.984 0.845 1 83.62 118 ASP B C 1
ATOM 2677 O O . ASP B 1 118 ? 0.959 -15.5 0.167 1 83.62 118 ASP B O 1
ATOM 2681 N N . VAL B 1 119 ? -0.698 -15.336 1.738 1 89.5 119 VAL B N 1
ATOM 2682 C CA . VAL B 1 119 ? -0.328 -13.977 2.1 1 89.5 119 VAL B CA 1
ATOM 2683 C C . VAL B 1 119 ? -0.065 -13.891 3.602 1 89.5 119 VAL B C 1
ATOM 2685 O O . VAL B 1 119 ? -0.868 -14.367 4.406 1 89.5 119 VAL B O 1
ATOM 2688 N N . ALA B 1 120 ? 1.088 -13.391 3.957 1 89.69 120 ALA B N 1
ATOM 2689 C CA . ALA B 1 120 ? 1.406 -13.062 5.348 1 89.69 120 ALA B CA 1
ATOM 2690 C C . ALA B 1 120 ? 1.773 -11.594 5.496 1 89.69 120 ALA B C 1
ATOM 2692 O O . ALA B 1 120 ? 2.475 -11.031 4.652 1 89.69 120 ALA B O 1
ATOM 2693 N N . VAL B 1 121 ? 1.222 -10.969 6.52 1 93.12 121 VAL B N 1
ATOM 2694 C CA . VAL B 1 121 ? 1.64 -9.602 6.82 1 93.12 121 VAL B CA 1
ATOM 2695 C C . VAL B 1 121 ? 2.752 -9.625 7.867 1 93.12 121 VAL B C 1
ATOM 2697 O O . VAL B 1 121 ? 2.627 -10.281 8.906 1 93.12 121 VAL B O 1
ATOM 2700 N N . VAL B 1 122 ? 3.816 -8.93 7.531 1 93.5 122 VAL B N 1
ATOM 2701 C CA . VAL B 1 122 ? 5.016 -9.031 8.359 1 93.5 122 VAL B CA 1
ATOM 2702 C C . VAL B 1 122 ? 5.586 -7.641 8.617 1 93.5 122 VAL B C 1
ATOM 2704 O O . VAL B 1 122 ? 5.246 -6.684 7.918 1 93.5 122 VAL B O 1
ATOM 2707 N N . GLU B 1 123 ? 6.398 -7.574 9.688 1 95.25 123 GLU B N 1
ATOM 2708 C CA . GLU B 1 123 ? 7.359 -6.488 9.859 1 95.25 123 GLU B CA 1
ATOM 2709 C C . GLU B 1 123 ? 8.711 -6.84 9.242 1 95.25 123 GLU B C 1
ATOM 2711 O O . GLU B 1 123 ? 9.18 -7.973 9.359 1 95.25 123 GLU B O 1
ATOM 2716 N N . LEU B 1 124 ? 9.344 -5.918 8.547 1 97.31 124 LEU B N 1
ATOM 2717 C CA . LEU B 1 124 ? 10.625 -6.156 7.902 1 97.31 124 LEU B CA 1
ATOM 2718 C C . LEU B 1 124 ? 11.758 -5.465 8.664 1 97.31 124 LEU B C 1
ATOM 2720 O O . LEU B 1 124 ? 11.695 -4.262 8.922 1 97.31 124 LEU B O 1
ATOM 2724 N N . PHE B 1 125 ? 12.836 -6.324 8.906 1 94.06 125 PHE B N 1
ATOM 2725 C CA . PHE B 1 125 ? 14 -5.816 9.609 1 94.06 125 PHE B CA 1
ATOM 2726 C C . PHE B 1 125 ? 15.281 -6.164 8.859 1 94.06 125 PHE B C 1
ATOM 2728 O O . PHE B 1 125 ? 15.32 -7.137 8.102 1 94.06 125 PHE B O 1
ATOM 2735 N N . ASP B 1 126 ? 16.297 -5.336 9.148 1 95.69 126 ASP B N 1
ATOM 2736 C CA . ASP B 1 126 ? 17.688 -5.668 8.883 1 95.69 126 ASP B CA 1
ATOM 2737 C C . ASP B 1 126 ? 17.875 -6.152 7.445 1 95.69 126 ASP B C 1
ATOM 2739 O O . ASP B 1 126 ? 18.453 -7.223 7.215 1 95.69 126 ASP B O 1
ATOM 2743 N N . PRO B 1 127 ? 17.562 -5.332 6.52 1 98.19 127 PRO B N 1
ATOM 2744 C CA . PRO B 1 127 ? 17.75 -5.773 5.133 1 98.19 127 PRO B CA 1
ATOM 2745 C C . PRO B 1 127 ? 19.219 -5.961 4.762 1 98.19 127 PRO B C 1
ATOM 2747 O O . PRO B 1 127 ? 20.078 -5.176 5.184 1 98.19 127 PRO B O 1
ATOM 2750 N N . VAL B 1 128 ? 19.484 -7.035 4.078 1 98.38 128 VAL B N 1
ATOM 2751 C CA . VAL B 1 128 ? 20.797 -7.305 3.482 1 98.38 128 VAL B CA 1
ATOM 2752 C C . VAL B 1 128 ? 20.609 -7.711 2.021 1 98.38 128 VAL B C 1
ATOM 2754 O O . VAL B 1 128 ? 19.922 -8.688 1.721 1 98.38 128 VAL B O 1
ATOM 2757 N N . TYR B 1 129 ? 21.234 -6.941 1.185 1 98.5 129 TYR B N 1
ATOM 2758 C CA . TYR B 1 129 ? 21.094 -7.184 -0.247 1 98.5 129 TYR B CA 1
ATOM 2759 C C . TYR B 1 129 ? 22.453 -7.461 -0.888 1 98.5 129 TYR B C 1
ATOM 2761 O O . TYR B 1 129 ? 23.422 -6.762 -0.613 1 98.5 129 TYR B O 1
ATOM 2769 N N . ASP B 1 130 ? 22.453 -8.516 -1.646 1 98.5 130 ASP B N 1
ATOM 2770 C CA . ASP B 1 130 ? 23.609 -8.844 -2.482 1 98.5 130 ASP B CA 1
ATOM 2771 C C . ASP B 1 130 ? 23.25 -8.734 -3.965 1 98.5 130 ASP B C 1
ATOM 2773 O O . ASP B 1 130 ? 22.562 -9.609 -4.512 1 98.5 130 ASP B O 1
ATOM 2777 N N . ASN B 1 131 ? 23.766 -7.75 -4.582 1 96.88 131 ASN B N 1
ATOM 2778 C CA . ASN B 1 131 ? 23.438 -7.477 -5.98 1 96.88 131 ASN B CA 1
ATOM 2779 C C . ASN B 1 131 ? 23.969 -8.57 -6.902 1 96.88 131 ASN B C 1
ATOM 2781 O O . ASN B 1 131 ? 23.297 -8.953 -7.863 1 96.88 131 ASN B O 1
ATOM 2785 N N . GLU B 1 132 ? 25.109 -9.078 -6.695 1 97.19 132 GLU B N 1
ATOM 2786 C CA . GLU B 1 132 ? 25.719 -10.086 -7.551 1 97.19 132 GLU B CA 1
ATOM 2787 C C . GLU B 1 132 ? 24.906 -11.367 -7.574 1 97.19 132 GLU B C 1
ATOM 2789 O O . GLU B 1 132 ? 24.641 -11.922 -8.641 1 97.19 132 GLU B O 1
ATOM 2794 N N . SER B 1 133 ? 24.438 -11.836 -6.418 1 97.81 133 SER B N 1
ATOM 2795 C CA . SER B 1 133 ? 23.656 -13.07 -6.336 1 97.81 133 SER B CA 1
ATOM 2796 C C . SER B 1 133 ? 22.172 -12.789 -6.457 1 97.81 133 SER B C 1
ATOM 2798 O O . SER B 1 133 ? 21.359 -13.711 -6.473 1 97.81 133 SER B O 1
ATOM 2800 N N . GLN B 1 134 ? 21.781 -11.516 -6.496 1 96.94 134 GLN B N 1
ATOM 2801 C CA . GLN B 1 134 ? 20.375 -11.102 -6.531 1 96.94 134 GLN B CA 1
ATOM 2802 C C . GLN B 1 134 ? 19.594 -11.711 -5.371 1 96.94 134 GLN B C 1
ATOM 2804 O O . GLN B 1 134 ? 18.531 -12.297 -5.578 1 96.94 134 GLN B O 1
ATOM 2809 N N . THR B 1 135 ? 20.203 -11.594 -4.23 1 98.69 135 THR B N 1
ATOM 2810 C CA . THR B 1 135 ? 19.609 -12.148 -3.02 1 98.69 135 THR B CA 1
ATOM 2811 C C . THR B 1 135 ? 19.328 -11.039 -2.006 1 98.69 135 THR B C 1
ATOM 2813 O O . THR B 1 135 ? 20.188 -10.195 -1.75 1 98.69 135 THR B O 1
ATOM 2816 N N . LEU B 1 136 ? 18.109 -10.969 -1.506 1 98.75 136 LEU B N 1
ATOM 2817 C CA . LEU B 1 136 ? 17.656 -10.016 -0.494 1 98.75 136 LEU B CA 1
ATOM 2818 C C . LEU B 1 136 ? 17.172 -10.742 0.754 1 98.75 136 LEU B C 1
ATOM 2820 O O . LEU B 1 136 ? 16.359 -11.672 0.662 1 98.75 136 LEU B O 1
ATOM 2824 N N . GLN B 1 137 ? 17.703 -10.367 1.876 1 98.75 137 GLN B N 1
ATOM 2825 C CA . GLN B 1 137 ? 17.312 -10.992 3.137 1 98.75 137 GLN B CA 1
ATOM 2826 C C . GLN B 1 137 ? 16.719 -9.969 4.102 1 98.75 137 GLN B C 1
ATOM 2828 O O . GLN B 1 137 ? 17.219 -8.852 4.215 1 98.75 137 GLN B O 1
ATOM 2833 N N . TYR B 1 138 ? 15.664 -10.328 4.777 1 98.31 138 TYR B N 1
ATOM 2834 C CA . TYR B 1 138 ? 15.086 -9.609 5.906 1 98.31 138 TYR B CA 1
ATOM 2835 C C . TYR B 1 138 ? 14.945 -10.516 7.117 1 98.31 138 TYR B C 1
ATOM 2837 O O . TYR B 1 138 ? 14.727 -11.727 6.973 1 98.31 138 TYR B O 1
ATOM 2845 N N . ASN B 1 139 ? 15.086 -9.969 8.273 1 96.69 139 ASN B N 1
ATOM 2846 C CA . ASN B 1 139 ? 14.367 -10.539 9.406 1 96.69 139 ASN B CA 1
ATOM 2847 C C . ASN B 1 139 ? 12.914 -10.086 9.438 1 96.69 139 ASN B C 1
ATOM 2849 O O . ASN B 1 139 ? 12.609 -8.93 9.141 1 96.69 139 ASN B O 1
ATOM 2853 N N . VAL B 1 140 ? 12.039 -11.094 9.781 1 95.31 140 VAL B N 1
ATOM 2854 C CA . VAL B 1 140 ? 10.633 -10.695 9.758 1 95.31 140 VAL B CA 1
ATOM 2855 C C . VAL B 1 140 ? 9.93 -11.211 11.016 1 95.31 140 VAL B C 1
ATOM 2857 O O . VAL B 1 140 ? 10.312 -12.242 11.57 1 95.31 140 VAL B O 1
ATOM 2860 N N . SER B 1 141 ? 8.992 -10.438 11.523 1 91.94 141 SER B N 1
ATOM 2861 C CA . SER B 1 141 ? 7.988 -10.859 12.492 1 91.94 141 SER B CA 1
ATOM 2862 C C . SER B 1 141 ? 6.594 -10.891 11.875 1 91.94 141 SER B C 1
ATOM 2864 O O . SER B 1 141 ? 6.219 -9.969 11.141 1 91.94 141 SER B O 1
ATOM 2866 N N . ILE B 1 142 ? 5.891 -11.93 12.055 1 89.5 142 ILE B N 1
ATOM 2867 C CA . ILE B 1 142 ? 4.562 -12.07 11.469 1 89.5 142 ILE B CA 1
ATOM 2868 C C . ILE B 1 142 ? 3.531 -11.383 12.359 1 89.5 142 ILE B C 1
ATOM 2870 O O . ILE B 1 142 ? 3.467 -11.633 13.562 1 89.5 142 ILE B O 1
ATOM 2874 N N . LEU B 1 143 ? 2.881 -10.383 11.852 1 85.25 143 LEU B N 1
ATOM 2875 C CA . LEU B 1 143 ? 1.916 -9.602 12.617 1 85.25 143 LEU B CA 1
ATOM 2876 C C . LEU B 1 143 ? 0.693 -10.438 12.969 1 85.25 143 LEU B C 1
ATOM 2878 O O . LEU B 1 143 ? 0.112 -10.273 14.047 1 85.25 143 LEU B O 1
ATOM 2882 N N . GLU B 1 144 ? 0.153 -11.188 11.977 1 68.25 144 GLU B N 1
ATOM 2883 C CA . GLU B 1 144 ? -1.028 -11.969 12.336 1 68.25 144 GLU B CA 1
ATOM 2884 C C . GLU B 1 144 ? -0.648 -13.203 13.148 1 68.25 144 GLU B C 1
ATOM 2886 O O . GLU B 1 144 ? 0.302 -13.906 12.812 1 68.25 144 GLU B O 1
ATOM 2891 N N . MET B 1 145 ? -0.658 -13.172 14.43 1 49.97 145 MET B N 1
ATOM 2892 C CA . MET B 1 145 ? -0.353 -14.383 15.188 1 49.97 145 MET B CA 1
ATOM 2893 C C . MET B 1 145 ? -1.265 -15.531 14.766 1 49.97 145 MET B C 1
ATOM 2895 O O . MET B 1 145 ? -2.387 -15.305 14.312 1 49.97 145 MET B O 1
ATOM 2899 N N . PRO B 1 146 ? -0.511 -16.672 14.641 1 41.44 146 PRO B N 1
ATOM 2900 C CA . PRO B 1 146 ? -1.034 -17.953 14.148 1 41.44 146 PRO B CA 1
ATOM 2901 C C . PRO B 1 146 ? -2.479 -18.203 14.578 1 41.44 146 PRO B C 1
ATOM 2903 O O . PRO B 1 146 ? -3.248 -18.812 13.836 1 41.44 146 PRO B O 1
ATOM 2906 N N . ASP B 1 147 ? -2.725 -17.953 15.875 1 40.84 147 ASP B N 1
ATOM 2907 C CA . ASP B 1 147 ? -4.051 -18.484 16.172 1 40.84 147 ASP B CA 1
ATOM 2908 C C . ASP B 1 147 ? -5.121 -17.797 15.344 1 40.84 147 ASP B C 1
ATOM 2910 O O . ASP B 1 147 ? -6.281 -18.219 15.328 1 40.84 147 ASP B O 1
ATOM 2914 N N . HIS B 1 148 ? -4.789 -16.609 15.172 1 36.16 148 HIS B N 1
ATOM 2915 C CA . HIS B 1 148 ? -5.84 -15.984 14.383 1 36.16 148 HIS B CA 1
ATOM 2916 C C . HIS B 1 148 ? -5.648 -16.266 12.891 1 36.16 148 HIS B C 1
ATOM 2918 O O . HIS B 1 148 ? -4.52 -16.266 12.398 1 36.16 148 HIS B O 1
ATOM 2924 N N . SER B 1 149 ? -6.324 -17.125 12.414 1 33.66 149 SER B N 1
ATOM 2925 C CA . SER B 1 149 ? -6.426 -17.719 11.086 1 33.66 149 SER B CA 1
ATOM 2926 C C . SER B 1 149 ? -6.012 -16.719 10 1 33.66 149 SER B C 1
ATOM 2928 O O . SER B 1 149 ? -6.223 -16.969 8.812 1 33.66 149 SER B O 1
ATOM 2930 N N . TYR B 1 150 ? -5.656 -15.539 10.539 1 32.34 150 TYR B N 1
ATOM 2931 C CA . TYR B 1 150 ? -5.551 -14.727 9.328 1 32.34 150 TYR B CA 1
ATOM 2932 C C . TYR B 1 150 ? -4.312 -15.102 8.523 1 32.34 150 TYR B C 1
ATOM 2934 O O . TYR B 1 150 ? -3.885 -14.352 7.641 1 32.34 150 TYR B O 1
ATOM 2942 N N . ALA B 1 151 ? -3.139 -15.562 9.359 1 37.41 151 ALA B N 1
ATOM 2943 C CA . ALA B 1 151 ? -2.387 -16.219 8.289 1 37.41 151 ALA B CA 1
ATOM 2944 C C . ALA B 1 151 ? -3.297 -16.547 7.109 1 37.41 151 ALA B C 1
ATOM 2946 O O . ALA B 1 151 ? -4.297 -17.25 7.27 1 37.41 151 ALA B O 1
ATOM 2947 N N . VAL B 1 152 ? -3.471 -15.547 6.324 1 36.81 152 VAL B N 1
ATOM 2948 C CA . VAL B 1 152 ? -4.395 -15.664 5.199 1 36.81 152 VAL B CA 1
ATOM 2949 C C . VAL B 1 152 ? -4.758 -17.125 4.977 1 36.81 152 VAL B C 1
ATOM 2951 O O . VAL B 1 152 ? -3.893 -18 5.047 1 36.81 152 VAL B O 1
ATOM 2954 N N . PHE B 1 153 ? -6.059 -17.281 4.812 1 36.34 153 PHE B N 1
ATOM 2955 C CA . PHE B 1 153 ? -7.32 -17.938 4.469 1 36.34 153 PHE B CA 1
ATOM 2956 C C . PHE B 1 153 ? -7.148 -18.844 3.264 1 36.34 153 PHE B C 1
ATOM 2958 O O . PHE B 1 153 ? -8.133 -19.328 2.697 1 36.34 153 PHE B O 1
ATOM 2965 N N . ASN B 1 154 ? -6.168 -18.484 2.309 1 35.47 154 ASN B N 1
ATOM 2966 C CA . ASN B 1 154 ? -6.891 -19.438 1.471 1 35.47 154 ASN B CA 1
ATOM 2967 C C . ASN B 1 154 ? -7.266 -20.703 2.244 1 35.47 154 ASN B C 1
ATOM 2969 O O . ASN B 1 154 ? -6.488 -21.172 3.072 1 35.47 154 ASN B O 1
ATOM 2973 N N . GLU B 1 155 ? -8.539 -20.703 2.77 1 37.62 155 GLU B N 1
ATOM 2974 C CA . GLU B 1 155 ? -9 -22 3.244 1 37.62 155 GLU B CA 1
ATOM 2975 C C . GLU B 1 155 ? -7.945 -23.078 3.01 1 37.62 155 GLU B C 1
ATOM 2977 O O . GLU B 1 155 ? -7.945 -24.109 3.68 1 37.62 155 GLU B O 1
ATOM 2982 N N . ARG B 1 156 ? -7.301 -22.891 2.051 1 38.5 156 ARG B N 1
ATOM 2983 C CA . ARG B 1 156 ? -6.461 -24.016 1.664 1 38.5 156 ARG B CA 1
ATOM 2984 C C . ARG B 1 156 ? -5.109 -23.969 2.365 1 38.5 156 ARG B C 1
ATOM 2986 O O . ARG B 1 156 ? -4.215 -24.75 2.062 1 38.5 156 ARG B O 1
ATOM 2993 N N . ALA B 1 157 ? -4.941 -22.766 3.119 1 41.22 157 ALA B N 1
ATOM 2994 C CA . ALA B 1 157 ? -3.557 -22.562 3.541 1 41.22 157 ALA B CA 1
ATOM 2995 C C . ALA B 1 157 ? -3.18 -23.547 4.652 1 41.22 157 ALA B C 1
ATOM 2997 O O . ALA B 1 157 ? -4.008 -23.875 5.5 1 41.22 157 ALA B O 1
ATOM 2998 N N . ASP B 1 158 ? -2.201 -24.109 4.504 1 46.94 158 ASP B N 1
ATOM 2999 C CA . ASP B 1 158 ? -1.438 -24.891 5.465 1 46.94 158 ASP B CA 1
ATOM 3000 C C . ASP B 1 158 ? -1.204 -24.109 6.754 1 46.94 158 ASP B C 1
ATOM 3002 O O . ASP B 1 158 ? -1.306 -22.875 6.762 1 46.94 158 ASP B O 1
ATOM 3006 N N . GLN B 1 159 ? -1.2 -24.641 8.023 1 50.97 159 GLN B N 1
ATOM 3007 C CA . GLN B 1 159 ? -0.936 -24.172 9.383 1 50.97 159 GLN B CA 1
ATOM 3008 C C . GLN B 1 159 ? 0.274 -23.25 9.422 1 50.97 159 GLN B C 1
ATOM 3010 O O . GLN B 1 159 ? 0.354 -22.359 10.273 1 50.97 159 GLN B O 1
ATOM 3015 N N . ALA B 1 160 ? 1.286 -23.438 8.562 1 58.94 160 ALA B N 1
ATOM 3016 C CA . ALA B 1 160 ? 2.551 -22.703 8.609 1 58.94 160 ALA B CA 1
ATOM 3017 C C . ALA B 1 160 ? 3.045 -22.359 7.211 1 58.94 160 ALA B C 1
ATOM 3019 O O . ALA B 1 160 ? 2.801 -23.109 6.262 1 58.94 160 ALA B O 1
ATOM 3020 N N . LEU B 1 161 ? 3.518 -21.094 7.043 1 72.12 161 LEU B N 1
ATOM 3021 C CA . LEU B 1 161 ? 4.227 -20.781 5.805 1 72.12 161 LEU B CA 1
ATOM 3022 C C . LEU B 1 161 ? 5.332 -21.797 5.543 1 72.12 161 LEU B C 1
ATOM 3024 O O . LEU B 1 161 ? 6.027 -22.219 6.469 1 72.12 161 LEU B O 1
ATOM 3028 N N . PRO B 1 162 ? 5.34 -22.281 4.293 1 79.81 162 PRO B N 1
ATOM 3029 C CA . PRO B 1 162 ? 6.434 -23.203 3.982 1 79.81 162 PRO B CA 1
ATOM 3030 C C . PRO B 1 162 ? 7.812 -22.562 4.133 1 79.81 162 PRO B C 1
ATOM 3032 O O . PRO B 1 162 ? 7.961 -21.359 3.926 1 79.81 162 PRO B O 1
ATOM 3035 N N . GLU B 1 163 ? 8.758 -23.406 4.516 1 87.19 163 GLU B N 1
ATOM 3036 C CA . GLU B 1 163 ? 10.125 -22.922 4.672 1 87.19 163 GLU B CA 1
ATOM 3037 C C . GLU B 1 163 ? 10.727 -22.531 3.326 1 87.19 163 GLU B C 1
ATOM 3039 O O . GLU B 1 163 ? 11.609 -21.672 3.264 1 87.19 163 GLU B O 1
ATOM 3044 N N . THR B 1 164 ? 10.32 -23.266 2.303 1 92.38 164 THR B N 1
ATOM 3045 C CA . THR B 1 164 ? 10.75 -22.938 0.946 1 92.38 164 THR B CA 1
ATOM 3046 C C . THR B 1 164 ? 9.547 -22.703 0.038 1 92.38 164 THR B C 1
ATOM 3048 O O . THR B 1 164 ? 8.539 -23.406 0.137 1 92.38 164 THR B O 1
ATOM 3051 N N . PHE B 1 165 ? 9.648 -21.672 -0.774 1 91.25 165 PHE B N 1
ATOM 3052 C CA . PHE B 1 165 ? 8.531 -21.359 -1.66 1 91.25 165 PHE B CA 1
ATOM 3053 C C . PHE B 1 165 ? 9.039 -20.844 -3 1 91.25 165 PHE B C 1
ATOM 3055 O O . PHE B 1 165 ? 10.234 -20.562 -3.156 1 91.25 165 PHE B O 1
ATOM 3062 N N . GLY B 1 166 ? 8.148 -20.828 -4.004 1 91.44 166 GLY B N 1
ATOM 3063 C CA . GLY B 1 166 ? 8.461 -20.281 -5.32 1 91.44 166 GLY B CA 1
ATOM 3064 C C . GLY B 1 166 ? 8.422 -18.766 -5.371 1 91.44 166 GLY B C 1
ATOM 3065 O O . GLY B 1 166 ? 8.906 -18.094 -4.461 1 91.44 166 GLY B O 1
ATOM 3066 N N . PRO B 1 167 ? 7.891 -18.219 -6.512 1 92.19 167 PRO B N 1
ATOM 3067 C CA . PRO B 1 167 ? 7.848 -16.766 -6.664 1 92.19 167 PRO B CA 1
ATOM 3068 C C . PRO B 1 167 ? 7.172 -16.062 -5.488 1 92.19 167 PRO B C 1
ATOM 3070 O O . PRO B 1 167 ? 6.207 -16.594 -4.922 1 92.19 167 PRO B O 1
ATOM 3073 N N . ALA B 1 168 ? 7.742 -14.977 -5.156 1 93.56 168 ALA B N 1
ATOM 3074 C CA . ALA B 1 168 ? 7.254 -14.195 -4.02 1 93.56 168 ALA B CA 1
ATOM 3075 C C . ALA B 1 168 ? 7.25 -12.703 -4.34 1 93.56 168 ALA B C 1
ATOM 3077 O O . ALA B 1 168 ? 8.047 -12.234 -5.156 1 93.56 168 ALA B O 1
ATOM 3078 N N . THR B 1 169 ? 6.355 -12.016 -3.736 1 94.44 169 THR B N 1
ATOM 3079 C CA . THR B 1 169 ? 6.262 -10.57 -3.861 1 94.44 169 THR B CA 1
ATOM 3080 C C . THR B 1 169 ? 6.062 -9.922 -2.494 1 94.44 169 THR B C 1
ATOM 3082 O O . THR B 1 169 ? 5.281 -10.414 -1.676 1 94.44 169 THR B O 1
ATOM 3085 N N . LEU B 1 170 ? 6.852 -8.875 -2.236 1 97 170 LEU B N 1
ATOM 3086 C CA . LEU B 1 170 ? 6.652 -8.023 -1.066 1 97 170 LEU B CA 1
ATOM 3087 C C . LEU B 1 170 ? 5.965 -6.719 -1.453 1 97 170 LEU B C 1
ATOM 3089 O O . LEU B 1 170 ? 6.387 -6.051 -2.398 1 97 170 LEU B O 1
ATOM 3093 N N . PHE B 1 171 ? 4.926 -6.387 -0.733 1 96.88 171 PHE B N 1
ATOM 3094 C CA . PHE B 1 171 ? 4.305 -5.066 -0.779 1 96.88 171 PHE B CA 1
ATOM 3095 C C . PHE B 1 171 ? 4.555 -4.305 0.517 1 96.88 171 PHE B C 1
ATOM 3097 O O . PHE B 1 171 ? 4.039 -4.68 1.573 1 96.88 171 PHE B O 1
ATOM 3104 N N . ILE B 1 172 ? 5.23 -3.285 0.395 1 97.88 172 ILE B N 1
ATOM 3105 C CA . ILE B 1 172 ? 5.773 -2.584 1.553 1 97.88 172 ILE B CA 1
ATOM 3106 C C . ILE B 1 172 ? 5.059 -1.247 1.729 1 97.88 172 ILE B C 1
ATOM 3108 O O . ILE B 1 172 ? 4.832 -0.523 0.755 1 97.88 172 ILE B O 1
ATOM 3112 N N . ASP B 1 173 ? 4.789 -0.916 2.953 1 96.38 173 ASP B N 1
ATOM 3113 C CA . ASP B 1 173 ? 4.016 0.288 3.244 1 96.38 173 ASP B CA 1
ATOM 3114 C C . ASP B 1 173 ? 4.875 1.541 3.098 1 96.38 173 ASP B C 1
ATOM 3116 O O . ASP B 1 173 ? 6.008 1.471 2.621 1 96.38 173 ASP B O 1
ATOM 3120 N N . ASP B 1 174 ? 4.27 2.689 3.328 1 93.38 174 ASP B N 1
ATOM 3121 C CA . ASP B 1 174 ? 4.844 4.012 3.096 1 93.38 174 ASP B CA 1
ATOM 3122 C C . ASP B 1 174 ? 5.844 4.379 4.188 1 93.38 174 ASP B C 1
ATOM 3124 O O . ASP B 1 174 ? 6.047 3.611 5.133 1 93.38 174 ASP B O 1
ATOM 3128 N N . CYS B 1 175 ? 6.48 5.609 3.971 1 91.69 175 CYS B N 1
ATOM 3129 C CA . CYS B 1 175 ? 7.336 6.176 5.004 1 91.69 175 CYS B CA 1
ATOM 3130 C C . CYS B 1 175 ? 6.562 6.395 6.297 1 91.69 175 CYS B C 1
ATOM 3132 O O . CYS B 1 175 ? 5.379 6.742 6.266 1 91.69 175 CYS B O 1
ATOM 3134 N N . SER B 1 176 ? 7.203 6.156 7.414 1 84.5 176 SER B N 1
ATOM 3135 C CA . SER B 1 176 ? 6.562 6.309 8.711 1 84.5 176 SER B CA 1
ATOM 3136 C C . SER B 1 176 ? 6.566 7.766 9.164 1 84.5 176 SER B C 1
ATOM 3138 O O . SER B 1 176 ? 7.535 8.492 8.93 1 84.5 176 SER B O 1
ATOM 3140 N N . ASP B 1 177 ? 5.438 8.039 9.797 1 79.19 177 ASP B N 1
ATOM 3141 C CA . ASP B 1 177 ? 5.457 9.336 10.469 1 79.19 177 ASP B CA 1
ATOM 3142 C C . ASP B 1 177 ? 6.57 9.398 11.508 1 79.19 177 ASP B C 1
ATOM 3144 O O . ASP B 1 177 ? 7.148 8.375 11.875 1 79.19 177 ASP B O 1
ATOM 3148 N N . GLY B 1 178 ? 6.961 10.625 11.797 1 79.38 178 GLY B N 1
ATOM 3149 C CA . GLY B 1 178 ? 7.949 10.867 12.836 1 79.38 178 GLY B CA 1
ATOM 3150 C C . GLY B 1 178 ? 7.543 11.953 13.812 1 79.38 178 GLY B C 1
ATOM 3151 O O . GLY B 1 178 ? 6.402 12.43 13.781 1 79.38 178 GLY B O 1
ATOM 3152 N N . TRP B 1 179 ? 8.484 12.148 14.766 1 83.5 179 TRP B N 1
ATOM 3153 C CA . TRP B 1 179 ? 8.242 13.172 15.773 1 83.5 179 TRP B CA 1
ATOM 3154 C C . TRP B 1 179 ? 9.141 14.383 15.547 1 83.5 179 TRP B C 1
ATOM 3156 O O . TRP B 1 179 ? 10.359 14.25 15.438 1 83.5 179 TRP B O 1
ATOM 3166 N N . TRP B 1 180 ? 8.484 15.477 15.469 1 85.88 180 TRP B N 1
ATOM 3167 C CA . TRP B 1 180 ? 9.188 16.75 15.359 1 85.88 180 TRP B CA 1
ATOM 3168 C C . TRP B 1 180 ? 9.281 17.438 16.719 1 85.88 180 TRP B C 1
ATOM 3170 O O . TRP B 1 180 ? 8.281 17.578 17.422 1 85.88 180 TRP B O 1
ATOM 3180 N N . ARG B 1 181 ? 10.445 17.906 16.969 1 88.69 181 ARG B N 1
ATOM 3181 C CA . ARG B 1 181 ? 10.656 18.594 18.234 1 88.69 181 ARG B CA 1
ATOM 3182 C C . ARG B 1 181 ? 10.391 20.078 18.125 1 88.69 181 ARG B C 1
ATOM 3184 O O . ARG B 1 181 ? 10.977 20.75 17.266 1 88.69 181 ARG B O 1
ATOM 3191 N N . CYS B 1 182 ? 9.578 20.609 18.969 1 90.62 182 CYS B N 1
ATOM 3192 C CA . CYS B 1 182 ? 9.234 22.016 19.031 1 90.62 182 CYS B CA 1
ATOM 3193 C C . CYS B 1 182 ? 10.023 22.734 20.125 1 90.62 182 CYS B C 1
ATOM 3195 O O . CYS B 1 182 ? 10.055 22.266 21.266 1 90.62 182 CYS B O 1
ATOM 3197 N N . CYS B 1 183 ? 10.586 23.828 19.719 1 92.06 183 CYS B N 1
ATOM 3198 C CA . CYS B 1 183 ? 11.375 24.562 20.688 1 92.06 183 CYS B CA 1
ATOM 3199 C C . CYS B 1 183 ? 11.117 26.062 20.594 1 92.06 183 CYS B C 1
ATOM 3201 O O . CYS B 1 183 ? 10.516 26.531 19.609 1 92.06 183 CYS B O 1
ATOM 3203 N N . THR B 1 184 ? 11.562 26.75 21.641 1 92.25 184 THR B N 1
ATOM 3204 C CA . THR B 1 184 ? 11.578 28.219 21.594 1 92.25 184 THR B CA 1
ATOM 3205 C C . THR B 1 184 ? 12.797 28.734 20.844 1 92.25 184 THR B C 1
ATOM 3207 O O . THR B 1 184 ? 13.664 27.938 20.453 1 92.25 184 THR B O 1
ATOM 3210 N N . LEU B 1 185 ? 12.773 30.062 20.641 1 88.06 185 LEU B N 1
ATOM 3211 C CA . LEU B 1 185 ? 13.883 30.688 19.938 1 88.06 185 LEU B CA 1
ATOM 3212 C C . LEU B 1 185 ? 15.203 30.422 20.656 1 88.06 185 LEU B C 1
ATOM 3214 O O . LEU B 1 185 ? 16.25 30.281 20.016 1 88.06 185 LEU B O 1
ATOM 3218 N N . ASP B 1 186 ? 15.18 30.297 21.969 1 88.81 186 ASP B N 1
ATOM 3219 C CA . ASP B 1 186 ? 16.391 30.109 22.766 1 88.81 186 ASP B CA 1
ATOM 3220 C C . ASP B 1 186 ? 16.766 28.625 22.859 1 88.81 186 ASP B C 1
ATOM 3222 O O . ASP B 1 186 ? 17.719 28.266 23.547 1 88.81 186 ASP B O 1
ATOM 3226 N N . GLY B 1 187 ? 15.969 27.734 22.234 1 88.5 187 GLY B N 1
ATOM 3227 C CA . GLY B 1 187 ? 16.312 26.328 22.172 1 88.5 187 GLY B CA 1
ATOM 3228 C C . GLY B 1 187 ? 15.648 25.5 23.25 1 88.5 187 GLY B C 1
ATOM 3229 O O . GLY B 1 187 ? 15.938 24.297 23.391 1 88.5 187 GLY B O 1
ATOM 3230 N N . THR B 1 188 ? 14.773 26.203 24.062 1 91.81 188 THR B N 1
ATOM 3231 C CA . THR B 1 188 ? 14.07 25.469 25.109 1 91.81 188 THR B CA 1
ATOM 3232 C C . THR B 1 188 ? 13.039 24.516 24.5 1 91.81 188 THR B C 1
ATOM 3234 O O . THR B 1 188 ? 12.219 24.922 23.672 1 91.81 188 THR B O 1
ATOM 3237 N N . PHE B 1 189 ? 13.102 23.266 24.984 1 93.12 189 PHE B N 1
ATOM 3238 C CA . PHE B 1 189 ? 12.219 22.234 24.469 1 93.12 189 PHE B CA 1
ATOM 3239 C C . PHE B 1 189 ? 10.789 22.438 24.953 1 93.12 189 PHE B C 1
ATOM 3241 O O . PHE B 1 189 ? 10.547 22.531 26.156 1 93.12 189 PHE B O 1
ATOM 3248 N N . CYS B 1 190 ? 9.789 22.5 24.016 1 93.12 190 CYS B N 1
ATOM 3249 C CA . CYS B 1 190 ? 8.383 22.688 24.328 1 93.12 190 CYS B CA 1
ATOM 3250 C C . CYS B 1 190 ? 7.637 21.359 24.312 1 93.12 190 CYS B C 1
ATOM 3252 O O . CYS B 1 190 ? 6.734 21.141 25.125 1 93.12 190 CYS B O 1
ATOM 3254 N N . GLY B 1 191 ? 8 20.484 23.391 1 92.25 191 GLY B N 1
ATOM 3255 C CA . GLY B 1 191 ? 7.305 19.234 23.156 1 92.25 191 GLY B CA 1
ATOM 3256 C C . GLY B 1 191 ? 7.52 18.703 21.75 1 92.25 191 GLY B C 1
ATOM 3257 O O . GLY B 1 191 ? 8.43 19.141 21.047 1 92.25 191 GLY B O 1
ATOM 3258 N N . LYS B 1 192 ? 6.781 17.562 21.438 1 90.06 192 LYS B N 1
ATOM 3259 C CA . LYS B 1 192 ? 6.922 16.984 20.094 1 90.06 192 LYS B CA 1
ATOM 3260 C C . LYS B 1 192 ? 5.562 16.828 19.422 1 90.06 192 LYS B C 1
ATOM 3262 O O . LYS B 1 192 ? 4.539 16.688 20.094 1 90.06 192 LYS B O 1
ATOM 3267 N N . ILE B 1 193 ? 5.582 17.016 18.141 1 85.62 193 ILE B N 1
ATOM 3268 C CA . ILE B 1 193 ? 4.379 16.766 17.344 1 85.62 193 ILE B CA 1
ATOM 3269 C C . ILE B 1 193 ? 4.656 15.68 16.312 1 85.62 193 ILE B C 1
ATOM 3271 O O . ILE B 1 193 ? 5.785 15.531 15.844 1 85.62 193 ILE B O 1
ATOM 3275 N N . LYS B 1 194 ? 3.623 14.977 16.016 1 82.19 194 LYS B N 1
ATOM 3276 C CA . LYS B 1 194 ? 3.729 13.969 14.953 1 82.19 194 LYS B CA 1
ATOM 3277 C C . LYS B 1 194 ? 3.666 14.617 13.57 1 82.19 194 LYS B C 1
ATOM 3279 O O . LYS B 1 194 ? 2.77 15.414 13.297 1 82.19 194 LYS B O 1
ATOM 3284 N N . VAL B 1 195 ? 4.703 14.328 12.812 1 82.56 195 VAL B N 1
ATOM 3285 C CA . VAL B 1 195 ? 4.75 14.891 11.469 1 82.56 195 VAL B CA 1
ATOM 3286 C C . VAL B 1 195 ? 4.957 13.773 10.445 1 82.56 195 VAL B C 1
ATOM 3288 O O . VAL B 1 195 ? 5.629 12.781 10.734 1 82.56 195 VAL B O 1
ATOM 3291 N N . GLY B 1 196 ? 4.406 14.016 9.305 1 82.06 196 GLY B N 1
ATOM 3292 C CA . GLY B 1 196 ? 4.512 13.008 8.258 1 82.06 196 GLY B CA 1
ATOM 3293 C C . GLY B 1 196 ? 5.867 13 7.574 1 82.06 196 GLY B C 1
ATOM 3294 O O . GLY B 1 196 ? 6.512 14.039 7.449 1 82.06 196 GLY B O 1
ATOM 3295 N N . ARG B 1 197 ? 6.312 11.852 7.188 1 87.12 197 ARG B N 1
ATOM 3296 C CA . ARG B 1 197 ? 7.457 11.695 6.289 1 87.12 197 ARG B CA 1
ATOM 3297 C C . ARG B 1 197 ? 7.008 11.227 4.91 1 87.12 197 ARG B C 1
ATOM 3299 O O . ARG B 1 197 ? 6.023 10.492 4.785 1 87.12 197 ARG B O 1
ATOM 3306 N N . CYS B 1 198 ? 7.727 11.734 3.967 1 88.81 198 CYS B N 1
ATOM 3307 C CA . CYS B 1 198 ? 7.449 11.383 2.578 1 88.81 198 CYS B CA 1
ATOM 3308 C C . CYS B 1 198 ? 8.703 10.875 1.88 1 88.81 198 CYS B C 1
ATOM 3310 O O . CYS B 1 198 ? 9.82 11.281 2.227 1 88.81 198 CYS B O 1
ATOM 3312 N N . TYR B 1 199 ? 8.477 9.984 0.98 1 91.06 199 TYR B N 1
ATOM 3313 C CA . TYR B 1 199 ? 9.625 9.523 0.208 1 91.06 199 TYR B CA 1
ATOM 3314 C C . TYR B 1 199 ? 10.078 10.586 -0.788 1 91.06 199 TYR B C 1
ATOM 3316 O O . TYR B 1 199 ? 9.305 11 -1.654 1 91.06 199 TYR B O 1
ATOM 3324 N N . ASN B 1 200 ? 11.258 11.039 -0.556 1 89.06 200 ASN B N 1
ATOM 3325 C CA . ASN B 1 200 ? 11.875 11.984 -1.475 1 89.06 200 ASN B CA 1
ATOM 3326 C C . ASN B 1 200 ? 12.641 11.281 -2.584 1 89.06 200 ASN B C 1
ATOM 3328 O O . ASN B 1 200 ? 13.688 10.672 -2.332 1 89.06 200 ASN B O 1
ATOM 3332 N N . TRP B 1 201 ? 12.227 11.336 -3.787 1 87.56 201 TRP B N 1
ATOM 3333 C CA . TRP B 1 201 ? 12.773 10.57 -4.902 1 87.56 201 TRP B CA 1
ATOM 3334 C C . TRP B 1 201 ? 14.109 11.156 -5.359 1 87.56 201 TRP B C 1
ATOM 3336 O O . TRP B 1 201 ? 14.914 10.469 -5.984 1 87.56 201 TRP B O 1
ATOM 3346 N N . ALA B 1 202 ? 14.297 12.453 -5.102 1 85.12 202 ALA B N 1
ATOM 3347 C CA . ALA B 1 202 ? 15.594 13.055 -5.434 1 85.12 202 ALA B CA 1
ATOM 3348 C C . ALA B 1 202 ? 16.688 12.547 -4.504 1 85.12 202 ALA B C 1
ATOM 3350 O O . ALA B 1 202 ? 17.828 12.336 -4.934 1 85.12 202 ALA B O 1
ATOM 3351 N N . HIS B 1 203 ? 16.359 12.297 -3.242 1 88.62 203 HIS B N 1
ATOM 3352 C CA . HIS B 1 203 ? 17.328 11.844 -2.248 1 88.62 203 HIS B CA 1
ATOM 3353 C C . HIS B 1 203 ? 17.188 10.352 -1.987 1 88.62 203 HIS B C 1
ATOM 3355 O O . HIS B 1 203 ? 18 9.766 -1.263 1 88.62 203 HIS B O 1
ATOM 3361 N N . ALA B 1 204 ? 16.141 9.781 -2.527 1 88.25 204 ALA B N 1
ATOM 3362 C CA . ALA B 1 204 ? 15.828 8.359 -2.404 1 88.25 204 ALA B CA 1
ATOM 3363 C C . ALA B 1 204 ? 15.758 7.938 -0.94 1 88.25 204 ALA B C 1
ATOM 3365 O O . ALA B 1 204 ? 16.391 6.953 -0.538 1 88.25 204 ALA B O 1
ATOM 3366 N N . ARG B 1 205 ? 15 8.719 -0.233 1 91.75 205 ARG B N 1
ATOM 3367 C CA . ARG B 1 205 ? 14.859 8.383 1.18 1 91.75 205 ARG B CA 1
ATOM 3368 C C . ARG B 1 205 ? 13.609 9.031 1.774 1 91.75 205 ARG B C 1
ATOM 3370 O O . ARG B 1 205 ? 13.062 9.977 1.205 1 91.75 205 ARG B O 1
ATOM 3377 N N . CYS B 1 206 ? 13.242 8.453 2.881 1 91.56 206 CYS B N 1
ATOM 3378 C CA . CYS B 1 206 ? 12.164 9.055 3.658 1 91.56 206 CYS B CA 1
ATOM 3379 C C . CYS B 1 206 ? 12.656 10.297 4.395 1 91.56 206 CYS B C 1
ATOM 3381 O O . CYS B 1 206 ? 13.641 10.234 5.133 1 91.56 206 CYS B O 1
ATOM 3383 N N . GLU B 1 207 ? 11.984 11.398 4.156 1 89.19 207 GLU B N 1
ATOM 3384 C CA . GLU B 1 207 ? 12.258 12.664 4.824 1 89.19 207 GLU B CA 1
ATOM 3385 C C . GLU B 1 207 ? 10.961 13.352 5.25 1 89.19 207 GLU B C 1
ATOM 3387 O O . GLU B 1 207 ? 9.867 12.875 4.941 1 89.19 207 GLU B O 1
ATOM 3392 N N . TRP B 1 208 ? 11.148 14.375 6.031 1 86.06 208 TRP B N 1
ATOM 3393 C CA . TRP B 1 208 ? 9.961 15.148 6.375 1 86.06 208 TRP B CA 1
ATOM 3394 C C . TRP B 1 208 ? 9.25 15.633 5.121 1 86.06 208 TRP B C 1
ATOM 3396 O O . TRP B 1 208 ? 9.891 16.094 4.172 1 86.06 208 TRP B O 1
ATOM 3406 N N . CYS B 1 209 ? 7.91 15.492 5.125 1 83.81 209 CYS B N 1
ATOM 3407 C CA . CYS B 1 209 ? 7.141 15.953 3.973 1 83.81 209 CYS B CA 1
ATOM 3408 C C . CYS B 1 209 ? 7.324 17.453 3.748 1 83.81 209 CYS B C 1
ATOM 3410 O O . CYS B 1 209 ? 7.352 17.906 2.605 1 83.81 209 CYS B O 1
ATOM 3412 N N . SER B 1 210 ? 7.246 18.156 4.844 1 76.12 210 SER B N 1
ATOM 3413 C CA . SER B 1 210 ? 7.512 19.594 4.883 1 76.12 210 SER B CA 1
ATOM 3414 C C . SER B 1 210 ? 8.406 19.953 6.066 1 76.12 210 SER B C 1
ATOM 3416 O O . SER B 1 210 ? 8.516 19.188 7.023 1 76.12 210 SER B O 1
ATOM 3418 N N . TYR B 1 211 ? 9.062 21.047 5.852 1 70.94 211 TYR B N 1
ATOM 3419 C CA . TYR B 1 211 ? 9.906 21.484 6.957 1 70.94 211 TYR B CA 1
ATOM 3420 C C . TYR B 1 211 ? 9.258 22.641 7.711 1 70.94 211 TYR B C 1
ATOM 3422 O O . TYR B 1 211 ? 9.812 23.141 8.688 1 70.94 211 TYR B O 1
ATOM 3430 N N . ASP B 1 212 ? 8.195 23.031 7.211 1 72.25 212 ASP B N 1
ATOM 3431 C CA . ASP B 1 212 ? 7.469 24.078 7.934 1 72.25 212 ASP B CA 1
ATOM 3432 C C . ASP B 1 212 ? 6.422 23.469 8.867 1 72.25 212 ASP B C 1
ATOM 3434 O O . ASP B 1 212 ? 5.281 23.234 8.453 1 72.25 212 ASP B O 1
ATOM 3438 N N . HIS B 1 213 ? 6.902 23.266 10.109 1 77 213 HIS B N 1
ATOM 3439 C CA . HIS B 1 213 ? 5.98 22.672 11.078 1 77 213 HIS B CA 1
ATOM 3440 C C . HIS B 1 213 ? 5.695 23.625 12.227 1 77 213 HIS B C 1
ATOM 3442 O O . HIS B 1 213 ? 5.195 23.203 13.273 1 77 213 HIS B O 1
ATOM 3448 N N . GLY B 1 214 ? 6.078 24.844 11.938 1 75.94 214 GLY B N 1
ATOM 3449 C CA . GLY B 1 214 ? 5.895 25.875 12.953 1 75.94 214 GLY B CA 1
ATOM 3450 C C . GLY B 1 214 ? 4.453 26.016 13.406 1 75.94 214 GLY B C 1
ATOM 3451 O O . GLY B 1 214 ? 4.18 26.172 14.602 1 75.94 214 GLY B O 1
ATOM 3452 N N . HIS B 1 215 ? 3.547 25.922 12.492 1 78.25 215 HIS B N 1
ATOM 3453 C CA . HIS B 1 215 ? 2.135 26.078 12.82 1 78.25 215 HIS B CA 1
ATOM 3454 C C . HIS B 1 215 ? 1.666 24.969 13.773 1 78.25 215 HIS B C 1
ATOM 3456 O O . HIS B 1 215 ? 0.942 25.25 14.734 1 78.25 215 HIS B O 1
ATOM 3462 N N . GLY B 1 216 ? 2.139 23.75 13.484 1 81.69 216 GLY B N 1
ATOM 3463 C CA . GLY B 1 216 ? 1.785 22.656 14.375 1 81.69 216 GLY B CA 1
ATOM 3464 C C . GLY B 1 216 ? 2.318 22.844 15.781 1 81.69 216 GLY B C 1
ATOM 3465 O O . GLY B 1 216 ? 1.611 22.578 16.766 1 81.69 216 GLY B O 1
ATOM 3466 N N . CYS B 1 217 ? 3.455 23.344 15.852 1 87.69 217 CYS B N 1
ATOM 3467 C CA . CYS B 1 217 ? 4.07 23.578 17.156 1 87.69 217 CYS B CA 1
ATOM 3468 C C . CYS B 1 217 ? 3.361 24.703 17.891 1 87.69 217 CYS B C 1
ATOM 3470 O O . CYS B 1 217 ? 3.09 24.594 19.094 1 87.69 217 CYS B O 1
ATOM 3472 N N . THR B 1 218 ? 3.002 25.719 17.156 1 88.19 218 THR B N 1
ATOM 3473 C CA . THR B 1 218 ? 2.312 26.859 17.75 1 88.19 218 THR B CA 1
ATOM 3474 C C . THR B 1 218 ? 0.938 26.453 18.266 1 88.19 218 THR B C 1
ATOM 3476 O O . THR B 1 218 ? 0.535 26.859 19.359 1 88.19 218 THR B O 1
ATOM 3479 N N . ASP B 1 219 ? 0.309 25.625 17.578 1 82.19 219 ASP B N 1
ATOM 3480 C CA . ASP B 1 219 ? -1.027 25.172 17.953 1 82.19 219 ASP B CA 1
ATOM 3481 C C . ASP B 1 219 ? -0.979 24.312 19.219 1 82.19 219 ASP B C 1
ATOM 3483 O O . ASP B 1 219 ? -1.875 24.391 20.062 1 82.19 219 ASP B O 1
ATOM 3487 N N . SER B 1 220 ? 0.102 23.594 19.328 1 86.19 220 SER B N 1
ATOM 3488 C CA . SER B 1 220 ? 0.167 22.609 20.406 1 86.19 220 SER B CA 1
ATOM 3489 C C . SER B 1 220 ? 0.778 23.219 21.656 1 86.19 220 SER B C 1
ATOM 3491 O O . SER B 1 220 ? 0.435 22.812 22.781 1 86.19 220 SER B O 1
ATOM 3493 N N . TYR B 1 221 ? 1.694 24.188 21.422 1 90.62 221 TYR B N 1
ATOM 3494 C CA . TYR B 1 221 ? 2.49 24.562 22.578 1 90.62 221 TYR B CA 1
ATOM 3495 C C . TYR B 1 221 ? 2.57 26.078 22.719 1 90.62 221 TYR B C 1
ATOM 3497 O O . TYR B 1 221 ? 3.211 26.594 23.625 1 90.62 221 TYR B O 1
ATOM 3505 N N . GLY B 1 222 ? 1.967 26.766 21.781 1 90.69 222 GLY B N 1
ATOM 3506 C CA . GLY B 1 222 ? 1.978 28.219 21.828 1 90.69 222 GLY B CA 1
ATOM 3507 C C . GLY B 1 222 ? 2.928 28.844 20.828 1 90.69 222 GLY B C 1
ATOM 3508 O O . GLY B 1 222 ? 3.816 28.172 20.297 1 90.69 222 GLY B O 1
ATOM 3509 N N . SER B 1 223 ? 2.717 30.125 20.594 1 90.5 223 SER B N 1
ATOM 3510 C CA . SER B 1 223 ? 3.428 30.859 19.547 1 90.5 223 SER B CA 1
ATOM 3511 C C . SER B 1 223 ? 4.922 30.922 19.828 1 90.5 223 SER B C 1
ATOM 3513 O O . SER B 1 223 ? 5.734 31.078 18.922 1 90.5 223 SER B O 1
ATOM 3515 N N . GLN B 1 224 ? 5.336 30.844 21.078 1 91.31 224 GLN B N 1
ATOM 3516 C CA . GLN B 1 224 ? 6.75 30.906 21.422 1 91.31 224 GLN B CA 1
ATOM 3517 C C . GLN B 1 224 ? 7.488 29.656 20.984 1 91.31 224 GLN B C 1
ATOM 3519 O O . GLN B 1 224 ? 8.719 29.625 20.969 1 91.31 224 GLN B O 1
ATOM 3524 N N . CYS B 1 225 ? 6.789 28.547 20.594 1 91.75 225 CYS B N 1
ATOM 3525 C CA . CYS B 1 225 ? 7.391 27.234 20.312 1 91.75 225 CYS B CA 1
ATOM 3526 C C . CYS B 1 225 ? 7.418 26.969 18.812 1 91.75 225 CYS B C 1
ATOM 3528 O O . CYS B 1 225 ? 7.352 25.812 18.391 1 91.75 225 CYS B O 1
ATOM 3530 N N . GLU B 1 226 ? 7.531 27.891 17.969 1 86.44 226 GLU B N 1
ATOM 3531 C CA . GLU B 1 226 ? 7.426 27.75 16.516 1 86.44 226 GLU B CA 1
ATOM 3532 C C . GLU B 1 226 ? 8.75 27.281 15.914 1 86.44 226 GLU B C 1
ATOM 3534 O O . GLU B 1 226 ? 8.828 27.031 14.711 1 86.44 226 GLU B O 1
ATOM 3539 N N . TYR B 1 227 ? 9.766 27.031 16.719 1 79.25 227 TYR B N 1
ATOM 3540 C CA . TYR B 1 227 ? 11.102 26.781 16.203 1 79.25 227 TYR B CA 1
ATOM 3541 C C . TYR B 1 227 ? 11.477 25.312 16.359 1 79.25 227 TYR B C 1
ATOM 3543 O O . TYR B 1 227 ? 10.891 24.594 17.188 1 79.25 227 TYR B O 1
ATOM 3551 N N . ASP B 1 228 ? 12.273 24.859 15.352 1 74.38 228 ASP B N 1
ATOM 3552 C CA . ASP B 1 228 ? 12.805 23.5 15.375 1 74.38 228 ASP B CA 1
ATOM 3553 C C . ASP B 1 228 ? 14.047 23.406 16.266 1 74.38 228 ASP B C 1
ATOM 3555 O O . ASP B 1 228 ? 14.938 24.25 16.172 1 74.38 228 ASP B O 1
ATOM 3559 N N . CYS B 1 229 ? 13.906 22.391 17.234 1 74.06 229 CYS B N 1
ATOM 3560 C CA . CYS B 1 229 ? 15.062 22.234 18.109 1 74.06 229 CYS B CA 1
ATOM 3561 C C . CYS B 1 229 ? 16.125 21.375 17.438 1 74.06 229 CYS B C 1
ATOM 3563 O O . CYS B 1 229 ? 17.156 21.062 18.062 1 74.06 229 CYS B O 1
ATOM 3565 N N . GLY B 1 230 ? 16.078 21.25 16.078 1 61.06 230 GLY B N 1
ATOM 3566 C CA . GLY B 1 230 ? 17.047 20.344 15.477 1 61.06 230 GLY B CA 1
ATOM 3567 C C . GLY B 1 230 ? 16.984 18.938 16.031 1 61.06 230 GLY B C 1
ATOM 3568 O O . GLY B 1 230 ? 16.406 18.703 17.094 1 61.06 230 GLY B O 1
ATOM 3569 N N . ASN B 1 231 ? 16.859 17.797 15.172 1 53.88 231 ASN B N 1
ATOM 3570 C CA . ASN B 1 231 ? 16.984 16.406 15.617 1 53.88 231 ASN B CA 1
ATOM 3571 C C . ASN B 1 231 ? 18.406 16.094 16.062 1 53.88 231 ASN B C 1
ATOM 3573 O O . ASN B 1 231 ? 19.359 16.672 15.562 1 53.88 231 ASN B O 1
#

Organism: Methanothrix harundinacea (strain 6Ac) (NCBI:txid1110509)

pLDDT: mean 77.25, std 23.72, range [22.67, 98.75]

Solvent-accessible surface area (backbone atoms only — not comparable to full-atom values): 25222 Å² total; per-residue (Å²): 136,85,80,78,80,77,79,77,77,77,79,77,76,74,77,76,72,79,72,79,69,83,65,79,60,49,60,69,48,43,45,57,49,35,62,70,56,63,56,51,44,37,34,38,41,46,21,53,24,32,34,43,42,75,39,88,97,45,84,70,32,27,41,37,38,31,33,58,33,54,65,48,32,38,32,38,30,34,35,83,52,89,47,75,50,71,36,52,41,69,52,40,62,73,21,48,68,46,42,84,91,57,30,38,27,28,42,39,37,36,27,38,93,83,68,43,69,39,47,44,45,26,35,43,29,69,76,45,76,39,78,91,74,22,31,40,32,28,36,32,32,62,68,51,50,70,90,46,72,63,32,42,51,46,86,78,43,60,99,56,81,61,48,60,36,36,42,30,37,39,40,31,44,42,56,48,63,44,76,42,51,21,1,27,91,87,56,49,78,70,50,72,44,82,39,58,29,20,67,35,76,82,77,40,26,56,35,65,36,64,85,79,52,31,66,61,26,23,73,73,67,33,76,66,16,41,31,74,52,66,136,137,83,80,80,78,78,78,79,78,76,79,77,79,75,77,76,72,79,72,80,69,81,68,79,61,48,63,69,47,43,45,57,50,37,63,72,56,64,56,52,44,35,34,39,42,46,22,53,23,33,36,44,42,75,38,86,96,45,85,69,32,27,40,37,39,31,32,59,33,56,66,46,31,37,32,39,31,33,37,85,52,88,48,76,50,71,36,51,40,70,52,40,65,72,19,62,59,48,43,84,91,59,30,39,28,27,43,38,38,36,26,38,91,84,68,45,68,41,46,41,46,27,34,42,29,70,76,46,75,40,78,91,75,22,33,40,32,28,37,33,32,61,68,54,49,72,86,46,60,59,48,39,47,48,85,77,50,67,100,59,84,60,49,60,36,37,42,30,37,39,40,31,44,41,54,49,62,43,76,42,49,19,2,25,92,88,56,48,79,69,49,71,44,81,39,58,30,21,68,34,77,84,77,40,26,53,37,65,38,63,85,81,53,30,66,61,25,23,72,74,66,32,76,66,16,42,31,74,53,66,136

Foldseek 3Di:
DPPPPPPPPPPPVPPPPPPPPPDPCPLVNVQVVLLPPVWWKKKKKKAFKWFWADDPPDDQKTKIKGFRIDQKIWMATDPPDGDIDIDGPVLLVVAACCDPVDAWWKWKWFQAPVRDIFIFIWGWHDWDADPVRRMIMTIIGTPQPQVNPPHGPPPVDDSDDHRITGMMMMMIGTHDWDWFWWAFPVLHTQGIDTFDWHQNPVSSHTDTSHPQCLVVLCVVRNNRRSDGSDD/DDPPPPPPPPPPVPPPPPPPPPDPCPLVNVQVVLLPPVWWKKKKKKAFKWFWADDPPDDQKTKIKGFRIDQKIWMATDPPDGDIDIDGPVLLVVAQCCDPVDAWWKWKWFQAPVRDIWIFIWGWHDWDADPVRRMIMTIIGTPPPLVPPPSPDPVVDDSDDHRITGMMMIMIGTRDWDWFWWAFPVLHTQDIDTFDWHQNPVSSHTDTSDPQCLVVLCVVGNNRRSDGSDD

Nearest PDB structures (foldseek):
  1vf7-assembly1_E  TM=3.716E-01  e=2.208E-01  Pseudomonas aeruginosa
  5vx6-assembly1_A  TM=2.411E-01  e=1.266E-01  Bacillus subtilis subsp. subtilis str. 168
  5vx6-assembly2_B  TM=2.299E-01  e=4.547E-01  Bacillus subtilis subsp. subtilis str. 168
  3lhn-assembly1_A  TM=1.713E-01  e=9.900E-01  Shewanella oneidensis
  7rpx-assembly1_C  TM=1.485E-01  e=2.039E+00  Saccharolobus solfataricus

Radius of gyration: 26.06 Å; Cα contacts (8 Å, |Δi|>4): 1046; chains: 2; bounding box: 61×59×131 Å